Protein AF-0000000087150154 (afdb_homodimer)

Structure (mmCIF, N/CA/C/O backbone):
data_AF-0000000087150154-model_v1
#
loop_
_entity.id
_entity.type
_entity.pdbx_description
1 polymer 'HTH-type transcriptional regulator RutR'
#
loop_
_atom_site.group_PDB
_atom_site.id
_atom_site.type_symbol
_atom_site.label_atom_id
_atom_site.label_alt_id
_atom_site.label_comp_id
_atom_site.label_asym_id
_atom_site.label_entity_id
_atom_site.label_seq_id
_atom_site.pdbx_PDB_ins_code
_atom_site.Cartn_x
_atom_site.Cartn_y
_atom_site.Cartn_z
_atom_site.occupancy
_atom_site.B_iso_or_equiv
_atom_site.auth_seq_id
_atom_site.auth_comp_id
_atom_site.auth_asym_id
_atom_site.auth_atom_id
_atom_site.pdbx_PDB_model_num
ATOM 1 N N . MET A 1 1 ? 36.438 -7.133 -95.25 1 24.14 1 MET A N 1
ATOM 2 C CA . MET A 1 1 ? 37.875 -7.016 -95.438 1 24.14 1 MET A CA 1
ATOM 3 C C . MET A 1 1 ? 38.5 -6.074 -94.375 1 24.14 1 MET A C 1
ATOM 5 O O . MET A 1 1 ? 37.781 -5.266 -93.812 1 24.14 1 MET A O 1
ATOM 9 N N . SER A 1 2 ? 39.844 -5.941 -94.25 1 24.12 2 SER A N 1
ATOM 10 C CA . SER A 1 2 ? 40.906 -5.969 -93.25 1 24.12 2 SER A CA 1
ATOM 11 C C . SER A 1 2 ? 41.281 -4.562 -92.812 1 24.12 2 SER A C 1
ATOM 13 O O . SER A 1 2 ? 42.438 -4.273 -92.5 1 24.12 2 SER A O 1
ATOM 15 N N . ASN A 1 3 ? 40.406 -3.48 -92.875 1 27.09 3 ASN A N 1
ATOM 16 C CA . ASN A 1 3 ? 41.031 -2.197 -93.188 1 27.09 3 ASN A CA 1
ATOM 17 C C . ASN A 1 3 ? 41.938 -1.722 -92.062 1 27.09 3 ASN A C 1
ATOM 19 O O . ASN A 1 3 ? 41.5 -1.599 -90.938 1 27.09 3 ASN A O 1
ATOM 23 N N . SER A 1 4 ? 43.281 -1.742 -92.188 1 24.66 4 SER A N 1
ATOM 24 C CA . SER A 1 4 ? 44.625 -1.78 -91.562 1 24.66 4 SER A CA 1
ATOM 25 C C . SER A 1 4 ? 45.031 -0.403 -91.062 1 24.66 4 SER A C 1
ATOM 27 O O . SER A 1 4 ? 46.031 0.144 -91.5 1 24.66 4 SER A O 1
ATOM 29 N N . GLU A 1 5 ? 44.062 0.573 -90.812 1 26.69 5 GLU A N 1
ATOM 30 C CA . GLU A 1 5 ? 44.562 1.943 -90.875 1 26.69 5 GLU A CA 1
ATOM 31 C C . GLU A 1 5 ? 45.562 2.191 -89.75 1 26.69 5 GLU A C 1
ATOM 33 O O . GLU A 1 5 ? 45.25 1.983 -88.562 1 26.69 5 GLU A O 1
ATOM 38 N N . ASP A 1 6 ? 46.906 1.962 -89.938 1 28.22 6 ASP A N 1
ATOM 39 C CA . ASP A 1 6 ? 48.062 1.876 -89.062 1 28.22 6 ASP A CA 1
ATOM 40 C C . ASP A 1 6 ? 48.344 3.221 -88.375 1 28.22 6 ASP A C 1
ATOM 42 O O . ASP A 1 6 ? 48.531 4.23 -89.062 1 28.22 6 ASP A O 1
ATOM 46 N N . PRO A 1 7 ? 47.719 3.535 -87.25 1 28.67 7 PRO A N 1
ATOM 47 C CA . PRO A 1 7 ? 47.719 4.855 -86.625 1 28.67 7 PRO A CA 1
ATOM 48 C C . PRO A 1 7 ? 49.125 5.363 -86.312 1 28.67 7 PRO A C 1
ATOM 50 O O . PRO A 1 7 ? 50.031 4.574 -86 1 28.67 7 PRO A O 1
ATOM 53 N N . LYS A 1 8 ? 49.531 6.449 -87.125 1 25.58 8 LYS A N 1
ATOM 54 C CA . LYS A 1 8 ? 50.812 7.172 -87.188 1 25.58 8 LYS A CA 1
ATOM 55 C C . LYS A 1 8 ? 51.312 7.602 -85.875 1 25.58 8 LYS A C 1
ATOM 57 O O . LYS A 1 8 ? 50.562 8.117 -85 1 25.58 8 LYS A O 1
ATOM 62 N N . LEU A 1 9 ? 52.406 6.973 -85.375 1 26.33 9 LEU A N 1
ATOM 63 C CA . LEU A 1 9 ? 53.188 6.922 -84.125 1 26.33 9 LEU A CA 1
ATOM 64 C C . LEU A 1 9 ? 53.844 8.281 -83.875 1 26.33 9 LEU A C 1
ATOM 66 O O . LEU A 1 9 ? 54.75 8.711 -84.562 1 26.33 9 LEU A O 1
ATOM 70 N N . ASN A 1 10 ? 53.031 9.422 -83.812 1 22.98 10 ASN A N 1
ATOM 71 C CA . ASN A 1 10 ? 53.625 10.742 -83.75 1 22.98 10 ASN A CA 1
ATOM 72 C C . ASN A 1 10 ? 54.625 10.828 -82.562 1 22.98 10 ASN A C 1
ATOM 74 O O . ASN A 1 10 ? 54.281 10.492 -81.438 1 22.98 10 ASN A O 1
ATOM 78 N N . SER A 1 11 ? 55.938 10.656 -82.812 1 23.53 11 SER A N 1
ATOM 79 C CA . SER A 1 11 ? 57.125 10.57 -82 1 23.53 11 SER A CA 1
ATOM 80 C C . SER A 1 11 ? 57.375 11.875 -81.25 1 23.53 11 SER A C 1
ATOM 82 O O . SER A 1 11 ? 57.844 12.859 -81.875 1 23.53 11 SER A O 1
ATOM 84 N N . ARG A 1 12 ? 56.312 12.453 -80.688 1 23.22 12 ARG A N 1
ATOM 85 C CA . ARG A 1 12 ? 56.562 13.773 -80.062 1 23.22 12 ARG A CA 1
ATOM 86 C C . ARG A 1 12 ? 57.75 13.742 -79.125 1 23.22 12 ARG A C 1
ATOM 88 O O . ARG A 1 12 ? 57.812 12.898 -78.25 1 23.22 12 ARG A O 1
ATOM 95 N N . ARG A 1 13 ? 58.906 14.172 -79.688 1 25.77 13 ARG A N 1
ATOM 96 C CA . ARG A 1 13 ? 60.219 14.328 -79.062 1 25.77 13 ARG A CA 1
ATOM 97 C C . ARG A 1 13 ? 60.156 15.18 -77.812 1 25.77 13 ARG A C 1
ATOM 99 O O . ARG A 1 13 ? 59.719 16.328 -77.875 1 25.77 13 ARG A O 1
ATOM 106 N N . ALA A 1 14 ? 59.812 14.539 -76.625 1 25.09 14 ALA A N 1
ATOM 107 C CA . ALA A 1 14 ? 59.625 15.094 -75.312 1 25.09 14 ALA A CA 1
ATOM 108 C C . ALA A 1 14 ? 60.844 15.898 -74.875 1 25.09 14 ALA A C 1
ATOM 110 O O . ALA A 1 14 ? 61.969 15.391 -74.875 1 25.09 14 ALA A O 1
ATOM 111 N N . ALA A 1 15 ? 60.875 17.156 -75.312 1 26.03 15 ALA A N 1
ATOM 112 C CA . ALA A 1 15 ? 61.906 18.141 -75 1 26.03 15 ALA A CA 1
ATOM 113 C C . ALA A 1 15 ? 62.25 18.156 -73.5 1 26.03 15 ALA A C 1
ATOM 115 O O . ALA A 1 15 ? 61.344 18.219 -72.625 1 26.03 15 ALA A O 1
ATOM 116 N N . GLY A 1 16 ? 63.344 17.453 -73.062 1 24.89 16 GLY A N 1
ATOM 117 C CA . GLY A 1 16 ? 63.906 17.172 -71.75 1 24.89 16 GLY A CA 1
ATOM 118 C C . GLY A 1 16 ? 64.25 18.422 -71 1 24.89 16 GLY A C 1
ATOM 119 O O . GLY A 1 16 ? 65.438 18.906 -71.062 1 24.89 16 GLY A O 1
ATOM 120 N N . SER A 1 17 ? 63.344 19.453 -70.938 1 27.78 17 SER A N 1
ATOM 121 C CA . SER A 1 17 ? 63.812 20.688 -70.312 1 27.78 17 SER A CA 1
ATOM 122 C C . SER A 1 17 ? 64.5 20.406 -68.938 1 27.78 17 SER A C 1
ATOM 124 O O . SER A 1 17 ? 64.188 19.453 -68.25 1 27.78 17 SER A O 1
ATOM 126 N N . SER A 1 18 ? 65.812 20.828 -68.875 1 30.06 18 SER A N 1
ATOM 127 C CA . SER A 1 18 ? 66.812 20.781 -67.812 1 30.06 18 SER A CA 1
ATOM 128 C C . SER A 1 18 ? 66.375 21.438 -66.562 1 30.06 18 SER A C 1
ATOM 130 O O . SER A 1 18 ? 66.125 22.656 -66.5 1 30.06 18 SER A O 1
ATOM 132 N N . ARG A 1 19 ? 65.25 20.938 -65.938 1 29.59 19 ARG A N 1
ATOM 133 C CA . ARG A 1 19 ? 64.75 21.594 -64.75 1 29.59 19 ARG A CA 1
ATOM 134 C C . ARG A 1 19 ? 65.875 21.781 -63.719 1 29.59 19 ARG A C 1
ATOM 136 O O . ARG A 1 19 ? 66.562 20.828 -63.375 1 29.59 19 ARG A O 1
ATOM 143 N N . THR A 1 20 ? 66.375 23.016 -63.656 1 36.59 20 THR A N 1
ATOM 144 C CA . THR A 1 20 ? 67.312 23.531 -62.688 1 36.59 20 THR A CA 1
ATOM 145 C C . THR A 1 20 ? 67 23.109 -61.281 1 36.59 20 THR A C 1
ATOM 147 O O . THR A 1 20 ? 65.812 23.219 -60.844 1 36.59 20 THR A O 1
ATOM 150 N N . PRO A 1 21 ? 67.812 22.266 -60.656 1 32.69 21 PRO A N 1
ATOM 151 C CA . PRO A 1 21 ? 67.5 21.641 -59.375 1 32.69 21 PRO A CA 1
ATOM 152 C C . PRO A 1 21 ? 67.188 22.656 -58.281 1 32.69 21 PRO A C 1
ATOM 154 O O . PRO A 1 21 ? 67.75 23.75 -58.25 1 32.69 21 PRO A O 1
ATOM 157 N N . ALA A 1 22 ? 65.938 22.797 -57.906 1 36.81 22 ALA A N 1
ATOM 158 C CA . ALA A 1 22 ? 65.5 23.734 -56.875 1 36.81 22 ALA A CA 1
ATOM 159 C C . ALA A 1 22 ? 66.375 23.703 -55.656 1 36.81 22 ALA A C 1
ATOM 161 O O . ALA A 1 22 ? 67 22.672 -55.344 1 36.81 22 ALA A O 1
ATOM 162 N N . PRO A 1 23 ? 66.875 24.922 -55.219 1 37.53 23 PRO A N 1
ATOM 163 C CA . PRO A 1 23 ? 67.812 25.062 -54.125 1 37.53 23 PRO A CA 1
ATOM 164 C C . PRO A 1 23 ? 67.438 24.266 -52.875 1 37.53 23 PRO A C 1
ATOM 166 O O . PRO A 1 23 ? 66.25 24 -52.656 1 37.53 23 PRO A O 1
ATOM 169 N N . ARG A 1 24 ? 68.375 23.531 -52.219 1 34.78 24 ARG A N 1
ATOM 170 C CA . ARG A 1 24 ? 68.25 22.688 -51.031 1 34.78 24 ARG A CA 1
ATOM 171 C C . ARG A 1 24 ? 67.688 23.453 -49.875 1 34.78 24 ARG A C 1
ATOM 173 O O . ARG A 1 24 ? 68.25 24.469 -49.438 1 34.78 24 ARG A O 1
ATOM 180 N N . GLN A 1 25 ? 66.312 23.578 -49.781 1 31.69 25 GLN A N 1
ATOM 181 C CA . GLN A 1 25 ? 65.75 24.25 -48.594 1 31.69 25 GLN A CA 1
ATOM 182 C C . GLN A 1 25 ? 66.438 23.719 -47.312 1 31.69 25 GLN A C 1
ATOM 184 O O . GLN A 1 25 ? 66.5 22.5 -47.125 1 31.69 25 GLN A O 1
ATOM 189 N N . LYS A 1 26 ? 67.25 24.516 -46.656 1 35.38 26 LYS A N 1
ATOM 190 C CA . LYS A 1 26 ? 67.812 24.266 -45.344 1 35.38 26 LYS A CA 1
ATOM 191 C C . LYS A 1 26 ? 66.75 23.719 -44.375 1 35.38 26 LYS A C 1
ATOM 193 O O . LYS A 1 26 ? 65.688 24.344 -44.188 1 35.38 26 LYS A O 1
ATOM 198 N N . LEU A 1 27 ? 66.75 22.422 -44.125 1 33.84 27 LEU A N 1
ATOM 199 C CA . LEU A 1 27 ? 65.938 21.766 -43.094 1 33.84 27 LEU A CA 1
ATOM 200 C C . LEU A 1 27 ? 66.062 22.469 -41.75 1 33.84 27 LEU A C 1
ATOM 202 O O . LEU A 1 27 ? 67.188 22.547 -41.219 1 33.84 27 LEU A O 1
ATOM 206 N N . ARG A 1 28 ? 65.312 23.531 -41.5 1 34.44 28 ARG A N 1
ATOM 207 C CA . ARG A 1 28 ? 65.25 24.047 -40.125 1 34.44 28 ARG A CA 1
ATOM 208 C C . ARG A 1 28 ? 65.125 22.906 -39.125 1 34.44 28 ARG A C 1
ATOM 210 O O . ARG A 1 28 ? 64.312 22 -39.281 1 34.44 28 ARG A O 1
ATOM 217 N N . SER A 1 29 ? 66.188 22.719 -38.25 1 34.53 29 SER A N 1
ATOM 218 C CA . SER A 1 29 ? 66.312 21.828 -37.094 1 34.53 29 SER A CA 1
ATOM 219 C C . SER A 1 29 ? 65.062 21.969 -36.188 1 34.53 29 SER A C 1
ATOM 221 O O . SER A 1 29 ? 64.75 23.094 -35.781 1 34.53 29 SER A O 1
ATOM 223 N N . ARG A 1 30 ? 64 21.203 -36.344 1 34.69 30 ARG A N 1
ATOM 224 C CA . ARG A 1 30 ? 62.938 21.125 -35.375 1 34.69 30 ARG A CA 1
ATOM 225 C C . ARG A 1 30 ? 63.469 20.984 -33.969 1 34.69 30 ARG A C 1
ATOM 227 O O . ARG A 1 30 ? 64.062 19.953 -33.625 1 34.69 30 ARG A O 1
ATOM 234 N N . ARG A 1 31 ? 63.906 22 -33.219 1 36.84 31 ARG A N 1
ATOM 235 C CA . ARG A 1 31 ? 64.062 22.062 -31.766 1 36.84 31 ARG A CA 1
ATOM 236 C C . ARG A 1 31 ? 62.969 21.234 -31.078 1 36.84 31 ARG A C 1
ATOM 238 O O . ARG A 1 31 ? 61.781 21.312 -31.453 1 36.84 31 ARG A O 1
ATOM 245 N N . ASP A 1 32 ? 63.406 20.125 -30.328 1 34.62 32 ASP A N 1
ATOM 246 C CA . ASP A 1 32 ? 62.781 19.078 -29.516 1 34.62 32 ASP A CA 1
ATOM 247 C C . ASP A 1 32 ? 61.812 19.703 -28.5 1 34.62 32 ASP A C 1
ATOM 249 O O . ASP A 1 32 ? 62.25 20.359 -27.547 1 34.62 32 ASP A O 1
ATOM 253 N N . SER A 1 33 ? 60.719 20.406 -28.859 1 40.69 33 SER A N 1
ATOM 254 C CA . SER A 1 33 ? 59.688 20.672 -27.859 1 40.69 33 SER A CA 1
ATOM 255 C C . SER A 1 33 ? 59.406 19.422 -27.016 1 40.69 33 SER A C 1
ATOM 257 O O . SER A 1 33 ? 58.656 18.547 -27.438 1 40.69 33 SER A O 1
ATOM 259 N N . THR A 1 34 ? 60.312 18.891 -26.219 1 38.78 34 THR A N 1
ATOM 260 C CA . THR A 1 34 ? 60.062 17.844 -25.234 1 38.78 34 THR A CA 1
ATOM 261 C C . THR A 1 34 ? 58.969 18.281 -24.266 1 38.78 34 THR A C 1
ATOM 263 O O . THR A 1 34 ? 59.25 18.859 -23.219 1 38.78 34 THR A O 1
ATOM 266 N N . ALA A 1 35 ? 57.938 19.047 -24.594 1 42.12 35 ALA A N 1
ATOM 267 C CA . ALA A 1 35 ? 56.875 19.078 -23.578 1 42.12 35 ALA A CA 1
ATOM 268 C C . ALA A 1 35 ? 56.531 17.672 -23.094 1 42.12 35 ALA A C 1
ATOM 270 O O . ALA A 1 35 ? 56.156 16.812 -23.891 1 42.12 35 ALA A O 1
ATOM 271 N N . GLU A 1 36 ? 57.156 17.203 -22 1 44.28 36 GLU A N 1
ATOM 272 C CA . GLU A 1 36 ? 56.719 15.992 -21.312 1 44.28 36 GLU A CA 1
ATOM 273 C C . GLU A 1 36 ? 55.219 15.922 -21.219 1 44.28 36 GLU A C 1
ATOM 275 O O . GLU A 1 36 ? 54.562 16.906 -20.844 1 44.28 36 GLU A O 1
ATOM 280 N N . PRO A 1 37 ? 54.531 15.164 -22 1 43.59 37 PRO A N 1
ATOM 281 C CA . PRO A 1 37 ? 53.094 15.07 -21.781 1 43.59 37 PRO A CA 1
ATOM 282 C C . PRO A 1 37 ? 52.719 14.945 -20.297 1 43.59 37 PRO A C 1
ATOM 284 O O . PRO A 1 37 ? 53.375 14.18 -19.562 1 43.59 37 PRO A O 1
ATOM 287 N N . LYS A 1 38 ? 52.375 15.992 -19.594 1 45.75 38 LYS A N 1
ATOM 288 C CA . LYS A 1 38 ? 51.75 15.867 -18.297 1 45.75 38 LYS A CA 1
ATOM 289 C C . LYS A 1 38 ? 50.781 14.695 -18.25 1 45.75 38 LYS A C 1
ATOM 291 O O . LYS A 1 38 ? 49.688 14.766 -18.828 1 45.75 38 LYS A O 1
ATOM 296 N N . TYR A 1 39 ? 51.219 13.453 -18.234 1 44.03 39 TYR A N 1
ATOM 297 C CA . TYR A 1 39 ? 50.312 12.336 -18.016 1 44.03 39 TYR A CA 1
ATOM 298 C C . TYR A 1 39 ? 49.438 12.578 -16.797 1 44.03 39 TYR A C 1
ATOM 300 O O . TYR A 1 39 ? 49.938 12.875 -15.711 1 44.03 39 TYR A O 1
ATOM 308 N N . ALA A 1 40 ? 48.344 13.117 -16.969 1 51.31 40 ALA A N 1
ATOM 309 C CA . ALA A 1 40 ? 47.406 13.07 -15.852 1 51.31 40 ALA A CA 1
ATOM 310 C C . ALA A 1 40 ? 47.656 11.844 -14.977 1 51.31 40 ALA A C 1
ATOM 312 O O . ALA A 1 40 ? 47.969 10.773 -15.484 1 51.31 40 ALA A O 1
ATOM 313 N N . PRO A 1 41 ? 47.906 12.016 -13.703 1 49.09 41 PRO A N 1
ATOM 314 C CA . PRO A 1 41 ? 48.156 10.812 -12.906 1 49.09 41 PRO A CA 1
ATOM 315 C C . PRO A 1 41 ? 47.188 9.672 -13.242 1 49.09 41 PRO A C 1
ATOM 317 O O . PRO A 1 41 ? 45.969 9.898 -13.375 1 49.09 41 PRO A O 1
ATOM 320 N N . ARG A 1 42 ? 47.594 8.633 -13.906 1 55.5 42 ARG A N 1
ATOM 321 C CA . ARG A 1 42 ? 46.844 7.402 -14.164 1 55.5 42 ARG A CA 1
ATOM 322 C C . ARG A 1 42 ? 46.062 6.98 -12.938 1 55.5 42 ARG A C 1
ATOM 324 O O . ARG A 1 42 ? 46.594 6.918 -11.828 1 55.5 42 ARG A O 1
ATOM 331 N N . ARG A 1 43 ? 44.781 7.199 -13.062 1 59.66 43 ARG A N 1
ATOM 332 C CA . ARG A 1 43 ? 43.969 6.668 -11.977 1 59.66 43 ARG A CA 1
ATOM 333 C C . ARG A 1 43 ? 44.5 5.328 -11.484 1 59.66 43 ARG A C 1
ATOM 335 O O . ARG A 1 43 ? 44.938 4.504 -12.289 1 59.66 43 ARG A O 1
ATOM 342 N N . THR A 1 44 ? 44.719 5.25 -10.156 1 62.12 44 THR A N 1
ATOM 343 C CA . THR A 1 44 ? 45.156 3.971 -9.594 1 62.12 44 THR A CA 1
ATOM 344 C C . THR A 1 44 ? 44.125 2.877 -9.906 1 62.12 44 THR A C 1
ATOM 346 O O . THR A 1 44 ? 43 3.166 -10.312 1 62.12 44 THR A O 1
ATOM 349 N N . GLN A 1 45 ? 44.469 1.628 -9.992 1 63.28 45 GLN A N 1
ATOM 350 C CA . GLN A 1 45 ? 43.625 0.466 -10.219 1 63.28 45 GLN A CA 1
ATOM 351 C C . GLN A 1 45 ? 42.375 0.51 -9.328 1 63.28 45 GLN A C 1
ATOM 353 O O . GLN A 1 45 ? 41.281 0.182 -9.766 1 63.28 45 GLN A O 1
ATOM 358 N N . ALA A 1 46 ? 42.688 1.058 -8.117 1 68.31 46 ALA A N 1
ATOM 359 C CA . ALA A 1 46 ? 41.594 1.144 -7.148 1 68.31 46 ALA A CA 1
ATOM 360 C C . ALA A 1 46 ? 40.562 2.197 -7.566 1 68.31 46 ALA A C 1
ATOM 362 O O . ALA A 1 46 ? 39.344 1.976 -7.461 1 68.31 46 ALA A O 1
ATOM 363 N N . GLU A 1 47 ? 41 3.27 -7.973 1 69.69 47 GLU A N 1
ATOM 364 C CA . GLU A 1 47 ? 40.125 4.344 -8.414 1 69.69 47 GLU A CA 1
ATOM 365 C C . GLU A 1 47 ? 39.344 3.938 -9.664 1 69.69 47 GLU A C 1
ATOM 367 O O . GLU A 1 47 ? 38.156 4.238 -9.797 1 69.69 47 GLU A O 1
ATOM 372 N N . ARG A 1 48 ? 40.031 3.262 -10.539 1 69.69 48 ARG A N 1
ATOM 373 C CA . ARG A 1 48 ? 39.375 2.793 -11.75 1 69.69 48 ARG A CA 1
ATOM 374 C C . ARG A 1 48 ? 38.281 1.767 -11.43 1 69.69 48 ARG A C 1
ATOM 376 O O . ARG A 1 48 ? 37.219 1.778 -12.039 1 69.69 48 ARG A O 1
ATOM 383 N N . SER A 1 49 ? 38.594 0.997 -10.461 1 78.38 49 SER A N 1
ATOM 384 C CA . SER A 1 49 ? 37.656 -0.034 -10.055 1 78.38 49 SER A CA 1
ATOM 385 C C . SER A 1 49 ? 36.406 0.582 -9.438 1 78.38 49 SER A C 1
ATOM 387 O O . SER A 1 49 ? 35.281 0.166 -9.75 1 78.38 49 SER A O 1
ATOM 389 N N . GLU A 1 50 ? 36.625 1.613 -8.727 1 83.88 50 GLU A N 1
ATOM 390 C CA . GLU A 1 50 ? 35.5 2.273 -8.109 1 83.88 50 GLU A CA 1
ATOM 391 C C . GLU A 1 50 ? 34.656 2.998 -9.141 1 83.88 50 GLU A C 1
ATOM 393 O O . GLU A 1 50 ? 33.406 3.018 -9.039 1 83.88 50 GLU A O 1
ATOM 398 N N . THR A 1 51 ? 35.312 3.525 -10.062 1 87.12 51 THR A N 1
ATOM 399 C CA . THR A 1 51 ? 34.625 4.219 -11.133 1 87.12 51 THR A CA 1
ATOM 400 C C . THR A 1 51 ? 33.75 3.24 -11.945 1 87.12 51 THR A C 1
ATOM 402 O O . THR A 1 51 ? 32.594 3.518 -12.242 1 87.12 51 THR A O 1
ATOM 405 N N . THR A 1 52 ? 34.375 2.07 -12.234 1 90.06 52 THR A N 1
ATOM 406 C CA . THR A 1 52 ? 33.656 1.058 -12.992 1 90.06 52 THR A CA 1
ATOM 407 C C . THR A 1 52 ? 32.438 0.541 -12.203 1 90.06 52 THR A C 1
ATOM 409 O O . THR A 1 52 ? 31.359 0.361 -12.758 1 90.06 52 THR A O 1
ATOM 412 N N . ARG A 1 53 ? 32.688 0.367 -11 1 91.81 53 ARG A N 1
ATOM 413 C CA . ARG A 1 53 ? 31.625 -0.108 -10.141 1 91.81 53 ARG A CA 1
ATOM 414 C C . ARG A 1 53 ? 30.453 0.876 -10.125 1 91.81 53 ARG A C 1
ATOM 416 O O . ARG A 1 53 ? 29.297 0.474 -10.227 1 91.81 53 ARG A O 1
ATOM 423 N N . LYS A 1 54 ? 30.797 2.1 -10.055 1 90.25 54 LYS A N 1
ATOM 424 C CA . LYS A 1 54 ? 29.766 3.141 -10.062 1 90.25 54 LYS A CA 1
ATOM 425 C C . LYS A 1 54 ? 29.047 3.189 -11.398 1 90.25 54 LYS A C 1
ATOM 427 O O . LYS A 1 54 ? 27.828 3.35 -11.445 1 90.25 54 LYS A O 1
ATOM 432 N N . GLN A 1 55 ? 29.766 3.057 -12.406 1 92.44 55 GLN A N 1
ATOM 433 C CA . GLN A 1 55 ? 29.172 3.045 -13.734 1 92.44 55 GLN A CA 1
ATOM 434 C C . GLN A 1 55 ? 28.172 1.896 -13.883 1 92.44 55 GLN A C 1
ATOM 436 O O . GLN A 1 55 ? 27.094 2.07 -14.453 1 92.44 55 GLN A O 1
ATOM 441 N N . LEU A 1 56 ? 28.594 0.805 -13.383 1 93.69 56 LEU A N 1
ATOM 442 C CA . LEU A 1 56 ? 27.719 -0.368 -13.43 1 93.69 56 LEU A CA 1
ATOM 443 C C . LEU A 1 56 ? 26.469 -0.142 -12.602 1 93.69 56 LEU A C 1
ATOM 445 O O . LEU A 1 56 ? 25.359 -0.463 -13.047 1 93.69 56 LEU A O 1
ATOM 449 N N . MET A 1 57 ? 26.625 0.436 -11.5 1 90.94 57 MET A N 1
ATOM 450 C CA . MET A 1 57 ? 25.484 0.722 -10.633 1 90.94 57 MET A CA 1
ATOM 451 C C . MET A 1 57 ? 24.547 1.735 -11.273 1 90.94 57 MET A C 1
ATOM 453 O O . MET A 1 57 ? 23.328 1.554 -11.266 1 90.94 57 MET A O 1
ATOM 457 N N . ASP A 1 58 ? 25.125 2.709 -11.875 1 90.38 58 ASP A N 1
ATOM 458 C CA . ASP A 1 58 ? 24.312 3.723 -12.562 1 90.38 58 ASP A CA 1
ATOM 459 C C . ASP A 1 58 ? 23.531 3.113 -13.719 1 90.38 58 ASP A C 1
ATOM 461 O O . ASP A 1 58 ? 22.359 3.424 -13.914 1 90.38 58 ASP A O 1
ATOM 465 N N . ALA A 1 59 ? 24.172 2.303 -14.43 1 93.69 59 ALA A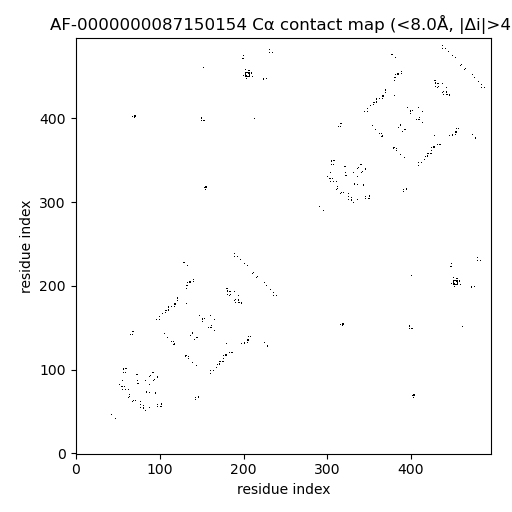 N 1
ATOM 466 C CA . ALA A 1 59 ? 23.516 1.616 -15.547 1 93.69 59 ALA A CA 1
ATOM 467 C C . ALA A 1 59 ? 22.375 0.73 -15.055 1 93.69 59 ALA A C 1
ATOM 469 O O . ALA A 1 59 ? 21.297 0.724 -15.641 1 93.69 59 ALA A O 1
ATOM 470 N N . ALA A 1 60 ? 22.656 0.011 -13.961 1 92.56 60 ALA A N 1
ATOM 471 C CA . ALA A 1 60 ? 21.641 -0.881 -13.398 1 92.56 60 ALA A CA 1
ATOM 472 C C . ALA A 1 60 ? 20.422 -0.099 -12.922 1 92.56 60 ALA A C 1
ATOM 474 O O . ALA A 1 60 ? 19.281 -0.481 -13.203 1 92.56 60 ALA A O 1
ATOM 475 N N . VAL A 1 61 ? 20.625 0.948 -12.297 1 87 61 VAL A N 1
ATOM 476 C CA . VAL A 1 61 ? 19.547 1.792 -11.797 1 87 61 VAL A CA 1
ATOM 477 C C . VAL A 1 61 ? 18.703 2.297 -12.961 1 87 61 VAL A C 1
ATOM 479 O O . VAL A 1 61 ? 17.469 2.258 -12.906 1 87 61 VAL A O 1
ATOM 482 N N . LYS A 1 62 ? 19.297 2.721 -13.977 1 87.06 62 LYS A N 1
ATOM 483 C CA . LYS A 1 62 ? 18.594 3.219 -15.156 1 87.06 62 LYS A CA 1
ATOM 484 C C . LYS A 1 62 ? 17.75 2.125 -15.797 1 87.06 62 LYS A C 1
ATOM 486 O O . LYS A 1 62 ? 16.578 2.357 -16.141 1 87.06 62 LYS A O 1
ATOM 491 N N . LEU A 1 63 ? 18.328 0.97 -15.906 1 87.94 63 LEU A N 1
ATOM 492 C CA . LEU A 1 63 ? 17.625 -0.141 -16.547 1 87.94 63 LEU A CA 1
ATOM 493 C C . LEU A 1 63 ? 16.469 -0.621 -15.68 1 87.94 63 LEU A C 1
ATOM 495 O O . LEU A 1 63 ? 15.414 -1 -16.203 1 87.94 63 LEU A O 1
ATOM 499 N N . ILE A 1 64 ? 16.641 -0.58 -14.414 1 81.69 64 ILE A N 1
ATOM 500 C CA . ILE A 1 64 ? 15.562 -0.971 -13.516 1 81.69 64 ILE A CA 1
ATOM 501 C C . ILE A 1 64 ? 14.414 0.029 -13.617 1 81.69 64 ILE A C 1
ATOM 503 O O . ILE A 1 64 ? 13.242 -0.36 -13.617 1 81.69 64 ILE A O 1
ATOM 507 N N . ARG A 1 65 ? 14.758 1.239 -13.695 1 75.19 65 ARG A N 1
ATOM 508 C CA . ARG A 1 65 ? 13.742 2.275 -13.852 1 75.19 65 ARG A CA 1
ATOM 509 C C . ARG A 1 65 ? 12.953 2.076 -15.148 1 75.19 65 ARG A C 1
ATOM 511 O O . ARG A 1 65 ? 11.75 2.311 -15.18 1 75.19 65 ARG A O 1
ATOM 518 N N . GLN A 1 66 ? 13.656 1.625 -16.141 1 76.31 66 GLN A N 1
ATOM 519 C CA . GLN A 1 66 ? 13.055 1.486 -17.469 1 76.31 66 GLN A CA 1
ATOM 520 C C . GLN A 1 66 ? 12.281 0.176 -17.594 1 76.31 66 GLN A C 1
ATOM 522 O O . GLN A 1 66 ? 11.172 0.149 -18.125 1 76.31 66 GLN A O 1
ATOM 527 N N . ASN A 1 67 ? 12.945 -0.956 -17.031 1 73.12 67 ASN A N 1
ATOM 528 C CA . ASN A 1 67 ? 12.43 -2.287 -17.344 1 73.12 67 ASN A CA 1
ATOM 529 C C . ASN A 1 67 ? 11.914 -2.988 -16.078 1 73.12 67 ASN A C 1
ATOM 531 O O . ASN A 1 67 ? 11.375 -4.094 -16.156 1 73.12 67 ASN A O 1
ATOM 535 N N . GLY A 1 68 ? 12.078 -2.311 -14.992 1 69.88 68 GLY A N 1
ATOM 536 C CA . GLY A 1 68 ? 11.75 -2.986 -13.742 1 69.88 68 GLY A CA 1
ATOM 537 C C . GLY A 1 68 ? 12.812 -3.967 -13.297 1 69.88 68 GLY A C 1
ATOM 538 O O . GLY A 1 68 ? 13.742 -4.27 -14.047 1 69.88 68 GLY A O 1
ATOM 539 N N . PHE A 1 69 ? 12.719 -4.477 -12.125 1 68.69 69 PHE A N 1
ATOM 540 C CA . PHE A 1 69 ? 13.688 -5.367 -11.5 1 68.69 69 PHE A CA 1
ATOM 541 C C . PHE A 1 69 ? 13.695 -6.727 -12.195 1 68.69 69 PHE A C 1
ATOM 543 O O . PHE A 1 69 ? 14.758 -7.312 -12.414 1 68.69 69 PHE A O 1
ATOM 550 N N . GLY A 1 70 ? 12.492 -7.242 -12.422 1 69.88 70 GLY A N 1
ATOM 551 C CA . GLY A 1 70 ? 12.391 -8.539 -13.062 1 69.88 70 GLY A CA 1
ATOM 552 C C . GLY A 1 70 ? 13.008 -8.57 -14.445 1 69.88 70 GLY A C 1
ATOM 553 O O . GLY A 1 70 ? 13.461 -9.625 -14.906 1 69.88 70 GLY A O 1
ATOM 554 N N . GLY A 1 71 ? 13.156 -7.477 -15.062 1 74.12 71 GLY A N 1
ATOM 555 C CA . GLY A 1 71 ? 13.664 -7.371 -16.422 1 74.12 71 GLY A CA 1
ATOM 556 C C . GLY A 1 71 ? 15.148 -7.055 -16.484 1 74.12 71 GLY A C 1
ATOM 557 O O . GLY A 1 71 ? 15.711 -6.91 -17.578 1 74.12 71 GLY A O 1
ATOM 558 N N . LEU A 1 72 ? 15.703 -7.035 -15.305 1 83.94 72 LEU A N 1
ATOM 559 C CA . LEU A 1 72 ? 17.109 -6.66 -15.289 1 83.94 72 LEU A CA 1
ATOM 560 C C . LEU A 1 72 ? 17.984 -7.805 -15.789 1 83.94 72 LEU A C 1
ATOM 562 O O . LEU A 1 72 ? 17.891 -8.93 -15.289 1 83.94 72 LEU A O 1
ATOM 566 N N . ARG A 1 73 ? 18.766 -7.477 -16.828 1 89.31 73 ARG A N 1
ATOM 567 C CA . ARG A 1 73 ? 19.734 -8.422 -17.375 1 89.31 73 ARG A CA 1
ATOM 568 C C . ARG A 1 73 ? 21.156 -7.891 -17.234 1 89.31 73 ARG A C 1
ATOM 570 O O . ARG A 1 73 ? 21.438 -6.758 -17.625 1 89.31 73 ARG A O 1
ATOM 577 N N . THR A 1 74 ? 22 -8.766 -16.797 1 92.62 74 THR A N 1
ATOM 578 C CA . THR A 1 74 ? 23.359 -8.344 -16.516 1 92.62 74 THR A CA 1
ATOM 579 C C . THR A 1 74 ? 24.078 -7.953 -17.812 1 92.62 74 THR A C 1
ATOM 581 O O . THR A 1 74 ? 24.875 -7.02 -17.812 1 92.62 74 THR A O 1
ATOM 584 N N . VAL A 1 75 ? 23.734 -8.617 -18.875 1 93.5 75 VAL A N 1
ATOM 585 C CA . VAL A 1 75 ? 24.359 -8.32 -20.156 1 93.5 75 VAL A CA 1
ATOM 586 C C . VAL A 1 75 ? 24.016 -6.898 -20.594 1 93.5 75 VAL A C 1
ATOM 588 O O . VAL A 1 75 ? 24.875 -6.156 -21.062 1 93.5 75 VAL A O 1
ATOM 591 N N . GLU A 1 76 ? 22.797 -6.504 -20.391 1 95.25 76 GLU A N 1
ATOM 592 C CA . GLU A 1 76 ? 22.344 -5.16 -20.75 1 95.25 76 GLU A CA 1
ATOM 593 C C . GLU A 1 76 ? 23 -4.109 -19.844 1 95.25 76 GLU A C 1
ATOM 595 O O . GLU A 1 76 ? 23.281 -2.994 -20.281 1 95.25 76 GLU A O 1
ATOM 600 N N . VAL A 1 77 ? 23.172 -4.453 -18.609 1 95.88 77 VAL A N 1
ATOM 601 C CA . VAL A 1 77 ? 23.828 -3.549 -17.672 1 95.88 77 VAL A CA 1
ATOM 602 C C . VAL A 1 77 ? 25.266 -3.281 -18.125 1 95.88 77 VAL A C 1
ATOM 604 O O . VAL A 1 77 ? 25.703 -2.129 -18.172 1 95.88 77 VAL A O 1
ATOM 607 N N . ALA A 1 78 ? 26.016 -4.355 -18.484 1 96.12 78 ALA A N 1
ATOM 608 C CA . ALA A 1 78 ? 27.391 -4.23 -18.953 1 96.12 78 ALA A CA 1
ATOM 609 C C . ALA A 1 78 ? 27.453 -3.363 -20.203 1 96.12 78 ALA A C 1
ATOM 611 O O . ALA A 1 78 ? 28.312 -2.471 -20.312 1 96.12 78 ALA A O 1
ATOM 612 N N . ASP A 1 79 ? 26.531 -3.592 -21.062 1 96.62 79 ASP A N 1
ATOM 613 C CA . ASP A 1 79 ? 26.484 -2.857 -22.328 1 96.62 79 ASP A CA 1
ATOM 614 C C . ASP A 1 79 ? 26.266 -1.365 -22.078 1 96.62 79 ASP A C 1
ATOM 616 O O . ASP A 1 79 ? 26.984 -0.53 -22.625 1 96.62 79 ASP A O 1
ATOM 620 N N . LEU A 1 80 ? 25.391 -1.091 -21.281 1 95.25 80 LEU A N 1
ATOM 621 C CA . LEU A 1 80 ? 25.062 0.302 -21 1 95.25 80 LEU A CA 1
ATOM 622 C C . LEU A 1 80 ? 26.203 0.999 -20.266 1 95.25 80 LEU A C 1
ATOM 624 O O . LEU A 1 80 ? 26.438 2.188 -20.469 1 95.25 80 LEU A O 1
ATOM 628 N N . ALA A 1 81 ? 26.797 0.273 -19.422 1 95.5 81 ALA A N 1
ATOM 629 C CA . ALA A 1 81 ? 27.906 0.825 -18.641 1 95.5 81 ALA A CA 1
ATOM 630 C C . ALA A 1 81 ? 29.172 0.948 -19.484 1 95.5 81 ALA A C 1
ATOM 632 O O . ALA A 1 81 ? 30.141 1.575 -19.078 1 95.5 81 ALA A O 1
ATOM 633 N N . GLY A 1 82 ? 29.156 0.268 -20.625 1 95.5 82 GLY A N 1
ATOM 634 C CA . GLY A 1 82 ? 30.312 0.314 -21.516 1 95.5 82 GLY A CA 1
ATOM 635 C C . GLY A 1 82 ? 31.469 -0.548 -21.031 1 95.5 82 GLY A C 1
ATOM 636 O O . GLY A 1 82 ? 32.625 -0.172 -21.188 1 95.5 82 GLY A O 1
ATOM 637 N N . VAL A 1 83 ? 31.156 -1.58 -20.406 1 94.94 83 VAL A N 1
ATOM 638 C CA . VAL A 1 83 ? 32.188 -2.479 -19.906 1 94.94 83 VAL A CA 1
ATOM 639 C C . VAL A 1 83 ? 31.922 -3.898 -20.391 1 94.94 83 VAL A C 1
ATOM 641 O O . VA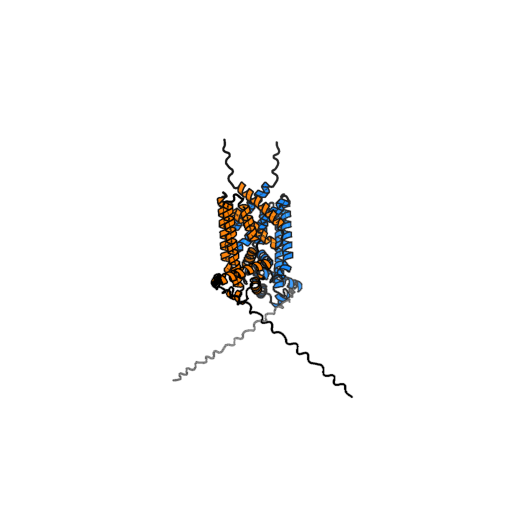L A 1 83 ? 30.844 -4.195 -20.891 1 94.94 83 VAL A O 1
ATOM 644 N N . SER A 1 84 ? 32.969 -4.719 -20.25 1 93.75 84 SER A N 1
ATOM 645 C CA . SER A 1 84 ? 32.812 -6.113 -20.656 1 93.75 84 SER A CA 1
ATOM 646 C C . SER A 1 84 ? 32 -6.902 -19.625 1 93.75 84 SER A C 1
ATOM 648 O O . SER A 1 84 ? 31.891 -6.504 -18.469 1 93.75 84 SER A O 1
ATOM 650 N N . ARG A 1 85 ? 31.438 -8.008 -20.047 1 91.94 85 ARG A N 1
ATOM 651 C CA . ARG A 1 85 ? 30.734 -8.922 -19.141 1 91.94 85 ARG A CA 1
ATOM 652 C C . ARG A 1 85 ? 31.672 -9.43 -18.047 1 91.94 85 ARG A C 1
ATOM 654 O O . ARG A 1 85 ? 31.25 -9.586 -16.906 1 91.94 85 ARG A O 1
ATOM 661 N N . GLY A 1 86 ? 32.938 -9.648 -18.516 1 93.12 86 GLY A N 1
ATOM 662 C CA . GLY A 1 86 ? 33.938 -10.094 -17.531 1 93.12 86 GLY A CA 1
ATOM 663 C C . GLY A 1 86 ? 34.188 -9.07 -16.438 1 93.12 86 GLY A C 1
ATOM 664 O O . GLY A 1 86 ? 34.312 -9.43 -15.273 1 93.12 86 GLY A O 1
ATOM 665 N N . ALA A 1 87 ? 34.281 -7.879 -16.828 1 93 87 ALA A N 1
ATOM 666 C CA . ALA A 1 87 ? 34.469 -6.797 -15.859 1 93 87 ALA A CA 1
ATOM 667 C C . ALA A 1 87 ? 33.281 -6.715 -14.898 1 93 87 ALA A C 1
ATOM 669 O O . ALA A 1 87 ? 33.469 -6.488 -13.703 1 93 87 ALA A O 1
ATOM 670 N N . LEU A 1 88 ? 32 -6.773 -15.438 1 95.06 88 LEU A N 1
ATOM 671 C CA . LEU A 1 88 ? 30.812 -6.777 -14.586 1 95.06 88 LEU A CA 1
ATOM 672 C C . LEU A 1 88 ? 30.906 -7.891 -13.547 1 95.06 88 LEU A C 1
ATOM 674 O O . LEU A 1 88 ? 30.672 -7.656 -12.359 1 95.06 88 LEU A O 1
ATOM 678 N N . MET A 1 89 ? 31.359 -9.062 -13.984 1 94.38 89 MET A N 1
ATOM 679 C CA . MET A 1 89 ? 31.406 -10.227 -13.117 1 94.38 89 MET A CA 1
ATOM 680 C C . MET A 1 89 ? 32.469 -10.055 -12.039 1 94.38 89 MET A C 1
ATOM 682 O O . MET A 1 89 ? 32.344 -10.57 -10.93 1 94.38 89 MET A O 1
ATOM 686 N N . HIS A 1 90 ? 33.531 -9.352 -12.398 1 94 90 HIS A N 1
ATOM 687 C CA . HIS A 1 90 ? 34.562 -9.07 -11.414 1 94 90 HIS A CA 1
ATOM 688 C C . HIS A 1 90 ? 34.031 -8.227 -10.266 1 94 90 HIS A C 1
ATOM 690 O O . HIS A 1 90 ? 34.344 -8.477 -9.102 1 94 90 HIS A O 1
ATOM 696 N N . HIS A 1 91 ? 33.156 -7.305 -10.586 1 94.19 91 HIS A N 1
ATOM 697 C CA . HIS A 1 91 ? 32.594 -6.398 -9.586 1 94.19 91 HIS A CA 1
ATOM 698 C C . HIS A 1 91 ? 31.359 -7.004 -8.922 1 94.19 91 HIS A C 1
ATOM 700 O O . HIS A 1 91 ? 31.141 -6.832 -7.715 1 94.19 91 HIS A O 1
ATOM 706 N N . PHE A 1 92 ? 30.516 -7.668 -9.789 1 95.5 92 PHE A N 1
ATOM 707 C CA . PHE A 1 92 ? 29.266 -8.297 -9.336 1 95.5 92 PHE A CA 1
ATOM 708 C C . PHE A 1 92 ? 29.156 -9.711 -9.883 1 95.5 92 PHE A C 1
ATOM 710 O O . PHE A 1 92 ? 28.562 -9.922 -10.953 1 95.5 92 PHE A O 1
ATOM 717 N N . PRO A 1 93 ? 29.578 -10.633 -9.062 1 93 93 PRO A N 1
ATOM 718 C CA . PRO A 1 93 ? 29.672 -12.023 -9.523 1 93 93 PRO A CA 1
ATOM 719 C C . PRO A 1 93 ? 28.312 -12.625 -9.875 1 93 93 PRO A C 1
ATOM 721 O O . PRO A 1 93 ? 28.25 -13.625 -10.594 1 93 93 PRO A O 1
ATOM 724 N N . SER A 1 94 ? 27.234 -12.008 -9.328 1 89.31 94 SER A N 1
ATOM 725 C CA . SER A 1 94 ? 25.906 -12.5 -9.641 1 89.31 94 SER A CA 1
ATOM 726 C C . SER A 1 94 ? 24.906 -11.359 -9.805 1 89.31 94 SER A C 1
ATOM 728 O O . SER A 1 94 ? 25.141 -10.25 -9.328 1 89.31 94 SER A O 1
ATOM 730 N N . LYS A 1 95 ? 23.812 -11.656 -10.453 1 86.06 95 LYS A N 1
ATOM 731 C CA . LYS A 1 95 ? 22.719 -10.695 -10.578 1 86.06 95 LYS A CA 1
ATOM 732 C C . LYS A 1 95 ? 22.203 -10.281 -9.203 1 86.06 95 LYS A C 1
ATOM 734 O O . LYS A 1 95 ? 21.875 -9.117 -8.984 1 86.06 95 LYS A O 1
ATOM 739 N N . HIS A 1 96 ? 22.25 -11.266 -8.375 1 84.5 96 HIS A N 1
ATOM 740 C CA . HIS A 1 96 ? 21.797 -11.016 -7.016 1 84.5 96 HIS A CA 1
ATOM 741 C C . HIS A 1 96 ? 22.656 -9.953 -6.328 1 84.5 96 HIS A C 1
ATOM 743 O O . HIS A 1 96 ? 22.125 -9.008 -5.746 1 84.5 96 HIS A O 1
ATOM 749 N N . GLU A 1 97 ? 23.906 -10.07 -6.457 1 89.94 97 GLU A N 1
ATOM 750 C CA . GLU A 1 97 ? 24.812 -9.125 -5.805 1 89.94 97 GLU A CA 1
ATOM 751 C C . GLU A 1 97 ? 24.688 -7.73 -6.406 1 89.94 97 GLU A C 1
ATOM 753 O O . GLU A 1 97 ? 24.797 -6.73 -5.699 1 89.94 97 GLU A O 1
ATOM 758 N N . LEU A 1 98 ? 24.516 -7.715 -7.672 1 90.75 98 LEU A N 1
ATOM 759 C CA . LEU A 1 98 ? 24.297 -6.434 -8.344 1 90.75 98 LEU A CA 1
ATOM 760 C C . LEU A 1 98 ? 23.016 -5.77 -7.844 1 90.75 98 LEU A C 1
ATOM 762 O O . LEU A 1 98 ? 23.016 -4.578 -7.523 1 90.75 98 LEU A O 1
ATOM 766 N N . VAL A 1 99 ? 21.969 -6.52 -7.676 1 87.19 99 VAL A N 1
ATOM 767 C CA . VAL A 1 99 ? 20.672 -6.008 -7.246 1 87.19 99 VAL A CA 1
ATOM 768 C C . VAL A 1 99 ? 20.766 -5.5 -5.809 1 87.19 99 VAL A C 1
ATOM 770 O O . VAL A 1 99 ? 20.281 -4.41 -5.496 1 87.19 99 VAL A O 1
ATOM 773 N N . VAL A 1 100 ? 21.406 -6.234 -4.992 1 88.69 100 VAL A N 1
ATOM 774 C CA . VAL A 1 100 ? 21.578 -5.828 -3.604 1 88.69 100 VAL A CA 1
ATOM 775 C C . VAL A 1 100 ? 22.344 -4.504 -3.543 1 88.69 100 VAL A C 1
ATOM 777 O O . VAL A 1 100 ? 21.969 -3.607 -2.783 1 88.69 100 VAL A O 1
ATOM 780 N N . ALA A 1 101 ? 23.344 -4.457 -4.359 1 90.69 101 ALA A N 1
ATOM 781 C CA . ALA A 1 101 ? 24.156 -3.24 -4.387 1 90.69 101 ALA A CA 1
ATOM 782 C C . ALA A 1 101 ? 23.328 -2.045 -4.844 1 90.69 101 ALA A C 1
ATOM 784 O O . ALA A 1 101 ? 23.422 -0.954 -4.277 1 90.69 101 ALA A O 1
ATOM 785 N N . VAL A 1 102 ? 22.531 -2.221 -5.832 1 90.06 102 VAL A N 1
ATOM 786 C CA . VAL A 1 102 ? 21.688 -1.162 -6.363 1 90.06 102 VAL A CA 1
ATOM 787 C C . VAL A 1 102 ? 20.672 -0.738 -5.301 1 90.06 102 VAL A C 1
ATOM 789 O O . VAL A 1 102 ? 20.484 0.455 -5.047 1 90.06 102 VAL A O 1
ATOM 792 N N . LEU A 1 103 ? 20.031 -1.661 -4.625 1 89.38 103 LEU A N 1
ATOM 793 C CA . LEU A 1 103 ? 19.031 -1.361 -3.605 1 89.38 103 LEU A CA 1
ATOM 794 C C . LEU A 1 103 ? 19.656 -0.622 -2.428 1 89.38 103 LEU A C 1
ATOM 796 O O . LEU A 1 103 ? 19.047 0.307 -1.882 1 89.38 103 LEU A O 1
ATOM 800 N N . THR A 1 104 ? 20.859 -1.086 -2.078 1 90.31 104 THR A N 1
ATOM 801 C CA . THR A 1 104 ? 21.578 -0.42 -1.001 1 90.31 104 THR A CA 1
ATOM 802 C C . THR A 1 104 ? 21.875 1.029 -1.37 1 90.31 104 THR A C 1
ATOM 804 O O . THR A 1 104 ? 21.672 1.938 -0.566 1 90.31 104 THR A O 1
ATOM 807 N N . TYR A 1 105 ? 22.281 1.177 -2.537 1 89 105 TYR A N 1
ATOM 808 C CA . TYR A 1 105 ? 22.625 2.51 -3.021 1 89 105 TYR A CA 1
ATOM 809 C C . TYR A 1 105 ? 21.391 3.406 -3.061 1 89 105 TYR A C 1
ATOM 811 O O . TYR A 1 105 ? 21.406 4.531 -2.561 1 89 105 TYR A O 1
ATOM 819 N N . VAL A 1 106 ? 20.359 2.965 -3.652 1 88.75 106 VAL A N 1
ATOM 820 C CA . VAL A 1 106 ? 19.125 3.752 -3.775 1 88.75 106 VAL A CA 1
ATOM 821 C C . VAL A 1 106 ? 18.594 4.086 -2.387 1 88.75 106 VAL A C 1
ATOM 823 O O . VAL A 1 106 ? 18.094 5.191 -2.154 1 88.75 106 VAL A O 1
ATOM 826 N N . ASN A 1 107 ? 18.656 3.133 -1.485 1 92.38 107 ASN A N 1
ATOM 827 C CA . ASN A 1 107 ? 18.25 3.359 -0.103 1 92.38 107 ASN A CA 1
ATOM 828 C C . ASN A 1 107 ? 19.047 4.492 0.54 1 92.38 107 ASN A C 1
ATOM 830 O O . ASN A 1 107 ? 18.484 5.34 1.232 1 92.38 107 ASN A O 1
ATOM 834 N N . GLU A 1 108 ? 20.328 4.48 0.32 1 91.94 108 GLU A N 1
ATOM 835 C CA . GLU A 1 108 ? 21.188 5.516 0.866 1 91.94 108 GLU A CA 1
ATOM 836 C C . GLU A 1 108 ? 20.859 6.883 0.277 1 91.94 108 GLU A C 1
ATOM 838 O O . GLU A 1 108 ? 20.844 7.883 0.995 1 91.94 108 GLU A O 1
ATOM 843 N N . VAL A 1 109 ? 20.641 6.961 -0.98 1 90.5 109 VAL A N 1
ATOM 844 C CA . VAL A 1 109 ? 20.281 8.203 -1.649 1 90.5 109 VAL A CA 1
ATOM 845 C C . VAL A 1 109 ? 18.969 8.727 -1.083 1 90.5 109 VAL A C 1
ATOM 847 O O . VAL A 1 109 ? 18.844 9.914 -0.779 1 90.5 109 VAL A O 1
ATOM 850 N N . THR A 1 110 ? 18.031 7.809 -0.926 1 92.94 110 THR A N 1
ATOM 851 C CA . THR A 1 110 ? 16.734 8.164 -0.376 1 92.94 110 THR A CA 1
ATOM 852 C C . THR A 1 110 ? 16.875 8.711 1.041 1 92.94 110 THR A C 1
ATOM 854 O O . THR A 1 110 ? 16.266 9.734 1.382 1 92.94 110 THR A O 1
ATOM 857 N N . PHE A 1 111 ? 17.641 8.047 1.826 1 95.06 111 PHE A N 1
ATOM 858 C CA . PHE A 1 111 ? 17.891 8.469 3.197 1 95.06 111 PHE A CA 1
ATOM 859 C C . PHE A 1 111 ? 18.438 9.898 3.23 1 95.06 111 PHE A C 1
ATOM 861 O O . PHE A 1 111 ? 17.922 10.742 3.961 1 95.06 111 PHE A O 1
ATOM 868 N N . THR A 1 112 ? 19.406 10.102 2.42 1 95.81 112 THR A N 1
ATOM 869 C CA . THR A 1 112 ? 20.094 11.391 2.41 1 95.81 112 THR A CA 1
ATOM 870 C C . THR A 1 112 ? 19.156 12.5 1.936 1 95.81 112 THR A C 1
ATOM 872 O O . THR A 1 112 ? 19.047 13.555 2.568 1 95.81 112 THR A O 1
ATOM 875 N N . GLN A 1 113 ? 18.453 12.25 0.898 1 95.5 113 GLN A N 1
ATOM 876 C CA . GLN A 1 113 ? 17.562 13.25 0.322 1 95.5 113 GLN A CA 1
ATOM 877 C C . GLN A 1 113 ? 16.406 13.57 1.273 1 95.5 113 GLN A C 1
ATOM 879 O O . GLN A 1 113 ? 16.109 14.742 1.516 1 95.5 113 GLN A O 1
ATOM 884 N N . SER A 1 114 ? 15.773 12.562 1.863 1 96.94 114 SER A N 1
ATOM 885 C CA . SER A 1 114 ? 14.641 12.758 2.758 1 96.94 114 SER A CA 1
ATOM 886 C C . SER A 1 114 ? 15.062 13.438 4.055 1 96.94 114 SER A C 1
ATOM 888 O O . SER A 1 114 ? 14.359 14.312 4.566 1 96.94 114 SER A O 1
ATOM 890 N N . THR A 1 115 ? 16.203 13.031 4.555 1 96.56 115 THR A N 1
ATOM 891 C CA . THR A 1 115 ? 16.719 13.641 5.785 1 96.56 115 THR A CA 1
ATOM 892 C C . THR A 1 115 ? 17.047 15.109 5.562 1 96.56 115 THR A C 1
ATOM 894 O O . THR A 1 115 ? 16.719 15.961 6.398 1 96.56 115 THR A O 1
ATOM 897 N N . ARG A 1 116 ? 17.641 15.359 4.465 1 95.94 116 ARG A N 1
ATOM 898 C CA . ARG A 1 116 ? 17.969 16.75 4.133 1 95.94 116 ARG A CA 1
ATOM 899 C C . ARG A 1 116 ? 16.688 17.578 3.996 1 95.94 116 ARG A C 1
ATOM 901 O O . ARG A 1 116 ? 16.641 18.703 4.488 1 95.94 116 ARG A O 1
ATOM 908 N N . ARG A 1 117 ? 15.727 17.062 3.348 1 96.44 117 ARG A N 1
ATOM 909 C CA . ARG A 1 117 ? 14.461 17.766 3.184 1 96.44 117 ARG A CA 1
ATOM 910 C C . ARG A 1 117 ? 13.805 18.031 4.535 1 96.44 117 ARG A C 1
ATOM 912 O O . ARG A 1 117 ? 13.305 19.141 4.777 1 96.44 117 ARG A O 1
ATOM 919 N N . ALA A 1 118 ? 13.836 17.031 5.383 1 96.88 118 ALA A N 1
ATOM 920 C CA . ALA A 1 118 ? 13.234 17.172 6.707 1 96.88 118 ALA A CA 1
ATOM 921 C C . ALA A 1 118 ? 13.953 18.234 7.531 1 96.88 118 ALA A C 1
ATOM 923 O O . ALA A 1 118 ? 13.32 19.062 8.188 1 96.88 118 ALA A O 1
ATOM 924 N N . GLN A 1 119 ? 15.25 18.25 7.434 1 95.12 119 GLN A N 1
ATOM 925 C CA . GLN A 1 119 ? 16.047 19.219 8.18 1 95.12 119 GLN A CA 1
ATOM 926 C C . GLN A 1 119 ? 15.859 20.625 7.641 1 95.12 119 GLN A C 1
ATOM 928 O O . GLN A 1 119 ? 15.758 21.578 8.414 1 95.12 119 GLN A O 1
ATOM 933 N N . SER A 1 120 ? 15.789 20.734 6.34 1 94.94 120 SER A N 1
ATOM 934 C CA . SER A 1 120 ? 15.594 22.047 5.715 1 94.94 120 SER A CA 1
ATOM 935 C C . SER A 1 120 ? 14.219 22.609 6.039 1 94.94 120 SER A C 1
ATOM 937 O O . SER A 1 120 ? 14.055 23.828 6.152 1 94.94 120 SER A O 1
ATOM 939 N N . ALA A 1 121 ? 13.258 21.75 6.199 1 94.12 121 ALA A N 1
ATOM 940 C CA . ALA A 1 121 ? 11.891 22.172 6.48 1 94.12 121 ALA A CA 1
ATOM 941 C C . ALA A 1 121 ? 11.781 22.797 7.863 1 94.12 121 ALA A C 1
ATOM 943 O O . ALA A 1 121 ? 10.836 23.547 8.133 1 94.12 121 ALA A O 1
ATOM 944 N N . ARG A 1 122 ? 12.695 22.562 8.719 1 90.94 122 ARG A N 1
ATOM 945 C CA . ARG A 1 122 ? 12.719 23.156 10.055 1 90.94 122 ARG A CA 1
ATOM 946 C C . ARG A 1 122 ? 12.977 24.656 9.977 1 90.94 122 ARG A C 1
ATOM 948 O O . ARG A 1 122 ? 12.547 25.422 10.852 1 90.94 122 ARG A O 1
ATOM 955 N N . HIS A 1 123 ? 13.625 25.062 8.852 1 88.5 123 HIS A N 1
ATOM 956 C CA . HIS A 1 123 ? 14.148 26.422 8.859 1 88.5 123 HIS A CA 1
ATOM 957 C C . HIS A 1 123 ? 13.578 27.234 7.695 1 88.5 123 HIS A C 1
ATOM 959 O O . HIS A 1 123 ? 13.836 28.438 7.582 1 88.5 123 HIS A O 1
ATOM 965 N N . ASP A 1 124 ? 12.82 26.625 6.852 1 85.88 124 ASP A N 1
ATOM 966 C CA . ASP A 1 124 ? 12.453 27.328 5.625 1 85.88 124 ASP A CA 1
ATOM 967 C C . ASP A 1 124 ? 11.156 28.109 5.801 1 85.88 124 ASP A C 1
ATOM 969 O O . ASP A 1 124 ? 10.719 28.812 4.887 1 85.88 124 ASP A O 1
ATOM 973 N N . GLY A 1 125 ? 10.617 28.125 6.945 1 82.94 125 GLY A N 1
ATOM 974 C CA . GLY A 1 125 ? 9.43 28.906 7.242 1 82.94 125 GLY A CA 1
ATOM 975 C C . GLY A 1 125 ? 8.188 28.375 6.543 1 82.94 125 GLY A C 1
ATOM 976 O O . GLY A 1 125 ? 7.105 28.953 6.68 1 82.94 125 GLY A O 1
ATOM 977 N N . GLY A 1 126 ? 8.344 27.312 5.77 1 88 126 GLY A N 1
ATOM 978 C CA . GLY A 1 126 ? 7.207 26.734 5.062 1 88 126 GLY A CA 1
ATOM 979 C C . GLY A 1 126 ? 6.402 25.766 5.91 1 88 126 GLY A C 1
ATOM 980 O O . GLY A 1 126 ? 6.648 25.625 7.109 1 88 126 GLY A O 1
ATOM 981 N N . ASP A 1 127 ? 5.336 25.219 5.355 1 90.94 127 ASP A N 1
ATOM 982 C CA . ASP A 1 127 ? 4.488 24.219 5.996 1 90.94 127 ASP A CA 1
ATOM 983 C C . ASP A 1 127 ? 5.145 22.844 5.957 1 90.94 127 ASP A C 1
ATOM 985 O O . ASP A 1 127 ? 5.277 22.25 4.891 1 90.94 127 ASP A O 1
ATOM 989 N N . PRO A 1 128 ? 5.539 22.359 7.121 1 94.62 128 PRO A N 1
ATOM 990 C CA . PRO A 1 128 ? 6.203 21.047 7.137 1 94.62 128 PRO A CA 1
ATOM 991 C C . PRO A 1 128 ? 5.328 19.938 6.562 1 94.62 128 PRO A C 1
ATOM 993 O O . PRO A 1 128 ? 5.848 18.953 6.035 1 94.62 128 PRO A O 1
ATOM 996 N N . ILE A 1 129 ? 4.039 20.094 6.637 1 95.5 129 ILE A N 1
ATOM 997 C CA . ILE A 1 129 ? 3.131 19.078 6.125 1 95.5 129 ILE A CA 1
ATOM 998 C C . ILE A 1 129 ? 3.291 18.953 4.613 1 95.5 129 ILE A C 1
ATOM 1000 O O . ILE A 1 129 ? 3.334 17.859 4.074 1 95.5 129 ILE A O 1
ATOM 1004 N N . ASP A 1 130 ? 3.402 20.078 3.977 1 95.5 130 ASP A N 1
ATOM 1005 C CA . ASP A 1 130 ? 3.611 20.094 2.533 1 95.5 130 ASP A CA 1
ATOM 1006 C C . ASP A 1 130 ? 4.906 19.375 2.16 1 95.5 130 ASP A C 1
ATOM 1008 O O . ASP A 1 130 ? 4.941 18.609 1.2 1 95.5 130 ASP A O 1
ATOM 1012 N N . SER A 1 131 ? 5.949 19.656 2.9 1 96.56 131 SER A N 1
ATOM 1013 C CA . SER A 1 131 ? 7.246 19.047 2.639 1 96.56 131 SER A CA 1
ATOM 1014 C C . SER A 1 131 ? 7.203 17.547 2.875 1 96.56 131 SER A C 1
ATOM 1016 O O . SER A 1 131 ? 7.816 16.781 2.131 1 96.56 131 SER A O 1
ATOM 1018 N N . ILE A 1 132 ? 6.512 17.109 3.889 1 98.12 132 ILE A N 1
ATOM 1019 C CA . ILE A 1 132 ? 6.352 15.688 4.172 1 98.12 132 ILE A CA 1
ATOM 1020 C C . ILE A 1 132 ? 5.609 15.016 3.023 1 98.12 132 ILE A C 1
ATOM 1022 O O . ILE A 1 132 ? 6.012 13.945 2.561 1 98.12 132 ILE A O 1
ATOM 1026 N N . ILE A 1 133 ? 4.496 15.609 2.584 1 97.94 133 ILE A N 1
ATOM 1027 C CA . ILE A 1 133 ? 3.699 15.055 1.497 1 97.94 133 ILE A CA 1
ATOM 1028 C C . ILE A 1 133 ? 4.559 14.922 0.243 1 97.94 133 ILE A C 1
ATOM 1030 O O . ILE A 1 133 ? 4.555 13.875 -0.412 1 97.94 133 ILE A O 1
ATOM 1034 N N . LYS A 1 134 ? 5.332 15.922 -0.088 1 96.5 134 LYS A N 1
ATOM 1035 C CA . LYS A 1 134 ? 6.188 15.898 -1.271 1 96.5 134 LYS A CA 1
ATOM 1036 C C . LYS A 1 134 ? 7.254 14.812 -1.155 1 96.5 134 LYS A C 1
ATOM 1038 O O . LYS A 1 134 ? 7.516 14.086 -2.117 1 96.5 134 LYS A O 1
ATOM 1043 N N . ASP A 1 135 ? 7.898 14.758 0.007 1 97.69 135 ASP A N 1
ATOM 1044 C CA . ASP A 1 135 ? 8.906 13.734 0.25 1 97.69 135 ASP A CA 1
ATOM 1045 C C . ASP A 1 135 ? 8.312 12.328 0.122 1 97.69 135 ASP A C 1
ATOM 1047 O O . ASP A 1 135 ? 8.898 11.453 -0.516 1 97.69 135 ASP A O 1
ATOM 1051 N N . ALA A 1 136 ? 7.148 12.148 0.748 1 97.88 136 ALA A N 1
ATOM 1052 C CA . ALA A 1 136 ? 6.453 10.867 0.687 1 97.88 136 ALA A CA 1
ATOM 1053 C C . ALA A 1 136 ? 6.07 10.523 -0.748 1 97.88 136 ALA A C 1
ATOM 1055 O O . ALA A 1 136 ? 6.211 9.375 -1.173 1 97.88 136 ALA A O 1
ATOM 1056 N N . GLN A 1 137 ? 5.578 11.461 -1.488 1 96.5 137 GLN A N 1
ATOM 1057 C CA . GLN A 1 137 ? 5.238 11.242 -2.891 1 96.5 137 GLN A CA 1
ATOM 1058 C C . GLN A 1 137 ? 6.453 10.766 -3.684 1 96.5 137 GLN A C 1
ATOM 1060 O O . GLN A 1 137 ? 6.371 9.789 -4.43 1 96.5 137 GLN A O 1
ATOM 1065 N N . ASP A 1 138 ? 7.559 11.445 -3.498 1 94.69 138 ASP A N 1
ATOM 1066 C CA . ASP A 1 138 ? 8.781 11.102 -4.223 1 94.69 138 ASP A CA 1
ATOM 1067 C C . ASP A 1 138 ? 9.211 9.672 -3.92 1 94.69 138 ASP A C 1
ATOM 1069 O O . ASP A 1 138 ? 9.695 8.961 -4.805 1 94.69 138 ASP A O 1
ATOM 1073 N N . PHE A 1 139 ? 9.016 9.352 -2.725 1 95.06 139 PHE A N 1
ATOM 1074 C CA . PHE A 1 139 ? 9.445 8.008 -2.348 1 95.06 139 PHE A CA 1
ATOM 1075 C C . PHE A 1 139 ? 8.422 6.973 -2.791 1 95.06 139 PHE A C 1
ATOM 1077 O O . PHE A 1 139 ? 8.742 6.059 -3.553 1 95.06 139 PHE A O 1
ATOM 1084 N N . PHE A 1 140 ? 7.148 7.113 -2.414 1 95.19 140 PHE A N 1
ATOM 1085 C CA . PHE A 1 140 ? 6.164 6.047 -2.553 1 95.19 140 PHE A CA 1
ATOM 1086 C C . PHE A 1 140 ? 5.707 5.914 -4 1 95.19 140 PHE A C 1
ATOM 1088 O O . PHE A 1 140 ? 5.215 4.859 -4.406 1 95.19 140 PHE A O 1
ATOM 1095 N N . PHE A 1 141 ? 5.84 6.883 -4.816 1 90.38 141 PHE A N 1
ATOM 1096 C CA . PHE A 1 141 ? 5.441 6.789 -6.219 1 90.38 141 PHE A CA 1
ATOM 1097 C C . PHE A 1 141 ? 6.641 6.457 -7.098 1 90.38 141 PHE A C 1
ATOM 1099 O O . PHE A 1 141 ? 6.516 6.371 -8.32 1 90.38 141 PHE A O 1
ATOM 1106 N N . GLY A 1 142 ? 7.785 6.27 -6.469 1 86.88 142 GLY A N 1
ATOM 1107 C CA . GLY A 1 142 ? 8.984 5.918 -7.211 1 86.88 142 GLY A CA 1
ATOM 1108 C C . GLY A 1 142 ? 9.164 4.422 -7.375 1 86.88 142 GLY A C 1
ATOM 1109 O O . GLY A 1 142 ? 8.547 3.633 -6.66 1 86.88 142 GLY A O 1
ATOM 1110 N N . ASP A 1 143 ? 10.078 4.031 -8.219 1 82.38 143 ASP A N 1
ATOM 1111 C CA . ASP A 1 143 ? 10.312 2.637 -8.57 1 82.38 143 ASP A CA 1
ATOM 1112 C C . ASP A 1 143 ? 10.898 1.867 -7.387 1 82.38 143 ASP A C 1
ATOM 1114 O O . ASP A 1 143 ? 10.617 0.681 -7.207 1 82.38 143 ASP A O 1
ATOM 1118 N N . TYR A 1 144 ? 11.719 2.584 -6.648 1 85.75 144 TYR A N 1
ATOM 1119 C CA . TYR A 1 144 ? 12.383 1.923 -5.527 1 85.75 144 TYR A CA 1
ATOM 1120 C C . TYR A 1 144 ? 11.359 1.357 -4.551 1 85.75 144 TYR A C 1
ATOM 1122 O O . TYR A 1 144 ? 11.523 0.246 -4.043 1 85.75 144 TYR A O 1
ATOM 1130 N N . PHE A 1 145 ? 10.32 2.072 -4.246 1 90.88 145 PHE A N 1
ATOM 1131 C CA . PHE A 1 145 ? 9.289 1.617 -3.324 1 90.88 145 PHE A CA 1
ATOM 1132 C C . PHE A 1 145 ? 8.641 0.332 -3.826 1 90.88 145 PHE A C 1
ATOM 1134 O O . PHE A 1 145 ? 8.477 -0.625 -3.066 1 90.88 145 PHE A O 1
ATOM 1141 N N . PHE A 1 146 ? 8.281 0.252 -5.035 1 86.06 146 PHE A N 1
ATOM 1142 C CA . PHE A 1 146 ? 7.574 -0.905 -5.57 1 86.06 146 PHE A CA 1
ATOM 1143 C C . PHE A 1 146 ? 8.492 -2.117 -5.645 1 86.06 146 PHE A C 1
ATOM 1145 O O . PHE A 1 146 ? 8.047 -3.254 -5.469 1 86.06 146 PHE A O 1
ATOM 1152 N N . ILE A 1 147 ? 9.766 -1.867 -5.867 1 82.81 147 ILE A N 1
ATOM 1153 C CA . ILE A 1 147 ? 10.734 -2.959 -5.809 1 82.81 147 ILE A CA 1
ATOM 1154 C C . ILE A 1 147 ? 10.797 -3.518 -4.391 1 82.81 147 ILE A C 1
ATOM 1156 O O . ILE A 1 147 ? 10.758 -4.734 -4.191 1 82.81 147 ILE A O 1
ATOM 1160 N N . GLU A 1 148 ? 10.891 -2.559 -3.424 1 86.06 148 GLU A N 1
ATOM 1161 C CA . GLU A 1 148 ? 10.906 -2.973 -2.023 1 86.06 148 GLU A CA 1
ATOM 1162 C C . GLU A 1 148 ? 9.625 -3.717 -1.655 1 86.06 148 GLU A C 1
ATOM 1164 O O . GLU A 1 148 ? 9.664 -4.688 -0.896 1 86.06 148 GLU A O 1
ATOM 1169 N N . LEU A 1 149 ? 8.531 -3.248 -2.148 1 86.94 149 LEU A N 1
ATOM 1170 C CA . LEU A 1 149 ? 7.242 -3.881 -1.906 1 86.94 149 LEU A CA 1
ATOM 1171 C C . LEU A 1 149 ? 7.215 -5.297 -2.475 1 86.94 149 LEU A C 1
ATOM 1173 O O . LEU A 1 149 ? 6.777 -6.23 -1.801 1 86.94 149 LEU A O 1
ATOM 1177 N N . ALA A 1 150 ? 7.695 -5.473 -3.701 1 79.56 150 ALA A N 1
ATOM 1178 C CA . ALA A 1 150 ? 7.754 -6.781 -4.348 1 79.56 150 ALA A CA 1
ATOM 1179 C C . ALA A 1 150 ? 8.625 -7.75 -3.551 1 79.56 150 ALA A C 1
ATOM 1181 O O . ALA A 1 150 ? 8.266 -8.914 -3.369 1 79.56 150 ALA A O 1
ATOM 1182 N N . ILE A 1 151 ? 9.75 -7.254 -3.1 1 79.06 151 ILE A N 1
ATOM 1183 C CA . ILE A 1 151 ? 10.664 -8.055 -2.295 1 79.06 151 ILE A CA 1
ATOM 1184 C C . ILE A 1 151 ? 9.984 -8.445 -0.982 1 79.06 151 ILE A C 1
ATOM 1186 O O . ILE A 1 151 ? 10.094 -9.594 -0.539 1 79.06 151 ILE A O 1
ATOM 1190 N N . GLY A 1 152 ? 9.297 -7.496 -0.439 1 79.56 152 GLY A N 1
ATOM 1191 C CA . GLY A 1 152 ? 8.625 -7.734 0.829 1 79.56 152 GLY A CA 1
ATOM 1192 C C . GLY A 1 152 ? 7.516 -8.766 0.73 1 79.56 152 GLY A C 1
ATOM 1193 O O . GLY A 1 152 ? 7.199 -9.438 1.713 1 79.56 152 GLY A O 1
ATOM 1194 N N . MET A 1 153 ? 6.977 -8.945 -0.464 1 76.62 153 MET A N 1
ATOM 1195 C CA . MET A 1 153 ? 5.867 -9.867 -0.688 1 76.62 153 MET A CA 1
ATOM 1196 C C . MET A 1 153 ? 6.379 -11.242 -1.086 1 76.62 153 MET A C 1
ATOM 1198 O O . MET A 1 153 ? 5.613 -12.211 -1.111 1 76.62 153 MET A O 1
ATOM 1202 N N . SER A 1 154 ? 7.648 -11.375 -1.483 1 65.56 154 SER A N 1
ATOM 1203 C CA . SER A 1 154 ? 8.188 -12.617 -2.02 1 65.56 154 SER A CA 1
ATOM 1204 C C . SER A 1 154 ? 8.375 -13.664 -0.921 1 65.56 154 SER A C 1
ATOM 1206 O O . SER A 1 154 ? 8.711 -13.32 0.215 1 65.56 154 SER A O 1
ATOM 1208 N N . ASP A 1 155 ? 7.664 -14.766 -1.009 1 57.5 155 ASP A N 1
ATOM 1209 C CA . ASP A 1 155 ? 7.902 -15.836 -0.053 1 57.5 155 ASP A CA 1
ATOM 1210 C C . ASP A 1 155 ? 9.266 -16.484 -0.283 1 57.5 155 ASP A C 1
ATOM 1212 O O . ASP A 1 155 ? 10.031 -16.688 0.663 1 57.5 155 ASP A O 1
ATOM 1216 N N . GLU A 1 156 ? 9.617 -17.109 -1.504 1 54.34 156 GLU A N 1
ATOM 1217 C CA . GLU A 1 156 ? 10.742 -18.031 -1.684 1 54.34 156 GLU A CA 1
ATOM 1218 C C . GLU A 1 156 ? 11.828 -17.406 -2.549 1 54.34 156 GLU A C 1
ATOM 1220 O O . GLU A 1 156 ? 13.016 -17.531 -2.256 1 54.34 156 GLU A O 1
ATOM 1225 N N . SER A 1 157 ? 11.406 -16.797 -3.703 1 53.19 157 SER A N 1
ATOM 1226 C CA . SER A 1 157 ? 12.414 -16.5 -4.711 1 53.19 157 SER A CA 1
ATOM 1227 C C . SER A 1 157 ? 13.328 -15.359 -4.266 1 53.19 157 SER A C 1
ATOM 1229 O O . SER A 1 157 ? 14.5 -15.305 -4.645 1 53.19 157 SER A O 1
ATOM 1231 N N . THR A 1 158 ? 12.672 -14.664 -3.383 1 61.12 158 THR A N 1
ATOM 1232 C CA . THR A 1 158 ? 13.484 -13.508 -3.025 1 61.12 158 THR A CA 1
ATOM 1233 C C . THR A 1 158 ? 13.75 -13.484 -1.523 1 61.12 158 THR A C 1
ATOM 1235 O O . THR A 1 158 ? 13.938 -12.414 -0.939 1 61.12 158 THR A O 1
ATOM 1238 N N . ARG A 1 159 ? 13.719 -14.578 -1.019 1 71.19 159 ARG A N 1
ATOM 1239 C CA . ARG A 1 159 ? 13.93 -14.656 0.423 1 71.19 159 ARG A CA 1
ATOM 1240 C C . ARG A 1 159 ? 15.312 -14.133 0.803 1 71.19 159 ARG A C 1
ATOM 1242 O O . ARG A 1 159 ? 15.461 -13.406 1.792 1 71.19 159 ARG A O 1
ATOM 1249 N N . ARG A 1 160 ? 16.234 -14.516 -0.03 1 76.31 160 ARG A N 1
ATOM 1250 C CA . ARG A 1 160 ? 17.594 -14.062 0.247 1 76.31 160 ARG A CA 1
ATOM 1251 C C . ARG A 1 160 ? 17.703 -12.547 0.104 1 76.31 160 ARG A C 1
ATOM 1253 O O . ARG A 1 160 ? 18.328 -11.883 0.935 1 76.31 160 ARG A O 1
ATOM 1260 N N . LEU A 1 161 ? 17.109 -12.078 -0.963 1 79.12 161 LEU A N 1
ATOM 1261 C CA . LEU A 1 161 ? 17.125 -10.633 -1.195 1 79.12 161 LEU A CA 1
ATOM 1262 C C . LEU A 1 161 ? 16.438 -9.891 -0.052 1 79.12 161 LEU A C 1
ATOM 1264 O O . LEU A 1 161 ? 16.953 -8.875 0.421 1 79.12 161 LEU A O 1
ATOM 1268 N N . LYS A 1 162 ? 15.328 -10.414 0.391 1 80.94 162 LYS A N 1
ATOM 1269 C CA . LYS A 1 162 ? 14.578 -9.836 1.502 1 80.94 162 LYS A CA 1
ATOM 1270 C C . LYS A 1 162 ? 15.43 -9.773 2.766 1 80.94 162 LYS A C 1
ATOM 1272 O O . LYS A 1 162 ? 15.516 -8.734 3.414 1 80.94 162 LYS A O 1
ATOM 1277 N N . ARG A 1 163 ? 16.094 -10.789 3.082 1 79.25 163 ARG A N 1
ATOM 1278 C CA . ARG A 1 163 ? 16.922 -10.875 4.281 1 79.25 163 ARG A CA 1
ATOM 1279 C C . ARG A 1 163 ? 18.078 -9.875 4.227 1 79.25 163 ARG A C 1
ATOM 1281 O O . ARG A 1 163 ? 18.438 -9.289 5.25 1 79.25 163 ARG A O 1
ATOM 1288 N N . GLU A 1 164 ? 18.484 -9.672 3.057 1 83 164 GLU A N 1
ATOM 1289 C CA . GLU A 1 164 ? 19.688 -8.852 2.904 1 83 164 GLU A CA 1
ATOM 1290 C C . GLU A 1 164 ? 19.344 -7.367 2.865 1 83 164 GLU A C 1
ATOM 1292 O O . GLU A 1 164 ? 20.188 -6.52 3.184 1 83 164 GLU A O 1
ATOM 1297 N N . THR A 1 165 ? 18.125 -7.109 2.441 1 85.81 165 THR A N 1
ATOM 1298 C CA . THR A 1 165 ? 17.875 -5.699 2.172 1 85.81 165 THR A CA 1
ATOM 1299 C C . THR A 1 165 ? 16.797 -5.156 3.111 1 85.81 165 THR A C 1
ATOM 1301 O O . THR A 1 165 ? 16.703 -3.943 3.326 1 85.81 165 THR A O 1
ATOM 1304 N N . GLN A 1 166 ? 16.016 -5.961 3.682 1 84.44 166 GLN A N 1
ATOM 1305 C CA . GLN A 1 166 ? 14.836 -5.535 4.414 1 84.44 166 GLN A CA 1
ATOM 1306 C C . GLN A 1 166 ? 15.211 -4.758 5.672 1 84.44 166 GLN A C 1
ATOM 1308 O O . GLN A 1 166 ? 14.562 -3.766 6.012 1 84.44 166 GLN A O 1
ATOM 1313 N N . GLN A 1 167 ? 16.25 -5.195 6.355 1 85.12 167 GLN A N 1
ATOM 1314 C CA . GLN A 1 167 ? 16.625 -4.559 7.613 1 85.12 167 GLN A CA 1
ATOM 1315 C C . GLN A 1 167 ? 17.109 -3.135 7.383 1 85.12 167 GLN A C 1
ATOM 1317 O O . GLN A 1 167 ? 16.734 -2.211 8.102 1 85.12 167 GLN A O 1
ATOM 1322 N N . PHE A 1 168 ? 17.922 -3.041 6.41 1 86.38 168 PHE A N 1
ATOM 1323 C CA . PHE A 1 168 ? 18.453 -1.705 6.168 1 86.38 168 PHE A CA 1
ATOM 1324 C C . PHE A 1 168 ? 17.375 -0.782 5.617 1 86.38 168 PHE A C 1
ATOM 1326 O O . PHE A 1 168 ? 17.297 0.392 5.988 1 86.38 168 PHE A O 1
ATOM 1333 N N . ALA A 1 169 ? 16.562 -1.275 4.734 1 88.56 169 ALA A N 1
ATOM 1334 C CA . ALA A 1 169 ? 15.453 -0.482 4.215 1 88.56 169 ALA A CA 1
ATOM 1335 C C . ALA A 1 169 ? 14.531 -0.027 5.34 1 88.56 169 ALA A C 1
ATOM 1337 O O . ALA A 1 169 ? 14.141 1.141 5.398 1 88.56 169 ALA A O 1
ATOM 1338 N N . ARG A 1 170 ? 14.266 -0.921 6.223 1 90.38 170 ARG A N 1
ATOM 1339 C CA . ARG A 1 170 ? 13.422 -0.63 7.379 1 90.38 170 ARG A CA 1
ATOM 1340 C C . ARG A 1 170 ? 14.062 0.432 8.266 1 90.38 170 ARG A C 1
ATOM 1342 O O . ARG A 1 170 ? 13.398 1.389 8.672 1 90.38 170 ARG A O 1
ATOM 1349 N N . GLN A 1 171 ? 15.297 0.274 8.555 1 91.38 171 GLN A N 1
ATOM 1350 C CA . GLN A 1 171 ? 16.016 1.216 9.406 1 91.38 171 GLN A CA 1
ATOM 1351 C C . GLN A 1 171 ? 16.047 2.609 8.781 1 91.38 171 GLN A C 1
ATOM 1353 O O . GLN A 1 171 ? 15.891 3.611 9.484 1 91.38 171 GLN A O 1
ATOM 1358 N N . THR A 1 172 ? 16.266 2.621 7.523 1 94.06 172 THR A N 1
ATOM 1359 C CA . THR A 1 172 ? 16.281 3.887 6.801 1 94.06 172 THR A CA 1
ATOM 1360 C C . THR A 1 172 ? 14.922 4.578 6.887 1 94.06 172 THR A C 1
ATOM 1362 O O . THR A 1 172 ? 14.844 5.77 7.191 1 94.06 172 THR A O 1
ATOM 1365 N N . ARG A 1 173 ? 13.867 3.861 6.68 1 94.25 173 ARG A N 1
ATOM 1366 C CA . ARG A 1 173 ? 12.516 4.418 6.746 1 94.25 173 ARG A CA 1
ATOM 1367 C C . ARG A 1 173 ? 12.227 4.977 8.133 1 94.25 173 ARG A C 1
ATOM 1369 O O . ARG A 1 173 ? 11.703 6.09 8.266 1 94.25 173 ARG A O 1
ATOM 1376 N N . PHE A 1 174 ? 12.641 4.277 9.141 1 94.69 174 PHE A N 1
ATOM 1377 C CA . PHE A 1 174 ? 12.406 4.703 10.516 1 94.69 174 PHE A CA 1
ATOM 1378 C C . PHE A 1 174 ? 13.203 5.965 10.836 1 94.69 174 PHE A C 1
ATOM 1380 O O . PHE A 1 174 ? 12.703 6.863 11.516 1 94.69 174 PHE A O 1
ATOM 1387 N N . SER A 1 175 ? 14.383 5.961 10.336 1 96.38 175 SER A N 1
ATOM 1388 C CA . SER A 1 175 ? 15.227 7.125 10.578 1 96.38 175 SER A CA 1
ATOM 1389 C C . SER A 1 175 ? 14.664 8.367 9.898 1 96.38 175 SER A C 1
ATOM 1391 O O . SER A 1 175 ? 14.656 9.453 10.492 1 96.38 175 SER A O 1
ATOM 1393 N N . ILE A 1 176 ? 14.211 8.234 8.711 1 97.38 176 ILE A N 1
ATOM 1394 C CA . ILE A 1 176 ? 13.586 9.336 7.984 1 97.38 176 ILE A CA 1
ATOM 1395 C C . ILE A 1 176 ? 12.344 9.812 8.734 1 97.38 176 ILE A C 1
ATOM 1397 O O . ILE A 1 176 ? 12.156 11.016 8.938 1 97.38 176 ILE A O 1
ATOM 1401 N N . GLU A 1 177 ? 11.516 8.875 9.188 1 97.69 177 GLU A N 1
ATOM 1402 C CA . GLU A 1 177 ? 10.305 9.211 9.93 1 97.69 177 GLU A CA 1
ATOM 1403 C C . GLU A 1 177 ? 10.633 9.938 11.227 1 97.69 177 GLU A C 1
ATOM 1405 O O . GLU A 1 177 ? 9.953 10.891 11.609 1 97.69 177 GLU A O 1
ATOM 1410 N N . ALA A 1 178 ? 11.711 9.484 11.867 1 97.75 178 ALA A N 1
ATOM 1411 C CA . ALA A 1 178 ? 12.133 10.133 13.109 1 97.75 178 ALA A CA 1
ATOM 1412 C C . ALA A 1 178 ? 12.547 11.578 12.852 1 97.75 178 ALA A C 1
ATOM 1414 O O . ALA A 1 178 ? 12.25 12.461 13.656 1 97.75 178 ALA A O 1
ATOM 1415 N N . THR A 1 179 ? 13.227 11.812 11.773 1 97.88 179 THR A N 1
ATOM 1416 C CA . THR A 1 179 ? 13.664 13.164 11.43 1 97.88 179 THR A CA 1
ATOM 1417 C C . THR A 1 179 ? 12.461 14.055 11.125 1 97.88 179 THR A C 1
ATOM 1419 O O . THR A 1 179 ? 12.406 15.203 11.57 1 97.88 179 THR A O 1
ATOM 1422 N N . TRP A 1 180 ? 11.5 13.555 10.398 1 98.31 180 TRP A N 1
ATOM 1423 C CA . TRP A 1 180 ? 10.281 14.312 10.109 1 98.31 180 TRP A CA 1
ATOM 1424 C C . TRP A 1 180 ? 9.5 14.586 11.391 1 98.31 180 TRP A C 1
ATOM 1426 O O . TRP A 1 180 ? 8.922 15.664 11.555 1 98.31 180 TRP A O 1
ATOM 1436 N N . LEU A 1 181 ? 9.445 13.57 12.281 1 98.25 181 LEU A N 1
ATOM 1437 C CA . LEU A 1 181 ? 8.781 13.758 13.562 1 98.25 181 LEU A CA 1
ATOM 1438 C C . LEU A 1 181 ? 9.406 14.914 14.336 1 98.25 181 LEU A C 1
ATOM 1440 O O . LEU A 1 181 ? 8.695 15.781 14.852 1 98.25 181 LEU A O 1
ATOM 1444 N N . ASP A 1 182 ? 10.703 14.922 14.383 1 97.5 182 ASP A N 1
ATOM 1445 C CA . ASP A 1 182 ? 11.422 15.992 15.055 1 97.5 182 ASP A CA 1
ATOM 1446 C C . ASP A 1 182 ? 11.094 17.359 14.445 1 97.5 182 ASP A C 1
ATOM 1448 O O . ASP A 1 182 ? 10.93 18.344 15.164 1 97.5 182 ASP A O 1
ATOM 1452 N N . THR A 1 183 ? 11.008 17.406 13.148 1 97.56 183 THR A N 1
ATOM 1453 C CA . THR A 1 183 ? 10.688 18.641 12.438 1 97.56 183 THR A CA 1
ATOM 1454 C C . THR A 1 183 ? 9.289 19.125 12.797 1 97.56 183 THR A C 1
ATOM 1456 O O . THR A 1 183 ? 9.094 20.312 13.062 1 97.56 183 THR A O 1
ATOM 1459 N N . LEU A 1 184 ? 8.336 18.234 12.891 1 97.25 184 LEU A N 1
ATOM 1460 C CA . LEU A 1 184 ? 6.977 18.609 13.266 1 97.25 184 LEU A CA 1
ATOM 1461 C C . LEU A 1 184 ? 6.93 19.125 14.695 1 97.25 184 LEU A C 1
ATOM 1463 O O . LEU A 1 184 ? 6.301 20.156 14.961 1 97.25 184 LEU A O 1
ATOM 1467 N N . ILE A 1 185 ? 7.617 18.438 15.578 1 96.69 185 ILE A N 1
ATOM 1468 C CA . ILE A 1 185 ? 7.641 18.844 16.984 1 96.69 185 ILE A CA 1
ATOM 1469 C C . ILE A 1 185 ? 8.305 20.203 17.125 1 96.69 185 ILE A C 1
ATOM 1471 O O . ILE A 1 185 ? 7.809 21.078 17.844 1 96.69 185 ILE A O 1
ATOM 1475 N N . SER A 1 186 ? 9.336 20.422 16.391 1 94.75 186 SER A N 1
ATOM 1476 C CA . SER A 1 186 ? 10.078 21.688 16.438 1 94.75 186 SER A CA 1
ATOM 1477 C C . SER A 1 186 ? 9.242 22.844 15.891 1 94.75 186 SER A C 1
ATOM 1479 O O . SER A 1 186 ? 9.523 24 16.172 1 94.75 186 SER A O 1
ATOM 1481 N N . SER A 1 187 ? 8.258 22.578 15.102 1 93.06 187 SER A N 1
ATOM 1482 C CA . SER A 1 187 ? 7.391 23.609 14.531 1 93.06 187 SER A CA 1
ATOM 1483 C C . SER A 1 187 ? 6.277 24 15.5 1 93.06 187 SER A C 1
ATOM 1485 O O . SER A 1 187 ? 5.445 24.844 15.195 1 93.06 187 SER A O 1
ATOM 1487 N N . GLY A 1 188 ? 6.152 23.328 16.688 1 92.62 188 GLY A N 1
ATOM 1488 C CA . GLY A 1 188 ? 5.203 23.688 17.734 1 92.62 188 GLY A CA 1
ATOM 1489 C C . GLY A 1 188 ? 4.07 22.688 17.875 1 92.62 188 GLY A C 1
ATOM 1490 O O . GLY A 1 188 ? 3.146 22.906 18.656 1 92.62 188 GLY A O 1
ATOM 1491 N N . ILE A 1 189 ? 4.113 21.594 17.172 1 95 189 ILE A N 1
ATOM 1492 C CA . ILE A 1 189 ? 3.078 20.578 17.25 1 95 189 ILE A CA 1
ATOM 1493 C C . ILE A 1 189 ? 3.396 19.594 18.375 1 95 189 ILE A C 1
ATOM 1495 O O . ILE A 1 189 ? 4.504 19.062 18.453 1 95 189 ILE A O 1
ATOM 1499 N N . PRO A 1 190 ? 2.42 19.359 19.297 1 96.81 190 PRO A N 1
ATOM 1500 C CA . PRO A 1 190 ? 2.652 18.406 20.391 1 96.81 190 PRO A CA 1
ATOM 1501 C C . PRO A 1 190 ? 3.045 17.016 19.875 1 96.81 190 PRO A C 1
ATOM 1503 O O . PRO A 1 190 ? 2.561 16.594 18.828 1 96.81 190 PRO A O 1
ATOM 1506 N N . GLU A 1 191 ? 3.814 16.266 20.578 1 97.56 191 GLU A N 1
ATOM 1507 C CA . GLU A 1 191 ? 4.488 15.039 20.141 1 97.56 191 GLU A CA 1
ATOM 1508 C C . GLU A 1 191 ? 3.484 14 19.641 1 97.56 191 GLU A C 1
ATOM 1510 O O . GLU A 1 191 ? 3.619 13.477 18.531 1 97.56 191 GLU A O 1
ATOM 1515 N N . GLN A 1 192 ? 2.48 13.75 20.438 1 96.75 192 GLN A N 1
ATOM 1516 C CA . GLN A 1 192 ? 1.533 12.703 20.062 1 96.75 192 GLN A CA 1
ATOM 1517 C C . GLN A 1 192 ? 0.769 13.086 18.797 1 96.75 192 GLN A C 1
ATOM 1519 O O . GLN A 1 192 ? 0.538 12.25 17.938 1 96.75 192 GLN A O 1
ATOM 1524 N N . LEU A 1 193 ? 0.342 14.312 18.75 1 96.94 193 LEU A N 1
ATOM 1525 C CA . LEU A 1 193 ? -0.325 14.812 17.562 1 96.94 193 LEU A CA 1
ATOM 1526 C C . LEU A 1 193 ? 0.59 14.711 16.344 1 96.94 193 LEU A C 1
ATOM 1528 O O . LEU A 1 193 ? 0.15 14.312 15.258 1 96.94 193 LEU A O 1
ATOM 1532 N N . ALA A 1 194 ? 1.855 15.07 16.516 1 97.81 194 ALA A N 1
ATOM 1533 C CA . ALA A 1 194 ? 2.844 14.984 15.453 1 97.81 194 ALA A CA 1
ATOM 1534 C C . ALA A 1 194 ? 3 13.547 14.961 1 97.81 194 ALA A C 1
ATOM 1536 O O . ALA A 1 194 ? 3.07 13.297 13.758 1 97.81 194 ALA A O 1
ATOM 1537 N N . ARG A 1 195 ? 3.082 12.594 15.867 1 97.75 195 ARG A N 1
ATOM 1538 C CA . ARG A 1 195 ? 3.193 11.172 15.531 1 97.75 195 ARG A CA 1
ATOM 1539 C C . ARG A 1 195 ? 1.992 10.711 14.719 1 97.75 195 ARG A C 1
ATOM 1541 O O . ARG A 1 195 ? 2.152 10.023 13.703 1 97.75 195 ARG A O 1
ATOM 1548 N N . ASP A 1 196 ? 0.81 11.078 15.125 1 97.5 196 ASP A N 1
ATOM 1549 C CA . ASP A 1 196 ? -0.413 10.664 14.445 1 97.5 196 ASP A CA 1
ATOM 1550 C C . ASP A 1 196 ? -0.481 11.258 13.039 1 97.5 196 ASP A C 1
ATOM 1552 O O . ASP A 1 196 ? -0.771 10.555 12.07 1 97.5 196 ASP A O 1
ATOM 1556 N N . VAL A 1 197 ? -0.192 12.531 12.969 1 97.56 197 VAL A N 1
ATOM 1557 C CA . VAL A 1 197 ? -0.254 13.258 11.703 1 97.56 197 VAL A CA 1
ATOM 1558 C C . VAL A 1 197 ? 0.75 12.672 10.719 1 97.56 197 VAL A C 1
ATOM 1560 O O . VAL A 1 197 ? 0.427 12.461 9.547 1 97.56 197 VAL A O 1
ATOM 1563 N N . LEU A 1 198 ? 1.933 12.43 11.18 1 98.56 198 LEU A N 1
ATOM 1564 C CA . LEU A 1 198 ? 2.959 11.859 10.312 1 98.56 198 LEU A CA 1
ATOM 1565 C C . LEU A 1 198 ? 2.551 10.477 9.812 1 98.56 198 LEU A C 1
ATOM 1567 O O . LEU A 1 198 ? 2.6 10.203 8.617 1 98.56 198 LEU A O 1
ATOM 1571 N N . ALA A 1 199 ? 2.139 9.633 10.711 1 98.06 199 ALA A N 1
ATOM 1572 C CA . ALA A 1 199 ? 1.755 8.273 10.367 1 98.06 199 ALA A CA 1
ATOM 1573 C C . ALA A 1 199 ? 0.609 8.266 9.359 1 98.06 199 ALA A C 1
ATOM 1575 O O . ALA A 1 199 ? 0.647 7.527 8.367 1 98.06 199 ALA A O 1
ATOM 1576 N N . LEU A 1 200 ? -0.388 9.07 9.609 1 98.38 200 LEU A N 1
ATOM 1577 C CA . LEU A 1 200 ? -1.549 9.141 8.727 1 98.38 200 LEU A CA 1
ATOM 1578 C C . LEU A 1 200 ? -1.163 9.703 7.359 1 98.38 200 LEU A C 1
ATOM 1580 O O . LEU A 1 200 ? -1.62 9.203 6.328 1 98.38 200 LEU A O 1
ATOM 1584 N N . THR A 1 201 ? -0.328 10.75 7.352 1 98.56 201 THR A N 1
ATOM 1585 C CA . THR A 1 201 ? 0.103 11.352 6.094 1 98.56 201 THR A CA 1
ATOM 1586 C C . THR A 1 201 ? 0.866 10.336 5.246 1 98.56 201 THR A C 1
ATOM 1588 O O . THR A 1 201 ? 0.592 10.188 4.051 1 98.56 201 THR A O 1
ATOM 1591 N N . LEU A 1 202 ? 1.793 9.656 5.871 1 98.25 202 LEU A N 1
ATOM 1592 C CA . LEU A 1 202 ? 2.543 8.633 5.145 1 98.25 202 LEU A CA 1
ATOM 1593 C C . LEU A 1 202 ? 1.615 7.535 4.641 1 98.25 202 LEU A C 1
ATOM 1595 O O . LEU A 1 202 ? 1.77 7.055 3.516 1 98.25 202 LEU A O 1
ATOM 1599 N N . SER A 1 203 ? 0.658 7.164 5.445 1 97.94 203 SER A N 1
ATOM 1600 C CA . SER A 1 203 ? -0.274 6.109 5.055 1 97.94 203 SER A CA 1
ATOM 1601 C C . SER A 1 203 ? -1.14 6.547 3.879 1 97.94 203 SER A C 1
ATOM 1603 O O . SER A 1 203 ? -1.418 5.754 2.977 1 97.94 203 SER A O 1
ATOM 1605 N N . VAL A 1 204 ? -1.618 7.746 3.871 1 98.19 204 VAL A N 1
ATOM 1606 C CA . VAL A 1 204 ? -2.436 8.273 2.783 1 98.19 204 VAL A CA 1
ATOM 1607 C C . VAL A 1 204 ? -1.653 8.211 1.473 1 98.19 204 VAL A C 1
ATOM 1609 O O . VAL A 1 204 ? -2.145 7.684 0.472 1 98.19 204 VAL A O 1
ATOM 1612 N N . VAL A 1 205 ? -0.457 8.703 1.48 1 98.06 205 VAL A N 1
ATOM 1613 C CA . VAL A 1 205 ? 0.343 8.766 0.261 1 98.06 205 VAL A CA 1
ATOM 1614 C C . VAL A 1 205 ? 0.696 7.348 -0.192 1 98.06 205 VAL A C 1
ATOM 1616 O O . VAL A 1 205 ? 0.577 7.02 -1.375 1 98.06 205 VAL A O 1
ATOM 1619 N N . ARG A 1 206 ? 1.133 6.559 0.75 1 97.38 206 ARG A N 1
ATOM 1620 C CA . ARG A 1 206 ? 1.446 5.164 0.449 1 97.38 206 ARG A CA 1
ATOM 1621 C C . ARG A 1 206 ? 0.231 4.438 -0.119 1 97.38 206 ARG A C 1
ATOM 1623 O O . ARG A 1 206 ? 0.349 3.678 -1.082 1 97.38 206 ARG A O 1
ATOM 1630 N N . GLY A 1 207 ? -0.908 4.648 0.48 1 97.31 207 GLY A N 1
ATOM 1631 C CA . GLY A 1 207 ? -2.133 4.039 -0.01 1 97.31 207 GLY A CA 1
ATOM 1632 C C . GLY A 1 207 ? -2.48 4.453 -1.428 1 97.31 207 GLY A C 1
ATOM 1633 O O . GLY A 1 207 ? -2.9 3.621 -2.236 1 97.31 207 GLY A O 1
ATOM 1634 N N . PHE A 1 208 ? -2.332 5.699 -1.762 1 96.12 208 PHE A N 1
ATOM 1635 C CA . PHE A 1 208 ? -2.615 6.188 -3.107 1 96.12 208 PHE A CA 1
ATOM 1636 C C . PHE A 1 208 ? -1.632 5.598 -4.113 1 96.12 208 PHE A C 1
ATOM 1638 O O . PHE A 1 208 ? -1.996 5.328 -5.258 1 96.12 208 PHE A O 1
ATOM 1645 N N . SER A 1 209 ? -0.357 5.43 -3.711 1 94.56 209 SER A N 1
ATOM 1646 C CA . SER A 1 209 ? 0.626 4.855 -4.621 1 94.56 209 SER A CA 1
ATOM 1647 C C . SER A 1 209 ? 0.235 3.441 -5.035 1 94.56 209 SER A C 1
ATOM 1649 O O . SER A 1 209 ? 0.353 3.076 -6.207 1 94.56 209 SER A O 1
ATOM 1651 N N . VAL A 1 210 ? -0.256 2.693 -4.094 1 93.75 210 VAL A N 1
ATOM 1652 C CA . VAL A 1 210 ? -0.678 1.321 -4.359 1 93.75 210 VAL A CA 1
ATOM 1653 C C . VAL A 1 210 ? -1.919 1.323 -5.246 1 93.75 210 VAL A C 1
ATOM 1655 O O . VAL A 1 210 ? -2.068 0.461 -6.117 1 93.75 210 VAL A O 1
ATOM 1658 N N . ARG A 1 211 ? -2.801 2.277 -5.02 1 93.25 211 ARG A N 1
ATOM 1659 C CA . ARG A 1 211 ? -3.992 2.408 -5.852 1 93.25 211 ARG A CA 1
ATOM 1660 C C . ARG A 1 211 ? -3.617 2.576 -7.32 1 93.25 211 ARG A C 1
ATOM 1662 O O . ARG A 1 211 ? -4.344 2.125 -8.211 1 93.25 211 ARG A O 1
ATOM 1669 N N . MET A 1 212 ? -2.514 3.102 -7.652 1 87.56 212 MET A N 1
ATOM 1670 C CA . MET A 1 212 ? -2.072 3.365 -9.016 1 87.56 212 MET A CA 1
ATOM 1671 C C . MET A 1 212 ? -1.886 2.064 -9.789 1 87.56 212 MET A C 1
ATOM 1673 O O . MET A 1 212 ? -1.913 2.059 -11.023 1 87.56 212 MET A O 1
ATOM 1677 N N . LEU A 1 213 ? -1.686 1.004 -9.07 1 84 213 LEU A N 1
ATOM 1678 C CA . LEU A 1 213 ? -1.487 -0.287 -9.719 1 84 213 LEU A CA 1
ATOM 1679 C C . LEU A 1 213 ? -2.762 -0.743 -10.422 1 84 213 LEU A C 1
ATOM 1681 O O . LEU A 1 213 ? -2.707 -1.552 -11.352 1 84 213 LEU A O 1
ATOM 1685 N N . ILE A 1 214 ? -3.904 -0.193 -10.008 1 83.62 214 ILE A N 1
ATOM 1686 C CA . ILE A 1 214 ? -5.141 -0.607 -10.656 1 83.62 214 ILE A CA 1
ATOM 1687 C C . ILE A 1 214 ? -5.789 0.592 -11.344 1 83.62 214 ILE A C 1
ATOM 1689 O O . ILE A 1 214 ? -6.672 0.429 -12.188 1 83.62 214 ILE A O 1
ATOM 1693 N N . GLU A 1 215 ? -5.434 1.759 -11 1 85.44 215 GLU A N 1
ATOM 1694 C CA . GLU A 1 215 ? -5.957 2.99 -11.586 1 85.44 215 GLU A CA 1
ATOM 1695 C C . GLU A 1 215 ? -4.926 4.113 -11.508 1 85.44 215 GLU A C 1
ATOM 1697 O O . GLU A 1 215 ? -4.598 4.59 -10.422 1 85.44 215 GLU A O 1
ATOM 1702 N N . ASN A 1 216 ? -4.438 4.465 -12.68 1 84.94 216 ASN A N 1
ATOM 1703 C CA . ASN A 1 216 ? -3.455 5.539 -12.734 1 84.94 216 ASN A CA 1
ATOM 1704 C C . ASN A 1 216 ? -4.105 6.871 -13.094 1 84.94 216 ASN A C 1
ATOM 1706 O O . ASN A 1 216 ? -4.496 7.086 -14.242 1 84.94 216 ASN A O 1
ATOM 1710 N N . ASP A 1 217 ? -4.336 7.762 -12.141 1 89.31 217 ASP A N 1
ATOM 1711 C CA . ASP A 1 217 ? -4.91 9.094 -12.297 1 89.31 217 ASP A CA 1
ATOM 1712 C C . ASP A 1 217 ? -4.16 10.117 -11.445 1 89.31 217 ASP A C 1
ATOM 1714 O O . ASP A 1 217 ? -4.637 10.516 -10.383 1 89.31 217 ASP A O 1
ATOM 1718 N N . PRO A 1 218 ? -3 10.531 -11.984 1 87.06 218 PRO A N 1
ATOM 1719 C CA . PRO A 1 218 ? -2.145 11.414 -11.195 1 87.06 218 PRO A CA 1
ATOM 1720 C C . PRO A 1 218 ? -2.844 12.719 -10.805 1 87.06 218 PRO A C 1
ATOM 1722 O O . PRO A 1 218 ? -2.576 13.273 -9.734 1 87.06 218 PRO A O 1
ATOM 1725 N N . GLU A 1 219 ? -3.713 13.273 -11.656 1 90 219 GLU A N 1
ATOM 1726 C CA . GLU A 1 219 ? -4.438 14.5 -11.336 1 90 219 GLU A CA 1
ATOM 1727 C C . GLU A 1 219 ? -5.363 14.297 -10.141 1 90 219 GLU A C 1
ATOM 1729 O O . GLU A 1 219 ? -5.434 15.148 -9.258 1 90 219 GLU A O 1
ATOM 1734 N N . ARG A 1 220 ? -6.047 13.258 -10.156 1 92.31 220 ARG A N 1
ATOM 1735 C CA . ARG A 1 220 ? -6.934 12.93 -9.047 1 92.31 220 ARG A CA 1
ATOM 1736 C C . ARG A 1 220 ? -6.148 12.773 -7.746 1 92.31 220 ARG A C 1
ATOM 1738 O O . ARG A 1 220 ? -6.578 13.242 -6.691 1 92.31 220 ARG A O 1
ATOM 1745 N N . PHE A 1 221 ? -4.996 12.18 -7.809 1 92.38 221 PHE A N 1
ATOM 1746 C CA . PHE A 1 221 ? -4.176 11.969 -6.621 1 92.38 221 PHE A CA 1
ATOM 1747 C C . PHE A 1 221 ? -3.654 13.297 -6.082 1 92.38 221 PHE A C 1
ATOM 1749 O O . PHE A 1 221 ? -3.662 13.523 -4.871 1 92.38 221 PHE A O 1
ATOM 1756 N N . SER A 1 222 ? -3.238 14.094 -7.023 1 92.25 222 SER A N 1
ATOM 1757 C CA . SER A 1 222 ? -2.777 15.414 -6.613 1 92.25 222 SER A CA 1
ATOM 1758 C C . SER A 1 222 ? -3.885 16.188 -5.91 1 92.25 222 SER A C 1
ATOM 1760 O O . SER A 1 222 ? -3.646 16.828 -4.879 1 92.25 222 SER A O 1
ATOM 1762 N N . ARG A 1 223 ? -5.047 16.156 -6.453 1 95.06 223 ARG A N 1
ATOM 1763 C CA . ARG A 1 223 ? -6.195 16.828 -5.852 1 95.06 223 ARG A CA 1
ATOM 1764 C C . ARG A 1 223 ? -6.504 16.266 -4.469 1 95.06 223 ARG A C 1
ATOM 1766 O O . ARG A 1 223 ? -6.746 17.016 -3.525 1 95.06 223 ARG A O 1
ATOM 1773 N N . LEU A 1 224 ? -6.453 14.977 -4.309 1 96.44 224 LEU A N 1
ATOM 1774 C CA . LEU A 1 224 ? -6.758 14.32 -3.043 1 96.44 224 LEU A CA 1
ATOM 1775 C C . LEU A 1 224 ? -5.699 14.641 -1.995 1 96.44 224 LEU A C 1
ATOM 1777 O O . LEU A 1 224 ? -6.012 14.773 -0.81 1 96.44 224 LEU A O 1
ATOM 1781 N N . LEU A 1 225 ? -4.488 14.766 -2.438 1 96.88 225 LEU A N 1
ATOM 1782 C CA . LEU A 1 225 ? -3.428 15.133 -1.505 1 96.88 225 LEU A CA 1
ATOM 1783 C C . LEU A 1 225 ? -3.598 16.578 -1.026 1 96.88 225 LEU A C 1
ATOM 1785 O O . LEU A 1 225 ? -3.273 16.891 0.119 1 96.88 225 LEU A O 1
ATOM 1789 N N . ALA A 1 226 ? -4.117 17.469 -1.894 1 96.44 226 ALA A N 1
ATOM 1790 C CA . ALA A 1 226 ? -4.457 18.812 -1.474 1 96.44 226 ALA A CA 1
ATOM 1791 C C . ALA A 1 226 ? -5.578 18.812 -0.442 1 96.44 226 ALA A C 1
ATOM 1793 O O . ALA A 1 226 ? -5.547 19.578 0.528 1 96.44 226 ALA A O 1
ATOM 1794 N N . VAL A 1 227 ? -6.555 17.969 -0.652 1 96.81 227 VAL A N 1
ATOM 1795 C CA . VAL A 1 227 ? -7.645 17.812 0.303 1 96.81 227 VAL A CA 1
ATOM 1796 C C . VAL A 1 227 ? -7.098 17.312 1.637 1 96.81 227 VAL A C 1
ATOM 1798 O O . VAL A 1 227 ? -7.469 17.812 2.699 1 96.81 227 VAL A O 1
ATOM 1801 N N . TRP A 1 228 ? -6.191 16.312 1.581 1 97.88 228 TRP A N 1
ATOM 1802 C CA . TRP A 1 228 ? -5.574 15.789 2.795 1 97.88 228 TRP A CA 1
ATOM 1803 C C . TRP A 1 228 ? -4.832 16.891 3.549 1 97.88 228 TRP A C 1
ATOM 1805 O O . TRP A 1 228 ? -4.957 17 4.77 1 97.88 228 TRP A O 1
ATOM 1815 N N . ARG A 1 229 ? -4.082 17.656 2.799 1 96.75 229 ARG A N 1
ATOM 1816 C CA . ARG A 1 229 ? -3.346 18.75 3.402 1 96.75 229 ARG A CA 1
ATOM 1817 C C . ARG A 1 229 ? -4.285 19.688 4.164 1 96.75 229 ARG A C 1
ATOM 1819 O O . ARG A 1 229 ? -3.992 20.078 5.297 1 96.75 229 ARG A O 1
ATOM 1826 N N . LYS A 1 230 ? -5.406 20.016 3.572 1 95.88 230 LYS A N 1
ATOM 1827 C CA . LYS A 1 230 ? -6.395 20.891 4.203 1 95.88 230 LYS A CA 1
ATOM 1828 C C . LYS A 1 230 ? -6.957 20.25 5.469 1 95.88 230 LYS A C 1
ATOM 1830 O O . LYS A 1 230 ? -7.066 20.922 6.504 1 95.88 230 LYS A O 1
ATOM 1835 N N . ILE A 1 231 ? -7.266 19.016 5.438 1 96.62 231 ILE A N 1
ATOM 1836 C CA . ILE A 1 231 ? -7.867 18.297 6.555 1 96.62 231 ILE A CA 1
ATOM 1837 C C . ILE A 1 231 ? -6.883 18.25 7.723 1 96.62 231 ILE A C 1
ATOM 1839 O O . ILE A 1 231 ? -7.25 18.531 8.867 1 96.62 231 ILE A O 1
ATOM 1843 N N . VAL A 1 232 ? -5.648 17.859 7.387 1 96.75 232 VAL A N 1
ATOM 1844 C CA . VAL A 1 232 ? -4.648 17.688 8.438 1 96.75 232 VAL A CA 1
ATOM 1845 C C . VAL A 1 232 ? -4.32 19.031 9.062 1 96.75 232 VAL A C 1
ATOM 1847 O O . VAL A 1 232 ? -4.156 19.141 10.281 1 96.75 232 VAL A O 1
ATOM 1850 N N . ARG A 1 233 ? -4.234 20.078 8.305 1 93.69 233 ARG A N 1
ATOM 1851 C CA . ARG A 1 233 ? -3.98 21.406 8.836 1 93.69 233 ARG A CA 1
ATOM 1852 C C . ARG A 1 233 ? -5.098 21.844 9.773 1 93.69 233 ARG A C 1
ATOM 1854 O O . ARG A 1 233 ? -4.832 22.406 10.852 1 93.69 233 ARG A O 1
ATOM 1861 N N . GLN A 1 234 ? -6.312 21.672 9.352 1 93.5 234 GLN A N 1
ATOM 1862 C CA . GLN A 1 234 ? -7.461 22 10.188 1 93.5 234 GLN A CA 1
ATOM 1863 C C . GLN A 1 234 ? -7.43 21.219 11.5 1 93.5 234 GLN A C 1
ATOM 1865 O O . GLN A 1 234 ? -7.73 21.781 12.562 1 93.5 234 GLN A O 1
ATOM 1870 N N . HIS A 1 235 ? -7.082 19.938 11.391 1 94.94 235 HIS A N 1
ATOM 1871 C CA . HIS A 1 235 ? -7.012 19.094 12.586 1 94.94 235 HIS A CA 1
ATOM 1872 C C . HIS A 1 235 ? -5.945 19.609 13.555 1 94.94 235 HIS A C 1
ATOM 1874 O O . HIS A 1 235 ? -6.176 19.656 14.766 1 94.94 235 HIS A O 1
ATOM 1880 N N . ILE A 1 236 ? -4.82 19.984 13.023 1 94.81 236 ILE A N 1
ATOM 1881 C CA . ILE A 1 236 ? -3.736 20.516 13.836 1 94.81 236 ILE A CA 1
ATOM 1882 C C . ILE A 1 236 ? -4.176 21.812 14.5 1 94.81 236 ILE A C 1
ATOM 1884 O O . ILE A 1 236 ? -3.996 22 15.703 1 94.81 236 ILE A O 1
ATOM 1888 N N . GLU A 1 237 ? -4.785 22.703 13.758 1 91.81 237 GLU A N 1
ATOM 1889 C CA . GLU A 1 237 ? -5.238 23.984 14.273 1 91.81 237 GLU A CA 1
ATOM 1890 C C . GLU A 1 237 ? -6.273 23.812 15.383 1 91.81 237 GLU A C 1
ATOM 1892 O O . GLU A 1 237 ? -6.234 24.516 16.391 1 91.81 237 GLU A O 1
ATOM 1897 N N . ASP A 1 238 ? -7.129 22.844 15.164 1 91.69 238 ASP A N 1
ATOM 1898 C CA . ASP A 1 238 ? -8.195 22.594 16.125 1 91.69 238 ASP A CA 1
ATOM 1899 C C . ASP A 1 238 ? -7.652 21.953 17.406 1 91.69 238 ASP A C 1
ATOM 1901 O O . ASP A 1 238 ? -8.305 22 18.453 1 91.69 238 ASP A O 1
ATOM 1905 N N . SER A 1 239 ? -6.516 21.328 17.297 1 91.94 239 SER A N 1
ATOM 1906 C CA . SER A 1 239 ? -5.961 20.594 18.422 1 91.94 239 SER A CA 1
ATOM 1907 C C . SER A 1 239 ? -5.02 21.453 19.25 1 91.94 239 SER A C 1
ATOM 1909 O O . SER A 1 239 ? -4.617 21.078 20.344 1 91.94 239 SER A O 1
ATOM 1911 N N . LEU A 1 240 ? -4.656 22.547 18.672 1 88.5 240 LEU A N 1
ATOM 1912 C CA . LEU A 1 240 ? -3.773 23.453 19.391 1 88.5 240 LEU A CA 1
ATOM 1913 C C . LEU A 1 240 ? -4.57 24.375 20.312 1 88.5 240 LEU A C 1
ATOM 1915 O O . LEU A 1 240 ? -5.703 24.75 20 1 88.5 240 LEU A O 1
ATOM 1919 N N . PRO A 1 241 ? -4.102 24.547 21.531 1 78.75 241 PRO A N 1
ATOM 1920 C CA . PRO A 1 241 ? -4.797 25.422 22.484 1 78.75 241 PRO A CA 1
ATOM 1921 C C . PRO A 1 241 ? -5.051 26.812 21.922 1 78.75 241 PRO A C 1
ATOM 1923 O O . PRO A 1 241 ? -4.219 27.344 21.172 1 78.75 241 PRO A O 1
ATOM 1926 N N . LYS A 1 242 ? -6.379 27.281 21.875 1 75.12 242 LYS A N 1
ATOM 1927 C CA . LYS A 1 242 ? -6.734 28.625 21.438 1 75.12 242 LYS A CA 1
ATOM 1928 C C . LYS A 1 242 ? -6.145 29.688 22.359 1 75.12 242 LYS A C 1
ATOM 1930 O O . LYS A 1 242 ? -6.062 29.484 23.578 1 75.12 242 LYS A O 1
ATOM 1935 N N . PRO A 1 243 ? -5.422 30.641 21.75 1 65.31 243 PRO A N 1
ATOM 1936 C CA . PRO A 1 243 ? -4.891 31.703 22.625 1 65.31 243 PRO A CA 1
ATOM 1937 C C . PRO A 1 243 ? -5.949 32.281 23.547 1 65.31 243 PRO A C 1
ATOM 1939 O O . PRO A 1 243 ? -7.113 32.406 23.172 1 65.31 243 PRO A O 1
ATOM 1942 N N . SER A 1 244 ? -5.836 32.094 24.828 1 59.41 244 SER A N 1
ATOM 1943 C CA . SER A 1 244 ? -6.703 32.719 25.812 1 59.41 244 SER A CA 1
ATOM 1944 C C . SER A 1 244 ? -6.941 34.188 25.484 1 59.41 244 SER A C 1
ATOM 1946 O O . SER A 1 244 ? -5.996 34.938 25.203 1 59.41 244 SER A O 1
ATOM 1948 N N . ARG A 1 245 ? -8.016 34.625 24.891 1 50.03 245 ARG A N 1
ATOM 1949 C CA . ARG A 1 245 ? -8.328 36.062 24.859 1 50.03 245 ARG A CA 1
ATOM 1950 C C . ARG A 1 245 ? -8.016 36.719 26.203 1 50.03 245 ARG A C 1
ATOM 1952 O O . ARG A 1 245 ? -8.516 36.281 27.25 1 50.03 245 ARG A O 1
ATOM 1959 N N . LYS A 1 246 ? -6.938 37.375 26.266 1 47.94 246 LYS A N 1
ATOM 1960 C CA . LYS A 1 246 ? -6.777 38.25 27.406 1 47.94 246 LYS A CA 1
ATOM 1961 C C . LYS A 1 246 ? -8.031 39.094 27.641 1 47.94 246 LYS A C 1
ATOM 1963 O O . LYS A 1 246 ? -8.523 39.75 26.734 1 47.94 246 LYS A O 1
ATOM 1968 N N . ARG A 1 247 ? -8.852 38.5 28.516 1 46.06 247 ARG A N 1
ATOM 1969 C CA . ARG A 1 247 ? -9.781 39.469 29.094 1 46.06 247 ARG A CA 1
ATOM 1970 C C . ARG A 1 247 ? -9.086 40.812 29.359 1 46.06 247 ARG A C 1
ATOM 1972 O O . ARG A 1 247 ? -8.148 40.875 30.156 1 46.06 247 ARG A O 1
ATOM 1979 N N . THR A 1 248 ? -9.109 41.688 28.344 1 38.75 248 THR A N 1
ATOM 1980 C CA . THR A 1 248 ? -9.078 43.031 28.875 1 38.75 248 THR A CA 1
ATOM 1981 C C . THR A 1 248 ? -10.242 43.281 29.828 1 38.75 248 THR A C 1
ATOM 1983 O O . THR A 1 248 ? -11.383 42.938 29.516 1 38.75 248 THR A O 1
ATOM 1986 N N . MET B 1 1 ? -0.376 -123.125 36.344 1 27.08 1 MET B N 1
ATOM 1987 C CA . MET B 1 1 ? -1.715 -123.625 36.656 1 27.08 1 MET B CA 1
ATOM 1988 C C . MET B 1 1 ? -2.713 -122.438 36.688 1 27.08 1 MET B C 1
ATOM 1990 O O . MET B 1 1 ? -2.754 -121.688 37.656 1 27.08 1 MET B O 1
ATOM 1994 N N . SER B 1 2 ? -2.793 -121.688 35.531 1 29.67 2 SER B N 1
ATOM 1995 C CA . SER B 1 2 ? -3.006 -120.312 35.031 1 29.67 2 SER B CA 1
ATOM 1996 C C . SER B 1 2 ? -4.477 -119.938 35.094 1 29.67 2 SER B C 1
ATOM 1998 O O . SER B 1 2 ? -5.328 -120.562 34.469 1 29.67 2 SER B O 1
ATOM 2000 N N . ASN B 1 3 ? -4.926 -119.438 36.312 1 28.47 3 ASN B N 1
ATOM 2001 C CA . ASN B 1 3 ? -6.258 -119.312 36.875 1 28.47 3 ASN B CA 1
ATOM 2002 C C . ASN B 1 3 ? -7.129 -118.375 36.031 1 28.47 3 ASN B C 1
ATOM 2004 O O . ASN B 1 3 ? -6.812 -117.188 35.844 1 28.47 3 ASN B O 1
ATOM 2008 N N . SER B 1 4 ? -7.891 -118.875 35 1 27.11 4 SER B N 1
ATOM 2009 C CA . SER B 1 4 ? -8.656 -118.5 33.812 1 27.11 4 SER B CA 1
ATOM 2010 C C . SER B 1 4 ? -9.969 -117.812 34.188 1 27.11 4 SER B C 1
ATOM 2012 O O . SER B 1 4 ? -11.023 -118.438 34.188 1 27.11 4 SER B O 1
ATOM 2014 N N . GLU B 1 5 ? -9.938 -116.938 35.344 1 28.7 5 GLU B N 1
ATOM 2015 C CA . GLU B 1 5 ? -11.234 -116.625 35.906 1 28.7 5 GLU B CA 1
ATOM 2016 C C . GLU B 1 5 ? -12.086 -115.875 34.906 1 28.7 5 GLU B C 1
ATOM 2018 O O . GLU B 1 5 ? -11.609 -114.938 34.281 1 28.7 5 GLU B O 1
ATOM 2023 N N . ASP B 1 6 ? -13.203 -116.438 34.344 1 29.89 6 ASP B N 1
ATOM 2024 C CA . ASP B 1 6 ? -14.148 -116.188 33.281 1 29.89 6 ASP B CA 1
ATOM 2025 C C . ASP B 1 6 ? -15.062 -115.062 33.562 1 29.89 6 ASP B C 1
ATOM 2027 O O . ASP B 1 6 ? -15.805 -115.062 34.562 1 29.89 6 ASP B O 1
ATOM 2031 N N . PRO B 1 7 ? -14.594 -113.75 33.469 1 31.28 7 PRO B N 1
ATOM 2032 C CA . PRO B 1 7 ? -15.383 -112.625 34 1 31.28 7 PRO B CA 1
ATOM 2033 C C . PRO B 1 7 ? -16.75 -112.5 33.344 1 31.28 7 PRO B C 1
ATOM 2035 O O . PRO B 1 7 ? -16.875 -112.688 32.125 1 31.28 7 PRO B O 1
ATOM 2038 N N . LYS B 1 8 ? -17.891 -112.875 34.062 1 27.12 8 LYS B N 1
ATOM 2039 C CA . LYS B 1 8 ? -19.297 -113 33.719 1 27.12 8 LYS B CA 1
ATOM 2040 C C . LYS B 1 8 ? -19.859 -111.688 33.188 1 27.12 8 LYS B C 1
ATOM 2042 O O . LYS B 1 8 ? -19.719 -110.625 33.844 1 27.12 8 LYS B O 1
ATOM 2047 N N . LEU B 1 9 ? -20.031 -111.5 31.875 1 27.34 9 LEU B N 1
ATOM 2048 C CA . LEU B 1 9 ? -20.438 -110.438 31 1 27.34 9 LEU B CA 1
ATOM 2049 C C . LEU B 1 9 ? -21.859 -110 31.297 1 27.34 9 LEU B C 1
ATOM 2051 O O . LEU B 1 9 ? -22.797 -110.75 31.125 1 27.34 9 LEU B O 1
ATOM 2055 N N . ASN B 1 10 ? -22.203 -109.312 32.469 1 24.72 10 ASN B N 1
ATOM 2056 C CA . ASN B 1 10 ? -23.562 -108.938 32.906 1 24.72 10 ASN B CA 1
ATOM 2057 C C . ASN B 1 10 ? -24.266 -108.062 31.844 1 24.72 10 ASN B C 1
ATOM 2059 O O . ASN B 1 10 ? -23.734 -107.062 31.438 1 24.72 10 ASN B O 1
ATOM 2063 N N . SER B 1 11 ? -25.094 -108.625 30.953 1 24.92 11 SER B N 1
ATOM 2064 C CA . SER B 1 11 ? -25.844 -108.188 29.797 1 24.92 11 SER B CA 1
ATOM 2065 C C . SER B 1 11 ? -26.922 -107.188 30.203 1 24.92 11 SER B C 1
ATOM 2067 O O . SER B 1 11 ? -27.938 -107.562 30.797 1 24.92 11 SER B O 1
ATOM 2069 N N . ARG B 1 12 ? -26.625 -106.125 30.953 1 24.53 12 ARG B N 1
ATOM 2070 C CA . ARG B 1 12 ? -27.672 -105.188 31.406 1 24.53 12 ARG B CA 1
ATOM 2071 C C . ARG B 1 12 ? -28.484 -104.688 30.234 1 24.53 12 ARG B C 1
ATOM 2073 O O . ARG B 1 12 ? -27.906 -104.125 29.281 1 24.53 12 ARG B O 1
ATOM 2080 N N . ARG B 1 13 ? -29.688 -105.25 29.984 1 26.19 13 ARG B N 1
ATOM 2081 C CA . ARG B 1 13 ? -30.719 -105 28.984 1 26.19 13 ARG B CA 1
ATOM 2082 C C . ARG B 1 13 ? -31.219 -103.562 29.078 1 26.19 13 ARG B C 1
ATOM 2084 O O . ARG B 1 13 ? -31.703 -103.125 30.125 1 26.19 13 ARG B O 1
ATOM 2091 N N . ALA B 1 14 ? -30.578 -102.562 28.328 1 25.64 14 ALA B N 1
ATOM 2092 C CA . ALA B 1 14 ? -30.812 -101.125 28.219 1 25.64 14 ALA B CA 1
ATOM 2093 C C . ALA B 1 14 ? -32.25 -100.875 27.812 1 25.64 14 ALA B C 1
ATOM 2095 O O . ALA B 1 14 ? -32.719 -101.375 26.781 1 25.64 14 ALA B O 1
ATOM 2096 N N . ALA B 1 15 ? -33.219 -100.812 28.75 1 27.36 15 ALA B N 1
ATOM 2097 C CA . ALA B 1 15 ? -34.625 -100.5 28.547 1 27.36 15 ALA B CA 1
ATOM 2098 C C . ALA B 1 15 ? -34.812 -99.25 27.766 1 27.36 15 ALA B C 1
ATOM 2100 O O . ALA B 1 15 ? -34.219 -98.188 28.109 1 27.36 15 ALA B O 1
ATOM 2101 N N . GLY B 1 16 ? -35.031 -99.25 26.422 1 24.44 16 GLY B N 1
ATOM 2102 C CA . GLY B 1 16 ? -35.219 -98.312 25.359 1 24.44 16 GLY B CA 1
ATOM 2103 C C . GLY B 1 16 ? -36.344 -97.312 25.609 1 24.44 16 GLY B C 1
ATOM 2104 O O . GLY B 1 16 ? -37.5 -97.75 25.656 1 24.44 16 GLY B O 1
ATOM 2105 N N . SER B 1 17 ? -36.25 -96.375 26.625 1 28.39 17 SER B N 1
ATOM 2106 C CA . SER B 1 17 ? -37.312 -95.438 26.922 1 28.39 17 SER B CA 1
ATOM 2107 C C . SER B 1 17 ? -37.75 -94.688 25.672 1 28.39 17 SER B C 1
ATOM 2109 O O . SER B 1 17 ? -36.938 -94.25 24.859 1 28.39 17 SER B O 1
ATOM 2111 N N . SER B 1 18 ? -38.906 -95.062 25.062 1 29.81 18 SER B N 1
ATOM 2112 C CA . SER B 1 18 ? -39.625 -94.562 23.891 1 29.81 18 SER B CA 1
ATOM 2113 C C . SER B 1 18 ? -39.906 -93.062 24 1 29.81 18 SER B C 1
ATOM 2115 O O . SER B 1 18 ? -40.656 -92.625 24.891 1 29.81 18 SER B O 1
ATOM 2117 N N . ARG B 1 19 ? -38.875 -92.188 24 1 30.69 19 ARG B N 1
ATOM 2118 C CA . ARG B 1 19 ? -39.062 -90.75 24.109 1 30.69 19 ARG B CA 1
ATOM 2119 C C . ARG B 1 19 ? -40.062 -90.25 23.047 1 30.69 19 ARG B C 1
ATOM 2121 O O . ARG B 1 19 ? -39.906 -90.562 21.859 1 30.69 19 ARG B O 1
ATOM 2128 N N . THR B 1 20 ? -41.312 -89.938 23.438 1 37.06 20 THR B N 1
ATOM 2129 C CA . THR B 1 20 ? -42.406 -89.312 22.688 1 37.06 20 THR B CA 1
ATOM 2130 C C . THR B 1 20 ? -41.969 -88.125 21.906 1 37.06 20 THR B C 1
ATOM 2132 O O . THR B 1 20 ? -41.312 -87.25 22.469 1 37.06 20 THR B O 1
ATOM 2135 N N . PRO B 1 21 ? -41.906 -88.188 20.594 1 33.59 21 PRO B N 1
ATOM 2136 C CA . PRO B 1 21 ? -41.344 -87.125 19.719 1 33.59 21 PRO B CA 1
ATOM 2137 C C . PRO B 1 21 ? -41.969 -85.75 19.922 1 33.59 21 PRO B C 1
ATOM 2139 O O . PRO B 1 21 ? -43.156 -85.688 20.281 1 33.59 21 PRO B O 1
ATOM 2142 N N . ALA B 1 22 ? -41.219 -84.812 20.359 1 38.41 22 ALA B N 1
ATOM 2143 C CA . ALA B 1 22 ? -41.594 -83.375 20.656 1 38.41 22 ALA B CA 1
ATOM 2144 C C . ALA B 1 22 ? -42.375 -82.812 19.484 1 38.41 22 ALA B C 1
ATOM 2146 O O . ALA B 1 22 ? -42.125 -83.188 18.328 1 38.41 22 ALA B O 1
ATOM 2147 N N . PRO B 1 23 ? -43.562 -82.188 19.75 1 36.97 23 PRO B N 1
ATOM 2148 C CA . PRO B 1 23 ? -44.469 -81.625 18.703 1 36.97 23 PRO B CA 1
ATOM 2149 C C . PRO B 1 23 ? -43.75 -80.688 17.766 1 36.97 23 PRO B C 1
ATOM 2151 O O . PRO B 1 23 ? -42.75 -80.062 18.141 1 36.97 23 PRO B O 1
ATOM 2154 N N . ARG B 1 24 ? -43.875 -80.812 16.422 1 34.97 24 ARG B N 1
ATOM 2155 C CA . ARG B 1 24 ? -43.344 -80.062 15.297 1 34.97 24 ARG B CA 1
ATOM 2156 C C . ARG B 1 24 ? -43.625 -78.562 15.438 1 34.97 24 ARG B C 1
ATOM 2158 O O . ARG B 1 24 ? -44.75 -78.125 15.57 1 34.97 24 ARG B O 1
ATOM 2165 N N . GLN B 1 25 ? -42.688 -77.75 16.078 1 32.72 25 GLN B N 1
ATOM 2166 C CA . GLN B 1 25 ? -42.844 -76.312 16.125 1 32.72 25 GLN B CA 1
ATOM 2167 C C . GLN B 1 25 ? -43.125 -75.688 14.742 1 32.72 25 GLN B C 1
ATOM 2169 O O . GLN B 1 25 ? -42.406 -76 13.781 1 32.72 25 GLN B O 1
ATOM 2174 N N . LYS B 1 26 ? -44.344 -75.25 14.453 1 35.66 26 LYS B N 1
ATOM 2175 C CA . LYS B 1 26 ? -44.75 -74.562 13.25 1 35.66 26 LYS B CA 1
ATOM 2176 C C . LYS B 1 26 ? -43.781 -73.438 12.93 1 35.66 26 LYS B C 1
ATOM 2178 O O . LYS B 1 26 ? -43.5 -72.562 13.773 1 35.66 26 LYS B O 1
ATOM 2183 N N . LEU B 1 27 ? -42.906 -73.562 11.922 1 35 27 LEU B N 1
ATOM 2184 C CA . LEU B 1 27 ? -42.031 -72.562 11.352 1 35 27 LEU B CA 1
ATOM 2185 C C . LEU B 1 27 ? -42.812 -71.312 11 1 35 27 LEU B C 1
ATOM 2187 O O . LEU B 1 27 ? -43.781 -71.375 10.227 1 35 27 LEU B O 1
ATOM 2191 N N . ARG B 1 28 ? -42.875 -70.25 11.875 1 35.84 28 ARG B N 1
ATOM 2192 C CA . ARG B 1 28 ? -43.375 -68.938 11.547 1 35.84 28 ARG B CA 1
ATOM 2193 C C . ARG B 1 28 ? -42.781 -68.438 10.234 1 35.84 28 ARG B C 1
ATOM 2195 O O . ARG B 1 28 ? -41.562 -68.438 10.055 1 35.84 28 ARG B O 1
ATOM 2202 N N . SER B 1 29 ? -43.594 -68.312 9.102 1 34.72 29 SER B N 1
ATOM 2203 C CA . SER B 1 29 ? -43.312 -67.75 7.797 1 34.72 29 SER B CA 1
ATOM 2204 C C . SER B 1 29 ? -42.688 -66.312 7.93 1 34.72 29 SER B C 1
ATOM 2206 O O . SER B 1 29 ? -43.219 -65.5 8.664 1 34.72 29 SER B O 1
ATOM 2208 N N . ARG B 1 30 ? -41.375 -66.188 7.852 1 36.69 30 ARG B N 1
ATOM 2209 C CA . ARG B 1 30 ? -40.656 -64.875 7.688 1 36.69 30 ARG B CA 1
ATOM 2210 C C . ARG B 1 30 ? -41.281 -64.062 6.59 1 36.69 30 ARG B C 1
ATOM 2212 O O . ARG B 1 30 ? -41.188 -64.375 5.406 1 36.69 30 ARG B O 1
ATOM 2219 N N . ARG B 1 31 ? -42.469 -63.375 6.68 1 36.94 31 ARG B N 1
ATOM 2220 C CA . ARG B 1 31 ? -42.969 -62.312 5.832 1 36.94 31 ARG B CA 1
ATOM 2221 C C . ARG B 1 31 ? -41.812 -61.375 5.426 1 36.94 31 ARG B C 1
ATOM 2223 O O . ARG B 1 31 ? -40.938 -61.062 6.234 1 36.94 31 ARG B O 1
ATOM 2230 N N . ASP B 1 32 ? -41.625 -61.156 4.016 1 35.06 32 ASP B N 1
ATOM 2231 C CA . ASP B 1 32 ? -40.75 -60.438 3.086 1 35.06 32 ASP B CA 1
ATOM 2232 C C . ASP B 1 32 ? -40.688 -58.938 3.443 1 35.06 32 ASP B C 1
ATOM 2234 O O . ASP B 1 32 ? -41.688 -58.219 3.289 1 35.06 32 ASP B O 1
ATOM 2238 N N . SER B 1 33 ? -40.188 -58.469 4.59 1 40.88 33 SER B N 1
ATOM 2239 C CA . SER B 1 33 ? -39.875 -57.062 4.738 1 40.88 33 SER B CA 1
ATOM 2240 C C . SER B 1 33 ? -39.125 -56.531 3.523 1 40.88 33 SER B C 1
ATOM 2242 O O . SER B 1 33 ? -37.906 -56.656 3.443 1 40.88 33 SER B O 1
ATOM 2244 N N . THR B 1 34 ? -39.625 -56.5 2.275 1 40.03 34 THR B N 1
ATOM 2245 C CA . THR B 1 34 ? -39.031 -55.812 1.124 1 40.03 34 THR B CA 1
ATOM 2246 C C . THR B 1 34 ? -38.938 -54.312 1.392 1 40.03 34 THR B C 1
ATOM 2248 O O . THR B 1 34 ? -39.844 -53.531 1.076 1 40.03 34 THR B O 1
ATOM 2251 N N . ALA B 1 35 ? -38.625 -53.75 2.541 1 43.75 35 ALA B N 1
ATOM 2252 C CA . ALA B 1 35 ? -38.312 -52.344 2.514 1 43.75 35 ALA B CA 1
ATOM 2253 C C . ALA B 1 35 ? -37.25 -52.031 1.439 1 43.75 35 ALA B C 1
ATOM 2255 O O . ALA B 1 35 ? -36.156 -52.562 1.466 1 43.75 35 ALA B O 1
ATOM 2256 N N . GLU B 1 36 ? -37.656 -51.625 0.2 1 45.19 36 GLU B N 1
ATOM 2257 C CA . GLU B 1 36 ? -36.781 -51.062 -0.831 1 45.19 36 GLU B CA 1
ATOM 2258 C C . GLU B 1 36 ? -35.812 -50.031 -0.243 1 45.19 36 GLU B C 1
ATOM 2260 O O . GLU B 1 36 ? -36.219 -49.156 0.531 1 45.19 36 GLU B O 1
ATOM 2265 N N . PRO B 1 37 ? -34.562 -50.312 -0.044 1 45.16 37 PRO B N 1
ATOM 2266 C CA . PRO B 1 37 ? -33.656 -49.25 0.407 1 45.16 37 PRO B CA 1
ATOM 2267 C C . PRO B 1 37 ? -33.875 -47.938 -0.343 1 45.16 37 PRO B C 1
ATOM 2269 O O . PRO B 1 37 ? -34 -47.938 -1.568 1 45.16 37 PRO B O 1
ATOM 2272 N N . LYS B 1 38 ? -34.594 -46.969 0.149 1 46.28 38 LYS B N 1
ATOM 2273 C CA . LYS B 1 38 ? -34.594 -45.625 -0.387 1 46.28 38 LYS B CA 1
ATOM 2274 C C . LYS B 1 38 ? -33.188 -45.156 -0.76 1 46.28 38 LYS B C 1
ATOM 2276 O O . LYS B 1 38 ? -32.375 -44.844 0.115 1 46.28 38 LYS B O 1
ATOM 2281 N N . TYR B 1 39 ? -32.531 -45.594 -1.836 1 44.88 39 TYR B N 1
ATOM 2282 C CA . TYR B 1 39 ? -31.281 -45.031 -2.324 1 44.88 39 TYR B CA 1
ATOM 2283 C C . TYR B 1 39 ? -31.375 -43.5 -2.443 1 44.88 39 TYR B C 1
ATOM 2285 O O . TYR B 1 39 ? -32.281 -43 -3.088 1 44.88 39 TYR B O 1
ATOM 2293 N N . ALA B 1 40 ? -31.016 -42.812 -1.477 1 51.44 40 ALA B N 1
ATOM 2294 C CA . ALA B 1 40 ? -30.844 -41.375 -1.708 1 51.44 40 ALA B CA 1
ATOM 2295 C C . ALA B 1 40 ? -30.453 -41.094 -3.158 1 51.44 40 ALA B C 1
ATOM 2297 O O . ALA B 1 40 ? -29.688 -41.875 -3.76 1 51.44 40 ALA B O 1
ATOM 2298 N N . PRO B 1 41 ? -31.156 -40.312 -3.875 1 49.44 41 PRO B N 1
ATOM 2299 C CA . PRO B 1 41 ? -30.766 -40.125 -5.273 1 49.44 41 PRO B CA 1
ATOM 2300 C C . PRO B 1 41 ? -29.266 -39.875 -5.438 1 49.44 41 PRO B C 1
ATOM 2302 O O . PRO B 1 41 ? -28.672 -39.094 -4.68 1 49.44 41 PRO B O 1
ATOM 2305 N N . ARG B 1 42 ? -28.5 -40.812 -5.926 1 55.19 42 ARG B N 1
ATOM 2306 C CA . ARG B 1 42 ? -27.094 -40.688 -6.309 1 55.19 42 ARG B CA 1
ATOM 2307 C C . ARG B 1 42 ? -26.812 -39.344 -6.965 1 55.19 42 ARG B C 1
ATOM 2309 O O . ARG B 1 42 ? -27.531 -38.938 -7.871 1 55.19 42 ARG B O 1
ATOM 2316 N N . ARG B 1 43 ? -26.125 -38.562 -6.184 1 59.78 43 ARG B N 1
ATOM 2317 C CA . ARG B 1 43 ? -25.703 -37.312 -6.828 1 59.78 43 ARG B CA 1
ATOM 2318 C C . ARG B 1 43 ? -25.297 -37.562 -8.281 1 59.78 43 ARG B C 1
ATOM 2320 O O . ARG B 1 43 ? -24.672 -38.562 -8.586 1 59.78 43 ARG B O 1
ATOM 2327 N N . THR B 1 44 ? -25.906 -36.781 -9.188 1 62.38 44 THR B N 1
ATOM 2328 C CA . THR B 1 44 ? -25.516 -36.906 -10.586 1 62.38 44 THR B CA 1
ATOM 2329 C C . THR B 1 44 ? -24.016 -36.594 -10.75 1 62.38 44 THR B C 1
ATOM 2331 O O . THR B 1 44 ? -23.375 -36.062 -9.844 1 62.38 44 THR B O 1
ATOM 2334 N N . GLN B 1 45 ? -23.328 -37.125 -11.719 1 63.47 45 GLN B N 1
ATOM 2335 C CA . GLN B 1 45 ? -21.922 -36.875 -12.047 1 63.47 45 GLN B CA 1
ATOM 2336 C C . GLN B 1 45 ? -21.578 -35.406 -12.016 1 63.47 45 GLN B C 1
ATOM 2338 O O . GLN B 1 45 ? -20.516 -35 -11.531 1 63.47 45 GLN B O 1
ATOM 2343 N N . ALA B 1 46 ? -22.641 -34.656 -12.453 1 68.75 46 ALA B N 1
ATOM 2344 C CA . ALA B 1 46 ? -22.438 -33.188 -12.492 1 68.75 46 ALA B CA 1
ATOM 2345 C C . ALA B 1 46 ? -22.391 -32.625 -11.086 1 68.75 46 ALA B C 1
ATOM 2347 O O . ALA B 1 46 ? -21.562 -31.75 -10.805 1 68.75 46 ALA B O 1
ATOM 2348 N N . GLU B 1 47 ? -23.188 -33 -10.281 1 70.12 47 GLU B N 1
ATOM 2349 C CA . GLU B 1 47 ? -23.219 -32.5 -8.898 1 70.12 47 GLU B CA 1
ATOM 2350 C C . GLU B 1 47 ? -21.969 -32.938 -8.141 1 70.12 47 GLU B C 1
ATOM 2352 O O . GLU B 1 47 ? -21.422 -32.156 -7.355 1 70.12 47 GLU B O 1
ATOM 2357 N N . ARG B 1 48 ? -21.562 -34.125 -8.398 1 69.75 48 ARG B N 1
ATOM 2358 C CA . ARG B 1 48 ? -20.344 -34.625 -7.746 1 69.75 48 ARG B CA 1
ATOM 2359 C C . ARG B 1 48 ? -19.125 -33.844 -8.203 1 69.75 48 ARG B C 1
ATOM 2361 O O . ARG B 1 48 ? -18.25 -33.531 -7.402 1 69.75 48 ARG B O 1
ATOM 2368 N N . SER B 1 49 ? -19.172 -33.5 -9.43 1 78.31 49 SER B N 1
ATOM 2369 C CA . SER B 1 49 ? -18.062 -32.719 -10 1 78.31 49 SER B CA 1
ATOM 2370 C C . SER B 1 49 ? -17.984 -31.328 -9.398 1 78.31 49 SER B C 1
ATOM 2372 O O . SER B 1 49 ? -16.906 -30.859 -9.055 1 78.31 49 SER B O 1
ATOM 2374 N N . GLU B 1 50 ? -19.141 -30.812 -9.195 1 83.94 50 GLU B N 1
ATOM 2375 C CA . GLU B 1 50 ? -19.172 -29.469 -8.617 1 83.94 50 GLU B CA 1
ATOM 2376 C C . GLU B 1 50 ? -18.734 -29.5 -7.156 1 83.94 50 GLU B C 1
ATOM 2378 O O . GLU B 1 50 ? -18.062 -28.578 -6.691 1 83.94 50 GLU B O 1
ATOM 2383 N N . THR B 1 51 ? -19.125 -30.516 -6.531 1 87.31 51 THR B N 1
ATOM 2384 C CA . THR B 1 51 ? -18.734 -30.656 -5.133 1 87.31 51 THR B CA 1
ATOM 2385 C C . THR B 1 51 ? -17.219 -30.812 -5.004 1 87.31 51 THR B C 1
ATOM 2387 O O . THR B 1 51 ? -16.594 -30.172 -4.152 1 87.31 51 THR B O 1
ATOM 2390 N N . THR B 1 52 ? -16.672 -31.641 -5.914 1 90.12 52 THR B N 1
ATOM 2391 C CA . THR B 1 52 ? -15.234 -31.859 -5.891 1 90.12 52 THR B CA 1
ATOM 2392 C C . THR B 1 52 ? -14.484 -30.562 -6.215 1 90.12 52 THR B C 1
ATOM 2394 O O . THR B 1 52 ? -13.484 -30.234 -5.574 1 90.12 52 THR B O 1
ATOM 2397 N N . ARG B 1 53 ? -15.008 -29.922 -7.145 1 91.81 53 ARG B N 1
ATOM 2398 C CA . ARG B 1 53 ? -14.391 -28.656 -7.531 1 91.81 53 ARG B CA 1
ATOM 2399 C C . ARG B 1 53 ? -14.383 -27.672 -6.363 1 91.81 53 ARG B C 1
ATOM 2401 O O . ARG B 1 53 ? -13.367 -27.016 -6.109 1 91.81 53 ARG B O 1
ATOM 2408 N N . LYS B 1 54 ? -15.461 -27.641 -5.684 1 90.31 54 LYS B N 1
ATOM 2409 C CA . LYS B 1 54 ? -15.562 -26.75 -4.527 1 90.31 54 LYS B CA 1
ATOM 2410 C C . LYS B 1 54 ? -14.609 -27.188 -3.416 1 90.31 54 LYS B C 1
ATOM 2412 O O . LYS B 1 54 ? -13.977 -26.344 -2.775 1 90.31 54 LYS B O 1
ATOM 2417 N N . GLN B 1 55 ? -14.523 -28.406 -3.225 1 92.56 55 GLN B N 1
ATOM 2418 C CA . GLN B 1 55 ? -13.617 -28.938 -2.215 1 92.56 55 GLN B CA 1
ATOM 2419 C C . GLN B 1 55 ? -12.172 -28.562 -2.529 1 92.56 55 GLN B C 1
ATOM 2421 O O . GLN B 1 55 ? -11.414 -28.188 -1.632 1 92.56 55 GLN B O 1
ATOM 2426 N N . LEU B 1 56 ? -11.883 -28.688 -3.77 1 93.94 56 LEU B N 1
ATOM 2427 C CA . LEU B 1 56 ? -10.539 -28.328 -4.211 1 93.94 56 LEU B CA 1
ATOM 2428 C C . LEU B 1 56 ? -10.281 -26.844 -4.004 1 93.94 56 LEU B C 1
ATOM 2430 O O . LEU B 1 56 ? -9.219 -26.453 -3.516 1 93.94 56 LEU B O 1
ATOM 2434 N N . MET B 1 57 ? -11.227 -26.062 -4.301 1 91 57 MET B N 1
ATOM 2435 C CA . MET B 1 57 ? -11.102 -24.609 -4.133 1 91 57 MET B CA 1
ATOM 2436 C C . MET B 1 57 ? -10.977 -24.25 -2.66 1 91 57 MET B C 1
ATOM 2438 O O . MET B 1 57 ? -10.133 -23.422 -2.291 1 91 57 MET B O 1
ATOM 2442 N N . ASP B 1 58 ? -11.727 -24.891 -1.861 1 90.56 58 ASP B N 1
ATOM 2443 C CA . ASP B 1 58 ? -11.672 -24.641 -0.423 1 90.56 58 ASP B CA 1
ATOM 2444 C C . ASP B 1 58 ? -10.305 -25.031 0.145 1 90.56 58 ASP B C 1
ATOM 2446 O O . ASP B 1 58 ? -9.742 -24.297 0.958 1 90.56 58 ASP B O 1
ATOM 2450 N N . ALA B 1 59 ? -9.828 -26.109 -0.265 1 93.69 59 ALA B N 1
ATOM 2451 C CA . ALA B 1 59 ? -8.508 -26.578 0.166 1 93.69 59 ALA B CA 1
ATOM 2452 C C . ALA B 1 59 ? -7.422 -25.594 -0.271 1 93.69 59 ALA B C 1
ATOM 2454 O O . ALA B 1 59 ? -6.527 -25.266 0.51 1 93.69 59 ALA B O 1
ATOM 2455 N N . ALA B 1 60 ? -7.551 -25.141 -1.533 1 92.56 60 ALA B N 1
ATOM 2456 C CA . ALA B 1 60 ? -6.562 -24.219 -2.068 1 92.56 60 ALA B CA 1
ATOM 2457 C C . ALA B 1 60 ? -6.566 -22.906 -1.287 1 92.56 60 ALA B C 1
ATOM 2459 O O . ALA B 1 60 ? -5.508 -22.391 -0.92 1 92.56 60 ALA B O 1
ATOM 2460 N N . VAL B 1 61 ? -7.664 -22.406 -0.992 1 87.12 61 VAL B N 1
ATOM 2461 C CA . VAL B 1 61 ? -7.809 -21.156 -0.245 1 87.12 61 VAL B CA 1
ATOM 2462 C C . VAL B 1 61 ? -7.168 -21.312 1.133 1 87.12 61 VAL B C 1
ATOM 2464 O O . VAL B 1 61 ? -6.43 -20.422 1.578 1 87.12 61 VAL B O 1
ATOM 2467 N N . LYS B 1 62 ? -7.383 -22.359 1.771 1 87.38 62 LYS B N 1
ATOM 2468 C CA . LYS B 1 62 ? -6.824 -22.625 3.094 1 87.38 62 LYS B CA 1
ATOM 2469 C C . LYS B 1 62 ? -5.297 -22.688 3.043 1 87.38 62 LYS B C 1
ATOM 2471 O O . LYS B 1 62 ? -4.621 -22.094 3.887 1 87.38 62 LYS B O 1
ATOM 2476 N N . LEU B 1 63 ? -4.812 -23.359 2.045 1 87.94 63 LEU B N 1
ATOM 2477 C CA . LEU B 1 63 ? -3.367 -23.516 1.917 1 87.94 63 LEU B CA 1
ATOM 2478 C C . LEU B 1 63 ? -2.699 -22.203 1.561 1 87.94 63 LEU B C 1
ATOM 2480 O O . LEU B 1 63 ? -1.596 -21.906 2.025 1 87.94 63 LEU B O 1
ATOM 2484 N N . ILE B 1 64 ? -3.357 -21.422 0.787 1 81.69 64 ILE B N 1
ATOM 2485 C CA . ILE B 1 64 ? -2.818 -20.109 0.435 1 81.69 64 ILE B CA 1
ATOM 2486 C C . ILE B 1 64 ? -2.781 -19.219 1.674 1 81.69 64 ILE B C 1
ATOM 2488 O O . ILE B 1 64 ? -1.814 -18.484 1.889 1 81.69 64 ILE B O 1
ATOM 2492 N N . ARG B 1 65 ? -3.783 -19.281 2.42 1 75.75 65 ARG B N 1
ATOM 2493 C CA . ARG B 1 65 ? -3.826 -18.516 3.658 1 75.75 65 ARG B CA 1
ATOM 2494 C C . ARG B 1 65 ? -2.688 -18.922 4.59 1 75.75 65 ARG B C 1
ATOM 2496 O O . ARG B 1 65 ? -2.111 -18.062 5.273 1 75.75 65 ARG B O 1
ATOM 2503 N N . GLN B 1 66 ? -2.367 -20.203 4.559 1 76.62 66 GLN B N 1
ATOM 2504 C CA . GLN B 1 66 ? -1.364 -20.734 5.469 1 76.62 66 GLN B CA 1
ATOM 2505 C C . GLN B 1 66 ? 0.046 -20.516 4.934 1 76.62 66 GLN B C 1
ATOM 2507 O O . GLN B 1 66 ? 0.949 -20.141 5.684 1 76.62 66 GLN B O 1
ATOM 2512 N N . ASN B 1 67 ? 0.196 -20.781 3.531 1 73.12 67 ASN B N 1
ATOM 2513 C CA . ASN B 1 67 ? 1.543 -20.859 2.98 1 73.12 67 ASN B CA 1
ATOM 2514 C C . ASN B 1 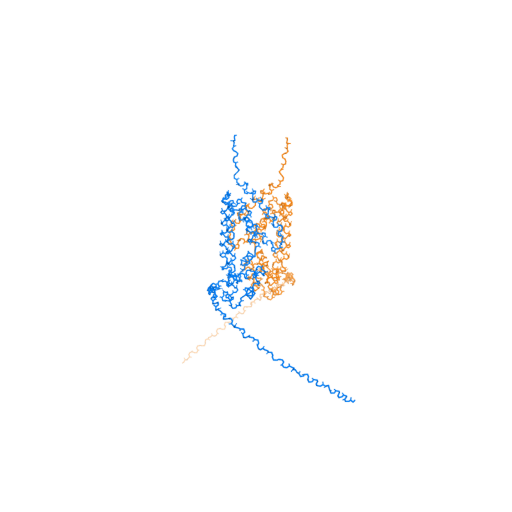67 ? 1.812 -19.75 1.977 1 73.12 67 ASN B C 1
ATOM 2516 O O . ASN B 1 67 ? 2.928 -19.609 1.471 1 73.12 67 ASN B O 1
ATOM 2520 N N . GLY B 1 68 ? 0.79 -18.984 1.738 1 70.19 68 GLY B N 1
ATOM 2521 C CA . GLY B 1 68 ? 0.936 -18 0.679 1 70.19 68 GLY B CA 1
ATOM 2522 C C . GLY B 1 68 ? 0.79 -18.594 -0.71 1 70.19 68 GLY B C 1
ATOM 2523 O O . GLY B 1 68 ? 0.752 -19.812 -0.869 1 70.19 68 GLY B O 1
ATOM 2524 N N . PHE B 1 69 ? 0.728 -17.781 -1.71 1 68.69 69 PHE B N 1
ATOM 2525 C CA . PHE B 1 69 ? 0.514 -18.188 -3.096 1 68.69 69 PHE B CA 1
ATOM 2526 C C . PHE B 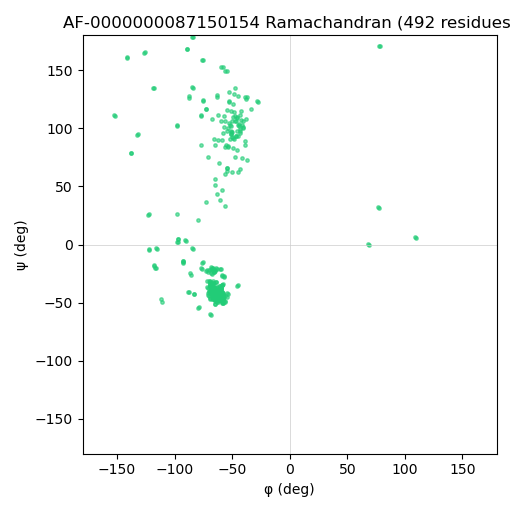1 69 ? 1.732 -18.922 -3.639 1 68.69 69 PHE B C 1
ATOM 2528 O O . PHE B 1 69 ? 1.595 -19.922 -4.359 1 68.69 69 PHE B O 1
ATOM 2535 N N . GLY B 1 70 ? 2.883 -18.328 -3.389 1 69.5 70 GLY B N 1
ATOM 2536 C CA . GLY B 1 70 ? 4.105 -18.953 -3.877 1 69.5 70 GLY B CA 1
ATOM 2537 C C . GLY B 1 70 ? 4.328 -20.344 -3.342 1 69.5 70 GLY B C 1
ATOM 2538 O O . GLY B 1 70 ? 4.973 -21.172 -3.992 1 69.5 70 GLY B O 1
ATOM 2539 N N . GLY B 1 71 ? 3.732 -20.688 -2.27 1 74.06 71 GLY B N 1
ATOM 2540 C CA . GLY B 1 71 ? 3.916 -21.984 -1.613 1 74.06 71 GLY B CA 1
ATOM 2541 C C . GLY B 1 71 ? 2.838 -22.984 -1.961 1 74.06 71 GLY B C 1
ATOM 2542 O O . GLY B 1 71 ? 2.848 -24.109 -1.46 1 74.06 71 GLY B O 1
ATOM 2543 N N . LEU B 1 72 ? 2.006 -22.547 -2.855 1 83.88 72 LEU B N 1
ATOM 2544 C CA . LEU B 1 72 ? 0.9 -23.453 -3.178 1 83.88 72 LEU B CA 1
ATOM 2545 C C . LEU B 1 72 ? 1.374 -24.609 -4.051 1 83.88 72 LEU B C 1
ATOM 2547 O O . LEU B 1 72 ? 1.997 -24.391 -5.094 1 83.88 72 LEU B O 1
ATOM 2551 N N . ARG B 1 73 ? 1.102 -25.828 -3.549 1 89.31 73 ARG B N 1
ATOM 2552 C CA . ARG B 1 73 ? 1.398 -27.031 -4.301 1 89.31 73 ARG B CA 1
ATOM 2553 C C . ARG B 1 73 ? 0.127 -27.828 -4.582 1 89.31 73 ARG B C 1
ATOM 2555 O O . ARG B 1 73 ? -0.659 -28.094 -3.672 1 89.31 73 ARG B O 1
ATOM 2562 N N . THR B 1 74 ? 0.07 -28.234 -5.801 1 92.69 74 THR B N 1
ATOM 2563 C CA . THR B 1 74 ? -1.155 -28.906 -6.223 1 92.69 74 THR B CA 1
ATOM 2564 C C . THR B 1 74 ? -1.323 -30.234 -5.496 1 92.69 74 THR B C 1
ATOM 2566 O O . THR B 1 74 ? -2.443 -30.625 -5.164 1 92.69 74 THR B O 1
ATOM 2569 N N . VAL B 1 75 ? -0.238 -30.875 -5.199 1 93.56 75 VAL B N 1
ATOM 2570 C CA . VAL B 1 75 ? -0.286 -32.156 -4.504 1 93.56 75 VAL B CA 1
ATOM 2571 C C . VAL B 1 75 ? -0.882 -31.969 -3.109 1 93.56 75 VAL B C 1
ATOM 2573 O O . VAL B 1 75 ? -1.714 -32.781 -2.668 1 93.56 75 VAL B O 1
ATOM 2576 N N . GLU B 1 76 ? -0.511 -30.938 -2.445 1 95.38 76 GLU B N 1
ATOM 2577 C CA . GLU B 1 76 ? -1.026 -30.641 -1.111 1 95.38 76 GLU B CA 1
ATOM 2578 C C . GLU B 1 76 ? -2.504 -30.266 -1.163 1 95.38 76 GLU B C 1
ATOM 2580 O O . GLU B 1 76 ? -3.258 -30.562 -0.234 1 95.38 76 GLU B O 1
ATOM 2585 N N . VAL B 1 77 ? -2.891 -29.562 -2.195 1 95.94 77 VAL B N 1
ATOM 2586 C CA . VAL B 1 77 ? -4.293 -29.188 -2.375 1 95.94 77 VAL B CA 1
ATOM 2587 C C . VAL B 1 77 ? -5.145 -30.453 -2.508 1 95.94 77 VAL B C 1
ATOM 2589 O O . VAL B 1 77 ? -6.18 -30.578 -1.854 1 95.94 77 VAL B O 1
ATOM 2592 N N . ALA B 1 78 ? -4.695 -31.406 -3.373 1 96.19 78 ALA B N 1
ATOM 2593 C CA . ALA B 1 78 ? -5.414 -32.656 -3.58 1 96.19 78 ALA B CA 1
ATOM 2594 C C . ALA B 1 78 ? -5.539 -33.438 -2.273 1 96.19 78 ALA B C 1
ATOM 2596 O O . ALA B 1 78 ? -6.621 -33.938 -1.939 1 96.19 78 ALA B O 1
ATOM 2597 N N . ASP B 1 79 ? -4.469 -33.438 -1.545 1 96.75 79 ASP B N 1
ATOM 2598 C CA . ASP B 1 79 ? -4.43 -34.156 -0.275 1 96.75 79 ASP B CA 1
ATOM 2599 C C . ASP B 1 79 ? -5.426 -33.594 0.721 1 96.75 79 ASP B C 1
ATOM 2601 O O . ASP B 1 79 ? -6.215 -34.312 1.322 1 96.75 79 ASP B O 1
ATOM 2605 N N . LEU B 1 80 ? -5.434 -32.375 0.809 1 95.5 80 LEU B N 1
ATOM 2606 C CA . LEU B 1 80 ? -6.305 -31.703 1.768 1 95.5 80 LEU B CA 1
ATOM 2607 C C . LEU B 1 80 ? -7.77 -31.844 1.359 1 95.5 80 LEU B C 1
ATOM 2609 O O . LEU B 1 80 ? -8.648 -31.953 2.215 1 95.5 80 LEU B O 1
ATOM 2613 N N . ALA B 1 81 ? -7.961 -31.797 0.112 1 95.5 81 ALA B N 1
ATOM 2614 C CA . ALA B 1 81 ? -9.32 -31.906 -0.407 1 95.5 81 ALA B CA 1
ATOM 2615 C C . ALA B 1 81 ? -9.812 -33.344 -0.351 1 95.5 81 ALA B C 1
ATOM 2617 O O . ALA B 1 81 ? -11 -33.625 -0.552 1 95.5 81 ALA B O 1
ATOM 2618 N N . GLY B 1 82 ? -8.875 -34.281 -0.182 1 95.56 82 GLY B N 1
ATOM 2619 C CA . GLY B 1 82 ? -9.234 -35.688 -0.11 1 95.56 82 GLY B CA 1
ATOM 2620 C C . GLY B 1 82 ? -9.523 -36.281 -1.468 1 95.56 82 GLY B C 1
ATOM 2621 O O . GLY B 1 82 ? -10.414 -37.125 -1.598 1 95.56 82 GLY B O 1
ATOM 2622 N N . VAL B 1 83 ? -8.898 -35.812 -2.434 1 95 83 VAL B N 1
ATOM 2623 C CA . VAL B 1 83 ? -9.102 -36.344 -3.781 1 95 83 VAL B CA 1
ATOM 2624 C C . VAL B 1 83 ? -7.762 -36.75 -4.387 1 95 83 VAL B C 1
ATOM 2626 O O . VAL B 1 83 ? -6.703 -36.406 -3.861 1 95 83 VAL B O 1
ATOM 2629 N N . SER B 1 84 ? -7.867 -37.5 -5.465 1 93.88 84 SER B N 1
ATOM 2630 C CA . SER B 1 84 ? -6.656 -37.938 -6.156 1 93.88 84 SER B CA 1
ATOM 2631 C C . SER B 1 84 ? -6.047 -36.781 -6.969 1 93.88 84 SER B C 1
ATOM 2633 O O . SER B 1 84 ? -6.742 -35.812 -7.316 1 93.88 84 SER B O 1
ATOM 2635 N N . ARG B 1 85 ? -4.777 -36.906 -7.262 1 91.94 85 ARG B N 1
ATOM 2636 C CA . ARG B 1 85 ? -4.102 -35.938 -8.141 1 91.94 85 ARG B CA 1
ATOM 2637 C C . ARG B 1 85 ? -4.758 -35.906 -9.516 1 91.94 85 ARG B C 1
ATOM 2639 O O . ARG B 1 85 ? -4.879 -34.844 -10.125 1 91.94 85 ARG B O 1
ATOM 2646 N N . GLY B 1 86 ? -5.168 -37.156 -9.93 1 93.19 86 GLY B N 1
ATOM 2647 C CA . GLY B 1 86 ? -5.855 -37.219 -11.211 1 93.19 86 GLY B CA 1
ATOM 2648 C C . GLY B 1 86 ? -7.16 -36.438 -11.234 1 93.19 86 GLY B C 1
ATOM 2649 O O . GLY B 1 86 ? -7.469 -35.75 -12.211 1 93.19 86 GLY B O 1
ATOM 2650 N N . ALA B 1 87 ? -7.895 -36.562 -10.211 1 93.06 87 ALA B N 1
ATOM 2651 C CA . ALA B 1 87 ? -9.148 -35.812 -10.086 1 93.06 87 ALA B CA 1
ATOM 2652 C C . ALA B 1 87 ? -8.891 -34.312 -10.094 1 93.06 87 ALA B C 1
ATOM 2654 O O . ALA B 1 87 ? -9.648 -33.562 -10.711 1 93.06 87 ALA B O 1
ATOM 2655 N N . LEU B 1 88 ? -7.855 -33.812 -9.305 1 95.12 88 LEU B N 1
ATOM 2656 C CA . LEU B 1 88 ? -7.5 -32.406 -9.32 1 95.12 88 LEU B CA 1
ATOM 2657 C C . LEU B 1 88 ? -7.211 -31.938 -10.742 1 95.12 88 LEU B C 1
ATOM 2659 O O . LEU B 1 88 ? -7.715 -30.891 -11.172 1 95.12 88 LEU B O 1
ATOM 2663 N N . MET B 1 89 ? -6.5 -32.781 -11.492 1 94.31 89 MET B N 1
ATOM 2664 C CA . MET B 1 89 ? -6.086 -32.406 -12.844 1 94.31 89 MET B CA 1
ATOM 2665 C C . MET B 1 89 ? -7.285 -32.344 -13.789 1 94.31 89 MET B C 1
ATOM 2667 O O . MET B 1 89 ? -7.301 -31.562 -14.734 1 94.31 89 MET B O 1
ATOM 2671 N N . HIS B 1 90 ? -8.25 -33.188 -13.508 1 94 90 HIS B N 1
ATOM 2672 C CA . HIS B 1 90 ? -9.469 -33.156 -14.305 1 94 90 HIS B CA 1
ATOM 2673 C C . HIS B 1 90 ? -10.195 -31.828 -14.156 1 94 90 HIS B C 1
ATOM 2675 O O . HIS B 1 90 ? -10.688 -31.266 -15.141 1 94 90 HIS B O 1
ATOM 2681 N N . HIS B 1 91 ? -10.156 -31.281 -12.953 1 94.12 91 HIS B N 1
ATOM 2682 C CA . HIS B 1 91 ? -10.859 -30.047 -12.672 1 94.12 91 HIS B CA 1
ATOM 2683 C C . HIS B 1 91 ? -9.984 -28.828 -12.977 1 94.12 91 HIS B C 1
ATOM 2685 O O . HIS B 1 91 ? -10.477 -27.812 -13.469 1 94.12 91 HIS B O 1
ATOM 2691 N N . PHE B 1 92 ? -8.672 -28.984 -12.586 1 95.5 92 PHE B N 1
ATOM 2692 C CA . PHE B 1 92 ? -7.688 -27.922 -12.781 1 95.5 92 PHE B CA 1
ATOM 2693 C C . PHE B 1 92 ? -6.41 -28.469 -13.406 1 95.5 92 PHE B C 1
ATOM 2695 O O . PHE B 1 92 ? -5.484 -28.859 -12.695 1 95.5 92 PHE B O 1
ATOM 2702 N N . PRO B 1 93 ? -6.371 -28.359 -14.711 1 93.06 93 PRO B N 1
ATOM 2703 C CA . PRO B 1 93 ? -5.285 -28.984 -15.461 1 93.06 93 PRO B CA 1
ATOM 2704 C C . PRO B 1 93 ? -3.918 -28.406 -15.125 1 93.06 93 PRO B C 1
ATOM 2706 O O . PRO B 1 93 ? -2.891 -29.031 -15.383 1 93.06 93 PRO B O 1
ATOM 2709 N N . SER B 1 94 ? -3.932 -27.156 -14.57 1 89.44 94 SER B N 1
ATOM 2710 C CA . SER B 1 94 ? -2.664 -26.547 -14.188 1 89.44 94 SER B CA 1
ATOM 2711 C C . SER B 1 94 ? -2.793 -25.781 -12.875 1 89.44 94 SER B C 1
ATOM 2713 O O . SER B 1 94 ? -3.898 -25.406 -12.477 1 89.44 94 SER B O 1
ATOM 2715 N N .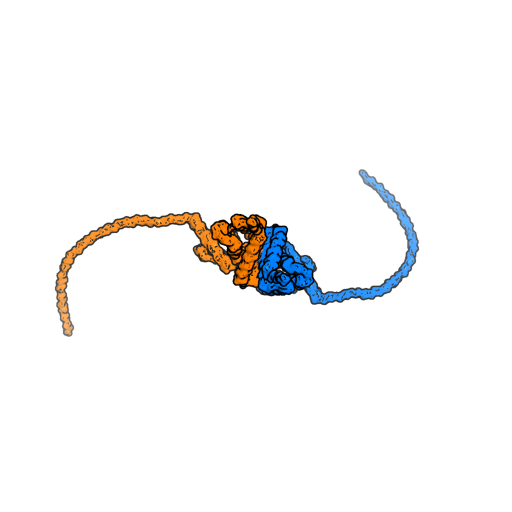 LYS B 1 95 ? -1.663 -25.531 -12.258 1 86.19 95 LYS B N 1
ATOM 2716 C CA . LYS B 1 95 ? -1.618 -24.688 -11.07 1 86.19 95 LYS B CA 1
ATOM 2717 C C . LYS B 1 95 ? -2.158 -23.297 -11.359 1 86.19 95 LYS B C 1
ATOM 2719 O O . LYS B 1 95 ? -2.85 -22.703 -10.523 1 86.19 95 LYS B O 1
ATOM 2724 N N . HIS B 1 96 ? -1.859 -22.922 -12.562 1 84.19 96 HIS B N 1
ATOM 2725 C CA . HIS B 1 96 ? -2.318 -21.609 -12.984 1 84.19 96 HIS B CA 1
ATOM 2726 C C . HIS B 1 96 ? -3.842 -21.531 -12.992 1 84.19 96 HIS B C 1
ATOM 2728 O O . HIS B 1 96 ? -4.422 -20.594 -12.445 1 84.19 96 HIS B O 1
ATOM 2734 N N . GLU B 1 97 ? -4.457 -22.5 -13.5 1 89.88 97 GLU B N 1
ATOM 2735 C CA . GLU B 1 97 ? -5.914 -22.5 -13.594 1 89.88 97 GLU B CA 1
ATOM 2736 C C . GLU B 1 97 ? -6.551 -22.594 -12.203 1 89.88 97 GLU B C 1
ATOM 2738 O O . GLU B 1 97 ? -7.602 -22 -11.961 1 89.88 97 GLU B O 1
ATOM 2743 N N . LEU B 1 98 ? -5.938 -23.359 -11.383 1 90.81 98 LEU B N 1
ATOM 2744 C CA . LEU B 1 98 ? -6.41 -23.453 -10.008 1 90.81 98 LEU B CA 1
ATOM 2745 C C . LEU B 1 98 ? -6.312 -22.109 -9.305 1 90.81 98 LEU B C 1
ATOM 2747 O O . LEU B 1 98 ? -7.262 -21.672 -8.648 1 90.81 98 LEU B O 1
ATOM 2751 N N . VAL B 1 99 ? -5.234 -21.406 -9.5 1 87.19 99 VAL B N 1
ATOM 2752 C CA . VAL B 1 99 ? -4.992 -20.125 -8.859 1 87.19 99 VAL B CA 1
ATOM 2753 C C . VAL B 1 99 ? -5.992 -19.078 -9.375 1 87.19 99 VAL B C 1
ATOM 2755 O O . VAL B 1 99 ? -6.578 -18.328 -8.586 1 87.19 99 VAL B O 1
ATOM 2758 N N . VAL B 1 100 ? -6.211 -19.078 -10.625 1 88.62 100 VAL B N 1
ATOM 2759 C CA . VAL B 1 100 ? -7.168 -18.156 -11.219 1 88.62 100 VAL B CA 1
ATOM 2760 C C . VAL B 1 100 ? -8.555 -18.406 -10.633 1 88.62 100 VAL B C 1
ATOM 2762 O O . VAL B 1 100 ? -9.273 -17.453 -10.289 1 88.62 100 VAL B O 1
ATOM 2765 N N . ALA B 1 101 ? -8.852 -19.656 -10.539 1 90.75 101 ALA B N 1
ATOM 2766 C CA . ALA B 1 101 ? -10.156 -20.016 -10 1 90.75 101 ALA B CA 1
ATOM 2767 C C . ALA B 1 101 ? -10.297 -19.562 -8.555 1 90.75 101 ALA B C 1
ATOM 2769 O O . ALA B 1 101 ? -11.344 -19.047 -8.156 1 90.75 101 ALA B O 1
ATOM 2770 N N . VAL B 1 102 ? -9.305 -19.75 -7.781 1 90.25 102 VAL B N 1
ATOM 2771 C CA . VAL B 1 102 ? -9.312 -19.344 -6.379 1 90.25 102 VAL B CA 1
ATOM 2772 C C . VAL B 1 102 ? -9.438 -17.828 -6.273 1 90.25 102 VAL B C 1
ATOM 2774 O O . VAL B 1 102 ? -10.258 -17.312 -5.512 1 90.25 102 VAL B O 1
ATOM 2777 N N . LEU B 1 103 ? -8.695 -17.062 -7.047 1 89.38 103 LEU B N 1
ATOM 2778 C CA . LEU B 1 103 ? -8.727 -15.609 -7.012 1 89.38 103 LEU B CA 1
ATOM 2779 C C . LEU B 1 103 ? -10.094 -15.086 -7.43 1 89.38 103 LEU B C 1
ATOM 2781 O O . LEU B 1 103 ? -10.602 -14.125 -6.848 1 89.38 103 LEU B O 1
ATOM 2785 N N . THR B 1 104 ? -10.633 -15.75 -8.445 1 90.38 104 THR B N 1
ATOM 2786 C CA . THR B 1 104 ? -11.969 -15.375 -8.898 1 90.38 104 THR B CA 1
ATOM 2787 C C . THR B 1 104 ? -13 -15.594 -7.797 1 90.38 104 THR B C 1
ATOM 2789 O O . THR B 1 104 ? -13.828 -14.727 -7.531 1 90.38 104 THR B O 1
ATOM 2792 N N . TYR B 1 105 ? -12.859 -16.656 -7.184 1 89.06 105 TYR B N 1
ATOM 2793 C CA . TYR B 1 105 ? -13.773 -17 -6.105 1 89.06 105 TYR B CA 1
ATOM 2794 C C . TYR B 1 105 ? -13.648 -16.031 -4.941 1 89.06 105 TYR B C 1
ATOM 2796 O O . TYR B 1 105 ? -14.648 -15.5 -4.453 1 89.06 105 TYR B O 1
ATOM 2804 N N . VAL B 1 106 ? -12.477 -15.812 -4.492 1 88.88 106 VAL B N 1
ATOM 2805 C CA . VAL B 1 106 ? -12.242 -14.914 -3.365 1 88.88 106 VAL B CA 1
ATOM 2806 C C . VAL B 1 106 ? -12.727 -13.508 -3.711 1 88.88 106 VAL B C 1
ATOM 2808 O O . VAL B 1 106 ? -13.289 -12.812 -2.863 1 88.88 106 VAL B O 1
ATOM 2811 N N . ASN B 1 107 ? -12.484 -13.094 -4.926 1 92.31 107 ASN B N 1
ATOM 2812 C CA . ASN B 1 107 ? -12.977 -11.797 -5.395 1 92.31 107 ASN B CA 1
ATOM 2813 C C . ASN B 1 107 ? -14.492 -11.703 -5.301 1 92.31 107 ASN B C 1
ATOM 2815 O O . ASN B 1 107 ? -15.031 -10.68 -4.867 1 92.31 107 ASN B O 1
ATOM 2819 N N . GLU B 1 108 ? -15.156 -12.75 -5.703 1 92.06 108 GLU B N 1
ATOM 2820 C CA . GLU B 1 108 ? -16.609 -12.789 -5.652 1 92.06 108 GLU B CA 1
ATOM 2821 C C . GLU B 1 108 ? -17.109 -12.734 -4.211 1 92.06 108 GLU B C 1
ATOM 2823 O O . GLU B 1 108 ? -18.078 -12.039 -3.91 1 92.06 108 GLU B O 1
ATOM 2828 N N . VAL B 1 109 ? -16.516 -13.445 -3.34 1 90.62 109 VAL B N 1
ATOM 2829 C CA . VAL B 1 109 ? -16.875 -13.453 -1.925 1 90.62 109 VAL B CA 1
ATOM 2830 C C . VAL B 1 109 ? -16.688 -12.055 -1.34 1 90.62 109 VAL B C 1
ATOM 2832 O O . VAL B 1 109 ? -17.562 -11.547 -0.629 1 90.62 109 VAL B O 1
ATOM 2835 N N . THR B 1 110 ? -15.578 -11.461 -1.698 1 92.94 110 THR B N 1
ATOM 2836 C CA . THR B 1 110 ? -15.273 -10.117 -1.228 1 92.94 110 THR B CA 1
ATOM 2837 C C . THR B 1 110 ? -16.312 -9.125 -1.721 1 92.94 110 THR B C 1
ATOM 2839 O O . THR B 1 110 ? -16.797 -8.289 -0.951 1 92.94 110 THR B O 1
ATOM 2842 N N . PHE B 1 111 ? -16.641 -9.211 -2.959 1 94.94 111 PHE B N 1
ATOM 2843 C CA . PHE B 1 111 ? -17.641 -8.344 -3.555 1 94.94 111 PHE B CA 1
ATOM 2844 C C . PHE B 1 111 ? -18.953 -8.445 -2.797 1 94.94 111 PHE B C 1
ATOM 2846 O O . PHE B 1 111 ? -19.547 -7.43 -2.406 1 94.94 111 PHE B O 1
ATOM 2853 N N . THR B 1 112 ? -19.344 -9.656 -2.588 1 95.88 112 THR B N 1
ATOM 2854 C CA . THR B 1 112 ? -20.641 -9.906 -1.957 1 95.88 112 THR B CA 1
ATOM 2855 C C . THR B 1 112 ? -20.641 -9.398 -0.518 1 95.88 112 THR B C 1
ATOM 2857 O O . THR B 1 112 ? -21.578 -8.695 -0.103 1 95.88 112 THR B O 1
ATOM 2860 N N . GLN B 1 113 ? -19.656 -9.695 0.194 1 95.62 113 GLN B N 1
ATOM 2861 C CA . GLN B 1 113 ? -19.562 -9.305 1.599 1 95.62 113 GLN B CA 1
ATOM 2862 C C . GLN B 1 113 ? -19.484 -7.789 1.748 1 95.62 113 GLN B C 1
ATOM 2864 O O . GLN B 1 113 ? -20.219 -7.207 2.557 1 95.62 113 GLN B O 1
ATOM 2869 N N . SER B 1 114 ? -18.656 -7.109 0.965 1 97 114 SER B N 1
ATOM 2870 C CA . SER B 1 114 ? -18.484 -5.664 1.054 1 97 114 SER B CA 1
ATOM 2871 C C . SER B 1 114 ? -19.75 -4.926 0.604 1 97 114 SER B C 1
ATOM 2873 O O . SER B 1 114 ? -20.141 -3.928 1.213 1 97 114 SER B O 1
ATOM 2875 N N . THR B 1 115 ? -20.344 -5.43 -0.44 1 96.62 115 THR B N 1
ATOM 2876 C CA . THR B 1 115 ? -21.578 -4.809 -0.935 1 96.62 115 THR B CA 1
ATOM 2877 C C . THR B 1 115 ? -22.688 -4.934 0.092 1 96.62 115 THR B C 1
ATOM 2879 O O . THR B 1 115 ? -23.422 -3.971 0.344 1 96.62 115 THR B O 1
ATOM 2882 N N . ARG B 1 116 ? -22.766 -6.078 0.65 1 96 116 ARG B N 1
ATOM 2883 C CA . ARG B 1 11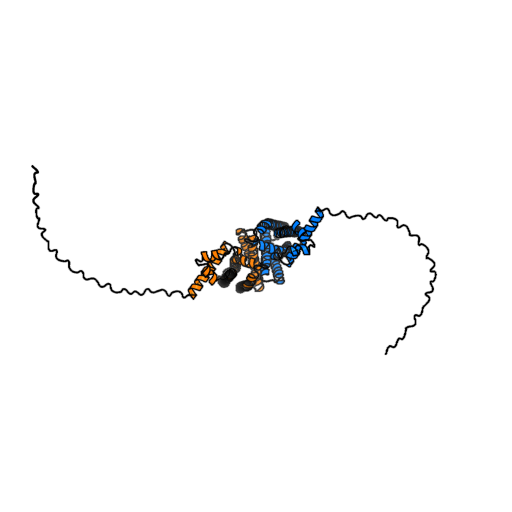6 ? -23.781 -6.289 1.684 1 96 116 ARG B CA 1
ATOM 2884 C C . ARG B 1 116 ? -23.547 -5.367 2.875 1 96 116 ARG B C 1
ATOM 2886 O O . ARG B 1 116 ? -24.484 -4.781 3.41 1 96 116 ARG B O 1
ATOM 2893 N N . ARG B 1 117 ? -22.344 -5.25 3.287 1 96.5 117 ARG B N 1
ATOM 2894 C CA . ARG B 1 117 ? -22 -4.367 4.398 1 96.5 117 ARG B CA 1
ATOM 2895 C C . ARG B 1 117 ? -22.359 -2.92 4.078 1 96.5 117 ARG B C 1
ATOM 2897 O O . ARG B 1 117 ? -22.922 -2.211 4.918 1 96.5 117 ARG B O 1
ATOM 2904 N N . ALA B 1 118 ? -22.047 -2.521 2.867 1 96.94 118 ALA B N 1
ATOM 2905 C CA . ALA B 1 118 ? -22.328 -1.152 2.441 1 96.94 118 ALA B CA 1
ATOM 2906 C C . ALA B 1 118 ? -23.828 -0.882 2.42 1 96.94 118 ALA B C 1
ATOM 2908 O O . ALA B 1 118 ? -24.281 0.167 2.883 1 96.94 118 ALA B O 1
ATOM 2909 N N . GLN B 1 119 ? -24.562 -1.827 1.952 1 95.12 119 GLN B N 1
ATOM 2910 C CA . GLN B 1 119 ? -26.016 -1.687 1.865 1 95.12 119 GLN B CA 1
ATOM 2911 C C . GLN B 1 119 ? -26.641 -1.688 3.252 1 95.12 119 GLN B C 1
ATOM 2913 O O . GLN B 1 119 ? -27.562 -0.903 3.523 1 95.12 119 GLN B O 1
ATOM 2918 N N . SER B 1 120 ? -26.141 -2.531 4.113 1 95 120 SER B N 1
ATOM 2919 C CA . SER B 1 120 ? -26.656 -2.609 5.473 1 95 120 SER B CA 1
ATOM 2920 C C . SER B 1 120 ? -26.375 -1.332 6.254 1 95 120 SER B C 1
ATOM 2922 O O . SER B 1 120 ? -27.156 -0.927 7.109 1 95 120 SER B O 1
ATOM 2924 N N . ALA B 1 121 ? -25.266 -0.713 5.953 1 94.31 121 ALA B N 1
ATOM 2925 C CA . ALA B 1 121 ? -24.859 0.501 6.648 1 94.31 121 ALA B CA 1
ATOM 2926 C C . ALA B 1 121 ? -25.797 1.66 6.344 1 94.31 121 ALA B C 1
ATOM 2928 O O . ALA B 1 121 ? -25.859 2.635 7.102 1 94.31 121 ALA B O 1
ATOM 2929 N N . ARG B 1 122 ? -26.531 1.599 5.305 1 90.94 122 ARG B N 1
ATOM 2930 C CA . ARG B 1 122 ? -27.516 2.619 4.941 1 90.94 122 ARG B CA 1
ATOM 29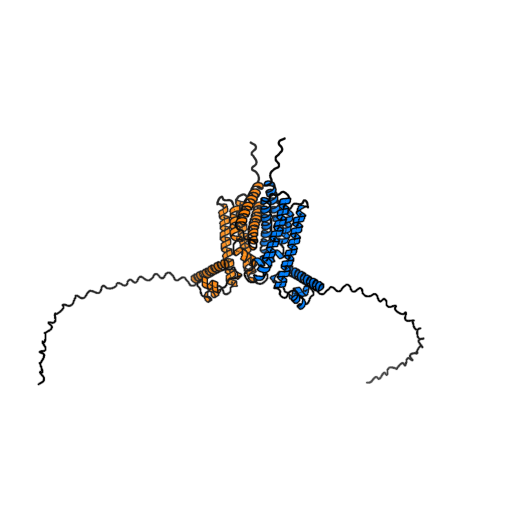31 C C . ARG B 1 122 ? -28.672 2.648 5.938 1 90.94 122 ARG B C 1
ATOM 2933 O O . ARG B 1 122 ? -29.297 3.691 6.145 1 90.94 122 ARG B O 1
ATOM 2940 N N . HIS B 1 123 ? -28.875 1.474 6.602 1 88.69 123 HIS B N 1
ATOM 2941 C CA . HIS B 1 123 ? -30.125 1.354 7.34 1 88.69 123 HIS B CA 1
ATOM 2942 C C . HIS B 1 123 ? -29.875 1.068 8.82 1 88.69 123 HIS B C 1
ATOM 2944 O O . HIS B 1 123 ? -30.812 1.023 9.617 1 88.69 123 HIS B O 1
ATOM 2950 N N . ASP B 1 124 ? -28.656 0.888 9.18 1 86.19 124 ASP B N 1
ATOM 2951 C CA . ASP B 1 124 ? -28.406 0.399 10.539 1 86.19 124 ASP B CA 1
ATOM 2952 C C . ASP B 1 124 ? -28.25 1.559 11.516 1 86.19 124 ASP B C 1
ATOM 2954 O O . ASP B 1 124 ? -28.094 1.342 12.719 1 86.19 124 ASP B O 1
ATOM 2958 N N . GLY B 1 125 ? -28.406 2.73 11.094 1 83.38 125 GLY B N 1
ATOM 2959 C CA . GLY B 1 125 ? -28.344 3.898 11.961 1 83.38 125 GLY B CA 1
ATOM 2960 C C . GLY B 1 125 ? -26.969 4.172 12.508 1 83.38 125 GLY B C 1
ATOM 2961 O O . GLY B 1 125 ? -26.766 5.109 13.289 1 83.38 125 GLY B O 1
ATOM 2962 N N . GLY B 1 126 ? -26 3.338 12.125 1 88.38 126 GLY B N 1
ATOM 2963 C CA . GLY B 1 126 ? -24.641 3.52 12.602 1 88.38 126 GLY B CA 1
ATOM 2964 C C . GLY B 1 126 ? -23.844 4.504 11.766 1 88.38 126 GLY B C 1
ATOM 2965 O O . GLY B 1 126 ? -24.391 5.16 10.875 1 88.38 126 GLY B O 1
ATOM 2966 N N . ASP B 1 127 ? -22.609 4.754 12.141 1 91 127 ASP B N 1
ATOM 2967 C CA . ASP B 1 127 ? -21.672 5.613 11.414 1 91 127 ASP B CA 1
ATOM 2968 C C . ASP B 1 127 ? -21.094 4.895 10.195 1 91 127 ASP B C 1
ATOM 2970 O O . ASP B 1 127 ? -20.312 3.943 10.336 1 91 127 ASP B O 1
ATOM 2974 N N . PRO B 1 128 ? -21.484 5.352 9.016 1 94.62 128 PRO B N 1
ATOM 2975 C CA . PRO B 1 128 ? -20.984 4.672 7.82 1 94.62 128 PRO B CA 1
ATOM 2976 C C . PRO B 1 128 ? -19.453 4.68 7.73 1 94.62 128 PRO B C 1
ATOM 2978 O O . PRO B 1 128 ? -18.875 3.775 7.133 1 94.62 128 PRO B O 1
ATOM 2981 N N . ILE B 1 129 ? -18.828 5.648 8.328 1 95.5 129 ILE B N 1
ATOM 2982 C CA . ILE B 1 129 ? -17.375 5.734 8.289 1 95.5 129 ILE B CA 1
ATOM 2983 C C . ILE B 1 129 ? -16.766 4.539 9.016 1 95.5 129 ILE B C 1
ATOM 2985 O O . ILE B 1 129 ? -15.805 3.932 8.531 1 95.5 129 ILE B O 1
ATOM 2989 N N . ASP B 1 130 ? -17.344 4.215 10.125 1 95.62 130 ASP B N 1
ATOM 2990 C CA . ASP B 1 130 ? -16.891 3.057 10.883 1 95.62 130 ASP B CA 1
ATOM 2991 C C . ASP B 1 130 ? -17.016 1.775 10.062 1 95.62 130 ASP B C 1
ATOM 2993 O O . ASP B 1 130 ? -16.109 0.939 10.062 1 95.62 130 ASP B O 1
ATOM 2997 N N . SER B 1 131 ? -18.125 1.635 9.398 1 96.62 131 SER B N 1
ATOM 2998 C CA . SER B 1 131 ? -18.359 0.448 8.586 1 96.62 131 SER B CA 1
ATOM 2999 C C . SER B 1 131 ? -17.406 0.378 7.41 1 96.62 131 SER B C 1
ATOM 3001 O O . SER B 1 131 ? -16.922 -0.702 7.051 1 96.62 131 SER B O 1
ATOM 3003 N N . ILE B 1 132 ? -17.109 1.495 6.801 1 98.12 132 ILE B N 1
ATOM 3004 C CA . ILE B 1 132 ? -16.156 1.556 5.703 1 98.12 132 ILE B CA 1
ATOM 3005 C C . ILE B 1 132 ? -14.773 1.139 6.199 1 98.12 132 ILE B C 1
ATOM 3007 O O . ILE B 1 132 ? -14.086 0.347 5.551 1 98.12 132 ILE B O 1
ATOM 3011 N N . ILE B 1 133 ? -14.336 1.689 7.34 1 97.94 133 ILE B N 1
ATOM 3012 C CA . ILE B 1 133 ? -13.031 1.377 7.906 1 97.94 133 ILE B CA 1
ATOM 3013 C C . ILE B 1 133 ? -12.93 -0.122 8.188 1 97.94 133 ILE B C 1
ATOM 3015 O O . ILE B 1 133 ? -11.938 -0.762 7.828 1 97.94 133 ILE B O 1
ATOM 3019 N N . LYS B 1 134 ? -13.953 -0.71 8.75 1 96.56 134 LYS B N 1
ATOM 3020 C CA . LYS B 1 134 ? -13.953 -2.137 9.07 1 96.56 134 LYS B CA 1
ATOM 3021 C C . LYS B 1 134 ? -13.891 -2.979 7.797 1 96.56 134 LYS B C 1
ATOM 3023 O O . LYS B 1 134 ? -13.148 -3.963 7.734 1 96.56 134 LYS B O 1
ATOM 3028 N N . ASP B 1 135 ? -14.719 -2.609 6.828 1 97.69 135 ASP B N 1
ATOM 3029 C CA . ASP B 1 135 ? -14.711 -3.312 5.551 1 97.69 135 ASP B CA 1
ATOM 3030 C C . ASP B 1 135 ? -13.336 -3.236 4.887 1 97.69 135 ASP B C 1
ATOM 3032 O O . ASP B 1 135 ? -12.82 -4.242 4.398 1 97.69 135 ASP B O 1
ATOM 3036 N N . ALA B 1 136 ? -12.773 -2.027 4.883 1 97.88 136 ALA B N 1
ATOM 3037 C CA . ALA B 1 136 ? -11.445 -1.811 4.305 1 97.88 136 ALA B CA 1
ATOM 3038 C C . ALA B 1 136 ? -10.391 -2.619 5.047 1 97.88 136 ALA B C 1
ATOM 3040 O O . ALA B 1 136 ? -9.508 -3.217 4.426 1 97.88 136 ALA B O 1
ATOM 3041 N N . GLN B 1 137 ? -10.445 -2.643 6.336 1 96.5 137 GLN B N 1
ATOM 3042 C CA . GLN B 1 137 ? -9.516 -3.434 7.133 1 96.5 137 GLN B CA 1
ATOM 3043 C C . GLN B 1 137 ? -9.578 -4.91 6.754 1 96.5 137 GLN B C 1
ATOM 3045 O O . GLN B 1 137 ? -8.547 -5.547 6.531 1 96.5 137 GLN B O 1
ATOM 3050 N N . ASP B 1 138 ? -10.766 -5.418 6.664 1 94.69 138 ASP B N 1
ATOM 3051 C CA . ASP B 1 138 ? -10.961 -6.828 6.336 1 94.69 138 ASP B CA 1
ATOM 3052 C C . ASP B 1 138 ? -10.352 -7.16 4.973 1 94.69 138 ASP B C 1
ATOM 3054 O O . ASP B 1 138 ? -9.781 -8.234 4.789 1 94.69 138 ASP B O 1
ATOM 3058 N N . PHE B 1 139 ? -10.516 -6.234 4.137 1 95.19 139 PHE B N 1
ATOM 3059 C CA . PHE B 1 139 ? -9.992 -6.496 2.799 1 95.19 139 PHE B CA 1
ATOM 3060 C C . PHE B 1 139 ? -8.484 -6.285 2.758 1 95.19 139 PHE B C 1
ATOM 3062 O O . PHE B 1 139 ? -7.734 -7.199 2.418 1 95.19 139 PHE B O 1
ATOM 3069 N N . PHE B 1 140 ? -7.988 -5.125 3.178 1 95.06 140 PHE B N 1
ATOM 3070 C CA . PHE B 1 140 ? -6.609 -4.727 2.918 1 95.06 140 PHE B CA 1
ATOM 3071 C C . PHE B 1 140 ? -5.652 -5.453 3.855 1 95.06 140 PHE B C 1
ATOM 3073 O O . PHE B 1 140 ? -4.457 -5.57 3.562 1 95.06 140 PHE B O 1
ATOM 3080 N N . PHE B 1 141 ? -6.051 -5.973 4.938 1 90.31 141 PHE B N 1
ATOM 3081 C CA . PHE B 1 141 ? -5.176 -6.703 5.844 1 90.31 141 PHE B CA 1
ATOM 3082 C C . PHE B 1 141 ? -5.293 -8.203 5.617 1 90.31 141 PHE B C 1
ATOM 3084 O O . PHE B 1 141 ? -4.648 -9 6.312 1 90.31 141 PHE B O 1
ATOM 3091 N N . GLY B 1 142 ? -6.102 -8.57 4.652 1 86.81 142 GLY B N 1
ATOM 3092 C CA . GLY B 1 142 ? -6.266 -9.977 4.332 1 86.81 142 GLY B CA 1
ATOM 3093 C C . GLY B 1 142 ? -5.273 -10.477 3.297 1 86.81 142 GLY B C 1
ATOM 3094 O O . GLY B 1 142 ? -4.664 -9.68 2.582 1 86.81 142 GLY B O 1
ATOM 3095 N N . ASP B 1 143 ? -5.211 -11.766 3.141 1 82.44 143 ASP B N 1
ATOM 3096 C CA . ASP B 1 143 ? -4.246 -12.414 2.256 1 82.44 143 ASP B CA 1
ATOM 3097 C C . ASP B 1 143 ? -4.559 -12.117 0.792 1 82.44 143 ASP B C 1
ATOM 3099 O O . ASP B 1 143 ? -3.648 -11.992 -0.03 1 82.44 143 ASP B O 1
ATOM 3103 N N . TYR B 1 144 ? -5.871 -12.047 0.53 1 85.94 144 TYR B N 1
ATOM 3104 C CA . TYR B 1 144 ? -6.277 -11.82 -0.854 1 85.94 144 TYR B CA 1
ATOM 3105 C C . TYR B 1 144 ? -5.684 -10.516 -1.389 1 85.94 144 TYR B C 1
ATOM 3107 O O . TYR B 1 144 ? -5.211 -10.469 -2.527 1 85.94 144 TYR B O 1
ATOM 3115 N N . PHE B 1 145 ? -5.637 -9.445 -0.638 1 91.19 145 PHE B N 1
ATOM 3116 C CA . PHE B 1 145 ? -5.094 -8.156 -1.055 1 91.19 145 PHE B CA 1
ATOM 3117 C C . PHE B 1 145 ? -3.619 -8.281 -1.412 1 91.19 145 PHE B C 1
ATOM 3119 O O . PHE B 1 145 ? -3.184 -7.785 -2.455 1 91.19 145 PHE B O 1
ATOM 3126 N N . PHE B 1 146 ? -2.83 -8.938 -0.627 1 86 146 PHE B N 1
ATOM 3127 C CA . PHE B 1 146 ? -1.391 -9.023 -0.844 1 86 146 PHE B CA 1
ATOM 3128 C C . PHE B 1 146 ? -1.072 -9.914 -2.035 1 86 146 PHE B C 1
ATOM 3130 O O . PHE B 1 146 ? -0.1 -9.68 -2.756 1 86 146 PHE B O 1
ATOM 3137 N N . ILE B 1 147 ? -1.93 -10.914 -2.244 1 82.62 147 ILE B N 1
ATOM 3138 C CA . ILE B 1 147 ? -1.776 -11.727 -3.447 1 82.62 147 ILE B CA 1
ATOM 3139 C C . ILE B 1 147 ? -2.018 -10.867 -4.684 1 82.62 147 ILE B C 1
ATOM 3141 O O . ILE B 1 147 ? -1.24 -10.914 -5.641 1 82.62 147 ILE B O 1
ATOM 3145 N N . GLU B 1 148 ? -3.137 -10.086 -4.613 1 86.06 148 GLU B N 1
ATOM 3146 C CA . GLU B 1 148 ? -3.439 -9.18 -5.719 1 86.06 148 GLU B CA 1
ATOM 3147 C C . GLU B 1 148 ? -2.316 -8.172 -5.926 1 86.06 148 GLU B C 1
ATOM 3149 O O . GLU B 1 148 ? -1.985 -7.824 -7.062 1 86.06 148 GLU B O 1
ATOM 3154 N N . LEU B 1 149 ? -1.775 -7.703 -4.852 1 86.94 149 LEU B N 1
ATOM 3155 C CA . LEU B 1 149 ? -0.669 -6.75 -4.902 1 86.94 149 LEU B CA 1
ATOM 3156 C C . LEU B 1 149 ? 0.556 -7.379 -5.559 1 86.94 149 LEU B C 1
ATOM 3158 O O . LEU B 1 149 ? 1.182 -6.766 -6.426 1 86.94 149 LEU B O 1
ATOM 3162 N N . ALA B 1 150 ? 0.896 -8.586 -5.188 1 79.56 150 ALA B N 1
ATOM 3163 C CA . ALA B 1 150 ? 2.029 -9.312 -5.758 1 79.56 150 ALA B CA 1
ATOM 3164 C C . ALA B 1 150 ? 1.847 -9.523 -7.258 1 79.56 150 ALA B C 1
ATOM 3166 O O . ALA B 1 150 ? 2.789 -9.352 -8.031 1 79.56 150 ALA B O 1
ATOM 3167 N N . ILE B 1 151 ? 0.644 -9.891 -7.617 1 79.12 151 ILE B N 1
ATOM 3168 C CA . ILE B 1 151 ? 0.32 -10.094 -9.031 1 79.12 151 ILE B CA 1
ATOM 3169 C C . ILE B 1 151 ? 0.451 -8.766 -9.781 1 79.12 151 ILE B C 1
ATOM 3171 O O . ILE B 1 151 ? 0.994 -8.727 -10.883 1 79.12 151 ILE B O 1
ATOM 3175 N N . GLY B 1 152 ? -0.016 -7.742 -9.133 1 79.5 152 GLY B N 1
ATOM 3176 C CA . GLY B 1 152 ? 0.024 -6.426 -9.75 1 79.5 152 GLY B CA 1
ATOM 3177 C C . GLY B 1 152 ? 1.434 -5.91 -9.961 1 79.5 152 GLY B C 1
ATOM 3178 O O . GLY B 1 152 ? 1.681 -5.121 -10.875 1 79.5 152 GLY B O 1
ATOM 3179 N N . MET B 1 153 ? 2.369 -6.422 -9.18 1 76.56 153 MET B N 1
ATOM 3180 C CA . MET B 1 153 ? 3.756 -5.973 -9.242 1 76.56 153 MET B CA 1
ATOM 3181 C C . MET B 1 153 ? 4.57 -6.84 -10.195 1 76.56 153 MET B C 1
ATOM 3183 O O . MET B 1 153 ? 5.703 -6.496 -10.539 1 76.56 153 MET B O 1
ATOM 3187 N N . SER B 1 154 ? 4.074 -8.008 -10.578 1 65.81 154 SER B N 1
ATOM 3188 C CA . SER B 1 154 ? 4.828 -8.977 -11.367 1 65.81 154 SER B CA 1
ATOM 3189 C C . SER B 1 154 ? 4.988 -8.508 -12.812 1 65.81 154 SER B C 1
ATOM 3191 O O . SER B 1 154 ? 4.086 -7.883 -13.367 1 65.81 154 SER B O 1
ATOM 3193 N N . ASP B 1 155 ? 6.215 -8.273 -13.25 1 57.53 155 ASP B N 1
ATOM 3194 C CA . ASP B 1 155 ? 6.422 -7.953 -14.656 1 57.53 155 ASP B CA 1
ATOM 3195 C C . ASP B 1 155 ? 6.141 -9.164 -15.547 1 57.53 155 ASP B C 1
ATOM 3197 O O . ASP B 1 155 ? 5.438 -9.047 -16.547 1 57.53 155 ASP B O 1
ATOM 3201 N N . GLU B 1 156 ? 6.867 -10.391 -15.43 1 54.03 156 GLU B N 1
ATOM 3202 C CA . GLU B 1 156 ? 6.898 -11.445 -16.438 1 54.03 156 GLU B CA 1
ATOM 3203 C C . GLU B 1 156 ? 6.156 -12.695 -15.953 1 54.03 156 GLU B C 1
ATOM 3205 O O . GLU B 1 156 ? 5.398 -13.305 -16.719 1 54.03 156 GLU B O 1
ATOM 3210 N N . SER B 1 157 ? 6.488 -13.141 -14.703 1 53.22 157 SER B N 1
ATOM 3211 C CA . SER B 1 157 ? 6.082 -14.492 -14.336 1 53.22 157 SER B CA 1
ATOM 3212 C C . SER B 1 157 ? 4.57 -14.586 -14.148 1 53.22 157 SER B C 1
ATOM 3214 O O . SER B 1 157 ? 3.977 -15.641 -14.367 1 53.22 157 SER B O 1
ATOM 3216 N N . THR B 1 158 ? 4.121 -13.398 -13.906 1 61.19 158 THR B N 1
ATOM 3217 C CA . THR B 1 158 ? 2.693 -13.492 -13.625 1 61.19 158 THR B CA 1
ATOM 3218 C C . THR B 1 158 ? 1.896 -12.617 -14.578 1 61.19 158 THR B C 1
ATOM 3220 O O . THR B 1 158 ? 0.802 -12.156 -14.242 1 61.19 158 THR B O 1
ATOM 3223 N N . ARG B 1 159 ? 2.473 -12.43 -15.625 1 71.31 159 ARG B N 1
ATOM 3224 C CA . ARG B 1 159 ? 1.804 -11.57 -16.594 1 71.31 159 ARG B CA 1
ATOM 3225 C C . ARG B 1 159 ? 0.467 -12.164 -17.016 1 71.31 159 ARG B C 1
ATOM 3227 O O . ARG B 1 159 ? -0.526 -11.445 -17.156 1 71.31 159 ARG B O 1
ATOM 3234 N N . ARG B 1 160 ? 0.533 -13.453 -17.203 1 76.56 160 ARG B N 1
ATOM 3235 C CA . ARG B 1 160 ? -0.703 -14.117 -17.609 1 76.56 160 ARG B CA 1
ATOM 3236 C C . ARG B 1 160 ? -1.753 -14.039 -16.5 1 76.56 160 ARG B C 1
ATOM 3238 O O . ARG B 1 160 ? -2.926 -13.766 -16.766 1 76.56 160 ARG B O 1
ATOM 3245 N N . LEU B 1 161 ? -1.287 -14.297 -15.312 1 79.5 161 LEU B N 1
ATOM 3246 C CA . LEU B 1 161 ? -2.191 -14.227 -14.172 1 79.5 161 LEU B CA 1
ATOM 3247 C C . LEU B 1 161 ? -2.771 -12.828 -14.023 1 79.5 161 LEU B C 1
ATOM 3249 O O . LEU B 1 161 ? -3.971 -12.664 -13.781 1 79.5 161 LEU B O 1
ATOM 3253 N N . LYS B 1 162 ? -1.93 -11.844 -14.18 1 81 162 LYS B N 1
ATOM 3254 C CA . LYS B 1 162 ? -2.348 -10.445 -14.102 1 81 162 LYS B CA 1
ATOM 3255 C C . LYS B 1 162 ? -3.416 -10.133 -15.141 1 81 162 LYS B C 1
ATOM 3257 O O . LYS B 1 162 ? -4.457 -9.555 -14.82 1 81 162 LYS B O 1
ATOM 3262 N N . ARG B 1 163 ? -3.248 -10.539 -16.312 1 79.69 163 ARG B N 1
ATOM 3263 C CA . ARG B 1 163 ? -4.176 -10.281 -17.406 1 79.69 163 ARG B CA 1
ATOM 3264 C C . ARG B 1 163 ? -5.527 -10.938 -17.156 1 79.69 163 ARG B C 1
ATOM 3266 O O . ARG B 1 163 ? -6.57 -10.375 -17.484 1 79.69 163 ARG B O 1
ATOM 3273 N N . GLU B 1 164 ? -5.43 -12.016 -16.5 1 83.12 164 GLU B N 1
ATOM 3274 C CA . GLU B 1 164 ? -6.645 -12.812 -16.344 1 83.12 164 GLU B CA 1
ATOM 3275 C C . GLU B 1 164 ? -7.449 -12.344 -15.125 1 83.12 164 GLU B C 1
ATOM 3277 O O . GLU B 1 164 ? -8.664 -12.555 -15.062 1 83.12 164 GLU B O 1
ATOM 3282 N N . THR B 1 165 ? -6.723 -11.742 -14.195 1 86 165 THR B N 1
ATOM 3283 C CA . THR B 1 165 ? -7.426 -11.516 -12.938 1 86 165 THR B CA 1
ATOM 3284 C C . THR B 1 165 ? -7.551 -10.016 -12.656 1 86 165 THR B C 1
ATOM 3286 O O . THR B 1 165 ? -8.422 -9.602 -11.891 1 86 165 THR B O 1
ATOM 3289 N N . GLN B 1 166 ? -6.773 -9.227 -13.242 1 84.44 166 GLN B N 1
ATOM 3290 C CA . GLN B 1 166 ? -6.66 -7.816 -12.875 1 84.44 166 GLN B CA 1
ATOM 3291 C C . GLN B 1 166 ? -7.945 -7.059 -13.211 1 84.44 166 GLN B C 1
ATOM 3293 O O . GLN B 1 166 ? -8.383 -6.199 -12.438 1 84.44 166 GLN B O 1
ATOM 3298 N N . GLN B 1 167 ? -8.531 -7.355 -14.336 1 84.88 167 GLN B N 1
ATOM 3299 C CA . GLN B 1 167 ? -9.719 -6.617 -14.766 1 84.88 167 GLN B CA 1
ATOM 3300 C C . GLN B 1 167 ? -10.898 -6.879 -13.844 1 84.88 167 GLN B C 1
ATOM 3302 O O . GLN B 1 167 ? -11.602 -5.945 -13.445 1 84.88 167 GLN B O 1
ATOM 3307 N N . PHE B 1 168 ? -11.031 -8.109 -13.539 1 86.12 168 PHE B N 1
ATOM 3308 C CA . PHE B 1 168 ? -12.172 -8.422 -12.68 1 86.12 168 PHE B CA 1
ATOM 3309 C C . PHE B 1 168 ? -11.938 -7.898 -11.266 1 86.12 168 PHE B C 1
ATOM 3311 O O . PHE B 1 168 ? -12.859 -7.383 -10.633 1 86.12 168 PHE B O 1
ATOM 3318 N N . ALA B 1 169 ? -10.758 -8.047 -10.773 1 88.62 169 ALA B N 1
ATOM 3319 C CA . ALA B 1 169 ? -10.438 -7.504 -9.461 1 88.62 169 ALA B CA 1
ATOM 3320 C C . ALA B 1 169 ? -10.664 -5.996 -9.406 1 88.62 169 ALA B C 1
ATOM 3322 O O . ALA B 1 169 ? -11.266 -5.484 -8.461 1 88.62 169 ALA B O 1
ATOM 3323 N N . ARG B 1 170 ? -10.266 -5.352 -10.438 1 90.31 170 ARG B N 1
ATOM 3324 C CA . ARG B 1 170 ? -10.438 -3.908 -10.555 1 90.31 170 ARG B CA 1
ATOM 3325 C C . ARG B 1 170 ? -11.922 -3.537 -10.578 1 90.31 170 ARG B C 1
ATOM 3327 O O . ARG B 1 170 ? -12.352 -2.629 -9.867 1 90.31 170 ARG B O 1
ATOM 3334 N N . GLN B 1 171 ? -12.656 -4.211 -11.375 1 91.44 171 GLN B N 1
ATOM 3335 C CA . GLN B 1 171 ? -14.086 -3.943 -11.5 1 91.44 171 GLN B CA 1
ATOM 3336 C C . GLN B 1 171 ? -14.805 -4.16 -10.172 1 91.44 171 GLN B C 1
ATOM 3338 O O . GLN B 1 171 ? -15.688 -3.385 -9.805 1 91.44 171 GLN B O 1
ATOM 3343 N N . THR B 1 172 ? -14.438 -5.188 -9.516 1 94.12 172 THR B N 1
ATOM 3344 C CA . THR B 1 172 ? -15.023 -5.488 -8.219 1 94.12 172 THR B CA 1
ATOM 3345 C C . THR B 1 172 ? -14.719 -4.375 -7.219 1 94.12 172 THR B C 1
ATOM 3347 O O . THR B 1 172 ? -15.625 -3.895 -6.527 1 94.12 172 THR B O 1
ATOM 3350 N N . ARG B 1 173 ? -13.516 -3.922 -7.16 1 94.25 173 ARG B N 1
ATOM 3351 C CA . ARG B 1 173 ? -13.125 -2.85 -6.25 1 94.25 173 ARG B CA 1
ATOM 3352 C C . ARG B 1 173 ? -13.906 -1.574 -6.535 1 94.25 173 ARG B C 1
ATOM 3354 O O . ARG B 1 173 ? -14.414 -0.931 -5.613 1 94.25 173 ARG B O 1
ATOM 3361 N N . PHE B 1 174 ? -14.078 -1.271 -7.793 1 94.69 174 PHE B N 1
ATOM 3362 C CA . PHE B 1 174 ? -14.797 -0.065 -8.188 1 94.69 174 PHE B CA 1
ATOM 3363 C C . PHE B 1 174 ? -16.266 -0.168 -7.816 1 94.69 174 PHE B C 1
ATOM 3365 O O . PHE B 1 174 ? -16.875 0.812 -7.371 1 94.69 174 PHE B O 1
ATOM 3372 N N . SER B 1 175 ? -16.781 -1.344 -8.008 1 96.38 175 SER B N 1
ATOM 3373 C CA . SER B 1 175 ? -18.188 -1.553 -7.68 1 96.38 175 SER B CA 1
ATOM 3374 C C . SER B 1 175 ? -18.422 -1.422 -6.18 1 96.38 175 SER B C 1
ATOM 3376 O O . SER B 1 175 ? -19.406 -0.815 -5.754 1 96.38 175 SER B O 1
ATOM 3378 N N . ILE B 1 176 ? -17.562 -1.964 -5.398 1 97.38 176 ILE B N 1
ATOM 3379 C CA . ILE B 1 176 ? -17.656 -1.854 -3.945 1 97.38 176 ILE B CA 1
ATOM 3380 C C . ILE B 1 176 ? -17.547 -0.387 -3.531 1 97.38 176 ILE B C 1
ATOM 3382 O O . ILE B 1 176 ? -18.359 0.094 -2.725 1 97.38 176 ILE B O 1
ATOM 3386 N N . GLU B 1 177 ? -16.594 0.335 -4.109 1 97.69 177 GLU B N 1
ATOM 3387 C CA . GLU B 1 177 ? -16.406 1.752 -3.805 1 97.69 177 GLU B CA 1
ATOM 3388 C C . GLU B 1 177 ? -17.641 2.562 -4.184 1 97.69 177 GLU B C 1
ATOM 3390 O O . GLU B 1 177 ? -18.047 3.467 -3.447 1 97.69 177 GLU B O 1
ATOM 3395 N N . ALA B 1 178 ? -18.234 2.195 -5.312 1 97.75 178 ALA B N 1
ATOM 3396 C CA . ALA B 1 178 ? -19.453 2.885 -5.75 1 97.75 178 ALA B CA 1
ATOM 3397 C C . ALA B 1 178 ? -20.594 2.674 -4.754 1 97.75 178 ALA B C 1
ATOM 3399 O O . ALA B 1 178 ? -21.359 3.6 -4.469 1 97.75 178 ALA B O 1
ATOM 3400 N N . THR B 1 179 ? -20.703 1.481 -4.246 1 97.88 179 THR B N 1
ATOM 3401 C CA . THR B 1 179 ? -21.75 1.177 -3.273 1 97.88 179 THR B CA 1
ATOM 3402 C C . THR B 1 179 ? -21.531 1.946 -1.976 1 97.88 179 THR B C 1
ATOM 3404 O O . THR B 1 179 ? -22.469 2.498 -1.402 1 97.88 179 THR B O 1
ATOM 3407 N N . TRP B 1 180 ? -20.312 2.012 -1.512 1 98.31 180 TRP B N 1
ATOM 3408 C CA . TRP B 1 180 ? -19.984 2.779 -0.312 1 98.31 180 TRP B CA 1
ATOM 3409 C C . TRP B 1 180 ? -20.234 4.266 -0.536 1 98.31 180 TRP B C 1
ATOM 3411 O O . TRP B 1 180 ? -20.703 4.969 0.366 1 98.31 180 TRP B O 1
ATOM 3421 N N . LEU B 1 181 ? -19.875 4.758 -1.743 1 98.25 181 LEU B N 1
ATOM 3422 C CA . LEU B 1 181 ? -20.141 6.152 -2.078 1 98.25 181 LEU B CA 1
ATOM 3423 C C . LEU B 1 181 ? -21.625 6.465 -1.972 1 98.25 181 LEU B C 1
ATOM 3425 O O . LEU B 1 181 ? -22.016 7.469 -1.363 1 98.25 181 LEU B O 1
ATOM 3429 N N . ASP B 1 182 ? -22.422 5.602 -2.525 1 97.5 182 ASP B N 1
ATOM 3430 C CA . ASP B 1 182 ? -23.875 5.766 -2.463 1 97.5 182 ASP B CA 1
ATOM 3431 C C . ASP B 1 182 ? -24.359 5.797 -1.017 1 97.5 182 ASP B C 1
ATOM 3433 O O . ASP B 1 182 ? -25.234 6.59 -0.67 1 97.5 182 ASP B O 1
ATOM 3437 N N . THR B 1 183 ? -23.812 4.965 -0.203 1 97.56 183 THR B N 1
ATOM 3438 C CA . THR B 1 183 ? -24.172 4.895 1.209 1 97.56 183 THR B CA 1
ATOM 3439 C C . THR B 1 183 ? -23.828 6.203 1.919 1 97.56 183 THR B C 1
ATOM 3441 O O . THR B 1 183 ? -24.641 6.73 2.682 1 97.56 183 THR B O 1
ATOM 3444 N N . LEU B 1 184 ? -22.688 6.762 1.648 1 97.25 184 LEU B N 1
ATOM 3445 C CA . LEU B 1 184 ? -22.281 8.023 2.254 1 97.25 184 LEU B CA 1
ATOM 3446 C C . LEU B 1 184 ? -23.203 9.156 1.813 1 97.25 184 LEU B C 1
ATOM 3448 O O . LEU B 1 184 ? -23.656 9.961 2.639 1 97.25 184 LEU B O 1
ATOM 3452 N N . ILE B 1 185 ? -23.5 9.195 0.531 1 96.69 185 ILE B N 1
ATOM 3453 C CA . ILE B 1 185 ? -24.375 10.234 -0.015 1 96.69 185 ILE B CA 1
ATOM 3454 C C . ILE B 1 185 ? -25.766 10.109 0.589 1 96.69 185 ILE B C 1
ATOM 3456 O O . ILE B 1 185 ? -26.375 11.109 0.994 1 96.69 185 ILE B O 1
ATOM 3460 N N . SER B 1 186 ? -26.234 8.922 0.741 1 94.75 186 SER B N 1
ATOM 3461 C CA . SER B 1 186 ? -27.562 8.672 1.285 1 94.75 186 SER B CA 1
ATOM 3462 C C . SER B 1 186 ? -27.641 9.055 2.758 1 94.75 186 SER B C 1
ATOM 3464 O O . SER B 1 186 ? -28.734 9.273 3.291 1 94.75 186 SER B O 1
ATOM 3466 N N . SER B 1 187 ? -26.531 9.141 3.447 1 93.12 187 SER B N 1
ATOM 3467 C CA . SER B 1 187 ? -26.5 9.516 4.855 1 93.12 187 SER B CA 1
ATOM 3468 C C . SER B 1 187 ? -26.5 11.031 5.023 1 93.12 187 SER B C 1
ATOM 3470 O O . SER B 1 187 ? -26.453 11.539 6.145 1 93.12 187 SER B O 1
ATOM 3472 N N . GLY B 1 188 ? -26.469 11.828 3.912 1 92.62 188 GLY B N 1
ATOM 3473 C CA . GLY B 1 188 ? -26.578 13.273 3.955 1 92.62 188 GLY B CA 1
ATOM 3474 C C . GLY B 1 188 ? -25.266 13.984 3.639 1 92.62 188 GLY B C 1
ATOM 3475 O O . GLY B 1 188 ? -25.188 15.211 3.717 1 92.62 188 GLY B O 1
ATOM 3476 N N . ILE B 1 189 ? -24.266 13.273 3.26 1 95.06 189 ILE B N 1
ATOM 3477 C CA . ILE B 1 189 ? -22.969 13.859 2.926 1 95.06 189 ILE B CA 1
ATOM 3478 C C . ILE B 1 189 ? -22.953 14.258 1.453 1 95.06 189 ILE B C 1
ATOM 3480 O O . ILE B 1 189 ? -23.281 13.453 0.578 1 95.06 189 ILE B O 1
ATOM 3484 N N . PRO B 1 190 ? -22.609 15.555 1.158 1 96.81 190 PRO B N 1
ATOM 3485 C CA . PRO B 1 190 ? -22.531 15.992 -0.239 1 96.81 190 PRO B CA 1
ATOM 3486 C C . PRO B 1 190 ? -21.594 15.117 -1.076 1 96.81 190 PRO B C 1
ATOM 3488 O O . PRO B 1 190 ? -20.578 14.641 -0.574 1 96.81 190 PRO B O 1
ATOM 3491 N N . GLU B 1 191 ? -21.828 14.945 -2.326 1 97.56 191 GLU B N 1
ATOM 3492 C CA . GLU B 1 191 ? -21.203 13.961 -3.205 1 97.56 191 GLU B CA 1
ATOM 3493 C C . GLU B 1 191 ? -19.688 14.125 -3.24 1 97.56 191 GLU B C 1
ATOM 3495 O O . GLU B 1 191 ? -18.953 13.164 -3.021 1 97.56 191 GLU B O 1
ATOM 3500 N N . GLN B 1 192 ? -19.234 15.336 -3.475 1 96.69 192 GLN B N 1
ATOM 3501 C CA . GLN B 1 192 ? -17.797 15.539 -3.6 1 96.69 192 GLN B CA 1
ATOM 3502 C C . GLN B 1 192 ? -17.078 15.242 -2.281 1 96.69 192 GLN B C 1
ATOM 3504 O O . GLN B 1 192 ? -16 14.641 -2.271 1 96.69 192 GLN B O 1
ATOM 3509 N N . LEU B 1 193 ? -17.641 15.711 -1.217 1 96.94 193 LEU B N 1
ATOM 3510 C CA . LEU B 1 193 ? -17.094 15.422 0.104 1 96.94 193 LEU B CA 1
ATOM 3511 C C . LEU B 1 193 ? -17.078 13.914 0.36 1 96.94 193 LEU B C 1
ATOM 3513 O O . LEU B 1 193 ? -16.094 13.391 0.888 1 96.94 193 LEU B O 1
ATOM 3517 N N . ALA B 1 194 ? -18.141 13.234 -0.016 1 97.81 194 ALA B N 1
ATOM 3518 C CA . ALA B 1 194 ? -18.234 11.789 0.14 1 97.81 194 ALA B CA 1
ATOM 3519 C C . ALA B 1 194 ? -17.141 11.086 -0.651 1 97.81 194 ALA B C 1
ATOM 3521 O O . ALA B 1 194 ? -16.5 10.141 -0.154 1 97.81 194 ALA B O 1
ATOM 3522 N N . ARG B 1 195 ? -16.906 11.492 -1.88 1 97.75 195 ARG B N 1
ATOM 3523 C CA . ARG B 1 195 ? -15.859 10.93 -2.729 1 97.75 195 ARG B CA 1
ATOM 3524 C C . ARG B 1 195 ? -14.484 11.102 -2.092 1 97.75 195 ARG B C 1
ATOM 3526 O O . ARG B 1 195 ? -13.688 10.164 -2.049 1 97.75 195 ARG B O 1
ATOM 3533 N N . ASP B 1 196 ? -14.195 12.273 -1.589 1 97.5 196 ASP B N 1
ATOM 3534 C CA . ASP B 1 196 ? -12.906 12.57 -0.977 1 97.5 196 ASP B CA 1
ATOM 3535 C C . ASP B 1 196 ? -12.695 11.734 0.283 1 97.5 196 ASP B C 1
ATOM 3537 O O . ASP B 1 196 ? -11.633 11.125 0.463 1 97.5 196 ASP B O 1
ATOM 3541 N N . VAL B 1 197 ? -13.703 11.695 1.104 1 97.62 197 VAL B N 1
ATOM 3542 C CA . VAL B 1 197 ? -13.648 10.977 2.373 1 97.62 197 VAL B CA 1
ATOM 3543 C C . VAL B 1 197 ? -13.43 9.492 2.115 1 97.62 197 VAL B C 1
ATOM 3545 O O . VAL B 1 197 ? -12.609 8.852 2.777 1 97.62 197 VAL B O 1
ATOM 3548 N N . LEU B 1 198 ? -14.156 8.969 1.188 1 98.56 198 LEU B N 1
ATOM 3549 C CA . LEU B 1 198 ? -14.023 7.547 0.875 1 98.56 198 LEU B CA 1
ATOM 3550 C C . LEU B 1 198 ? -12.617 7.238 0.357 1 98.56 198 LEU B C 1
ATOM 3552 O O . LEU B 1 198 ? -11.969 6.312 0.841 1 98.56 198 LEU B O 1
ATOM 3556 N N . ALA B 1 199 ? -12.164 8 -0.596 1 98.06 199 ALA B N 1
ATOM 3557 C CA . ALA B 1 199 ? -10.844 7.781 -1.195 1 98.06 199 ALA B CA 1
ATOM 3558 C C . ALA B 1 199 ? -9.742 7.863 -0.143 1 98.06 199 ALA B C 1
ATOM 3560 O O . ALA B 1 199 ? -8.852 7.016 -0.104 1 98.06 199 ALA B O 1
ATOM 3561 N N . LEU B 1 200 ? -9.812 8.867 0.696 1 98.38 200 LEU B N 1
ATOM 3562 C CA . LEU B 1 200 ? -8.805 9.07 1.735 1 98.38 200 LEU B CA 1
ATOM 3563 C C . LEU B 1 200 ? -8.859 7.941 2.762 1 98.38 200 LEU B C 1
ATOM 3565 O O . LEU B 1 200 ? -7.82 7.445 3.199 1 98.38 200 LEU B O 1
ATOM 3569 N N . THR B 1 201 ? -10.07 7.539 3.148 1 98.56 201 THR B N 1
ATOM 3570 C CA . THR B 1 201 ? -10.227 6.465 4.125 1 98.56 201 THR B CA 1
ATOM 3571 C C . THR B 1 201 ? -9.633 5.164 3.59 1 98.56 201 THR B C 1
ATOM 3573 O O . THR B 1 201 ? -8.875 4.484 4.289 1 98.56 201 THR B O 1
ATOM 3576 N N . LEU B 1 202 ? -9.969 4.848 2.373 1 98.25 202 LEU B N 1
ATOM 3577 C CA . LEU B 1 202 ? -9.414 3.639 1.769 1 98.25 202 LEU B CA 1
ATOM 3578 C C . LEU B 1 202 ? -7.895 3.729 1.668 1 98.25 202 LEU B C 1
ATOM 3580 O O . LEU B 1 202 ? -7.191 2.746 1.916 1 98.25 202 LEU B O 1
ATOM 3584 N N . SER B 1 203 ? -7.41 4.895 1.332 1 97.88 203 SER B N 1
ATOM 3585 C CA . SER B 1 203 ? -5.965 5.074 1.204 1 97.88 203 SER B CA 1
ATOM 3586 C C . SER B 1 203 ? -5.27 4.918 2.551 1 97.88 203 SER B C 1
ATOM 3588 O O . SER B 1 203 ? -4.184 4.332 2.631 1 97.88 203 SER B O 1
ATOM 3590 N N . VAL B 1 204 ? -5.809 5.449 3.602 1 98.19 204 VAL B N 1
ATOM 3591 C CA . VAL B 1 204 ? -5.234 5.34 4.938 1 98.19 204 VAL B CA 1
ATOM 3592 C C . VAL B 1 204 ? -5.113 3.869 5.328 1 98.19 204 VAL B C 1
ATOM 3594 O O . VAL B 1 204 ? -4.047 3.414 5.742 1 98.19 204 VAL B O 1
ATOM 3597 N N . VAL B 1 205 ? -6.164 3.137 5.168 1 98.06 205 VAL B N 1
ATOM 3598 C CA . VAL B 1 205 ? -6.176 1.737 5.586 1 98.06 205 VAL B CA 1
ATOM 3599 C C . VAL B 1 205 ? -5.219 0.932 4.703 1 98.06 205 VAL B C 1
ATOM 3601 O O . VAL B 1 205 ? -4.438 0.123 5.207 1 98.06 205 VAL B O 1
ATOM 3604 N N . ARG B 1 206 ? -5.324 1.156 3.428 1 97.31 206 ARG B N 1
ATOM 3605 C CA . ARG B 1 206 ? -4.43 0.488 2.49 1 97.31 206 ARG B CA 1
ATOM 3606 C C . ARG B 1 206 ? -2.971 0.799 2.807 1 97.31 206 ARG B C 1
ATOM 3608 O O . ARG B 1 206 ? -2.121 -0.092 2.779 1 97.31 206 ARG B O 1
ATOM 3615 N N . GLY B 1 207 ? -2.686 2.041 3.074 1 97.25 207 GLY B N 1
ATOM 3616 C CA . GLY B 1 207 ? -1.332 2.434 3.432 1 97.25 207 GLY B CA 1
ATOM 3617 C C . GLY B 1 207 ? -0.824 1.751 4.688 1 97.25 207 GLY B C 1
ATOM 3618 O O . GLY B 1 207 ? 0.331 1.325 4.746 1 97.25 207 GLY B O 1
ATOM 3619 N N . PHE B 1 208 ? -1.629 1.639 5.695 1 96.06 208 PHE B N 1
ATOM 3620 C CA . PHE B 1 208 ? -1.242 0.976 6.934 1 96.06 208 PHE B CA 1
ATOM 3621 C C . PHE B 1 208 ? -1.007 -0.512 6.703 1 96.06 208 PHE B C 1
ATOM 3623 O O . PHE B 1 208 ? -0.129 -1.111 7.328 1 96.06 208 PHE B O 1
ATOM 3630 N N . SER B 1 209 ? -1.82 -1.138 5.84 1 94.5 209 SER B N 1
ATOM 3631 C CA . SER B 1 209 ? -1.633 -2.559 5.566 1 94.5 209 SER B CA 1
ATOM 3632 C C . SER B 1 209 ? -0.253 -2.83 4.977 1 94.5 209 SER B C 1
ATOM 3634 O O . SER B 1 209 ? 0.408 -3.801 5.352 1 94.5 209 SER B O 1
ATOM 3636 N N . VAL B 1 210 ? 0.169 -1.957 4.102 1 93.69 210 VAL B N 1
ATOM 3637 C CA . VAL B 1 210 ? 1.474 -2.096 3.461 1 93.69 210 VAL B CA 1
ATOM 3638 C C . VAL B 1 210 ? 2.58 -1.866 4.488 1 93.69 210 VAL B C 1
ATOM 3640 O O . VAL B 1 210 ? 3.623 -2.521 4.441 1 93.69 210 VAL B O 1
ATOM 3643 N N . ARG B 1 211 ? 2.359 -0.939 5.391 1 93.12 211 ARG B N 1
ATOM 3644 C CA . ARG B 1 211 ? 3.326 -0.683 6.453 1 93.12 211 ARG B CA 1
ATOM 3645 C C . ARG B 1 211 ? 3.594 -1.944 7.27 1 93.12 211 ARG B C 1
ATOM 3647 O O . ARG B 1 211 ? 4.703 -2.146 7.762 1 93.12 211 ARG B O 1
ATOM 3654 N N . MET B 1 212 ? 2.703 -2.842 7.367 1 87.62 212 MET B N 1
ATOM 3655 C CA . MET B 1 212 ? 2.822 -4.062 8.164 1 87.62 212 MET B CA 1
ATOM 3656 C C . MET B 1 212 ? 3.92 -4.965 7.613 1 87.62 212 MET B C 1
ATOM 3658 O O . MET B 1 212 ? 4.441 -5.824 8.328 1 87.62 212 MET B O 1
ATOM 3662 N N . LEU B 1 213 ? 4.234 -4.777 6.367 1 84 213 LEU B N 1
ATOM 3663 C CA . LEU B 1 213 ? 5.277 -5.594 5.754 1 84 213 LEU B CA 1
ATOM 3664 C C . LEU B 1 213 ? 6.641 -5.289 6.367 1 84 213 LEU B C 1
ATOM 3666 O O . LEU B 1 213 ? 7.547 -6.121 6.316 1 84 213 LEU B O 1
ATOM 3670 N N . ILE B 1 214 ? 6.762 -4.113 6.996 1 83.88 214 ILE B N 1
ATOM 3671 C CA . ILE B 1 214 ? 8.055 -3.787 7.59 1 83.88 214 ILE B CA 1
ATOM 3672 C C . ILE B 1 214 ? 7.902 -3.617 9.102 1 83.88 214 ILE B C 1
ATOM 3674 O O . ILE B 1 214 ? 8.891 -3.629 9.836 1 83.88 214 ILE B O 1
ATOM 3678 N N . GLU B 1 215 ? 6.746 -3.432 9.578 1 85.56 215 GLU B N 1
ATOM 3679 C CA . GLU B 1 215 ? 6.453 -3.275 11 1 85.56 215 GLU B CA 1
ATOM 3680 C C . GLU B 1 215 ? 5.031 -3.729 11.32 1 85.56 215 GLU B C 1
ATOM 3682 O O . GLU B 1 215 ? 4.062 -3.098 10.898 1 85.56 215 GLU B O 1
ATOM 3687 N N . ASN B 1 216 ? 4.988 -4.82 12.039 1 85.06 216 ASN B N 1
ATOM 3688 C CA . ASN B 1 216 ? 3.682 -5.344 12.422 1 85.06 216 ASN B CA 1
ATOM 3689 C C . ASN B 1 216 ? 3.307 -4.922 13.844 1 85.06 216 ASN B C 1
ATOM 3691 O O . ASN B 1 216 ? 3.875 -5.422 14.812 1 85.06 216 ASN B O 1
ATOM 3695 N N . ASP B 1 217 ? 2.43 -3.924 14.016 1 89.44 217 ASP B N 1
ATOM 3696 C CA . ASP B 1 217 ? 1.922 -3.408 15.289 1 89.44 217 ASP B CA 1
ATOM 3697 C C . ASP B 1 217 ? 0.42 -3.146 15.211 1 89.44 217 ASP B C 1
ATOM 3699 O O . ASP B 1 217 ? -0.01 -2 15.062 1 89.44 217 ASP B O 1
ATOM 3703 N N . PRO B 1 218 ? -0.34 -4.246 15.32 1 87.19 218 PRO B N 1
ATOM 3704 C CA . PRO B 1 218 ? -1.789 -4.125 15.141 1 87.19 218 PRO B CA 1
ATOM 3705 C C . PRO B 1 218 ? -2.426 -3.141 16.125 1 87.19 218 PRO B C 1
ATOM 3707 O O . PRO B 1 218 ? -3.41 -2.477 15.781 1 87.19 218 PRO B O 1
ATOM 3710 N N . GLU B 1 219 ? -1.927 -3.025 17.359 1 90.12 219 GLU B N 1
ATOM 3711 C CA . GLU B 1 219 ? -2.471 -2.084 18.344 1 90.12 219 GLU B CA 1
ATOM 3712 C C . GLU B 1 219 ? -2.277 -0.642 17.875 1 90.12 219 GLU B C 1
ATOM 3714 O O . GLU B 1 219 ? -3.193 0.176 17.984 1 90.12 219 GLU B O 1
ATOM 3719 N N . ARG B 1 220 ? -1.139 -0.364 17.438 1 92.19 220 ARG B N 1
ATOM 3720 C CA . ARG B 1 220 ? -0.853 0.972 16.922 1 92.19 220 ARG B CA 1
ATOM 3721 C C . ARG B 1 220 ? -1.747 1.304 15.734 1 92.19 220 ARG B C 1
ATOM 3723 O O . ARG B 1 220 ? -2.26 2.42 15.625 1 92.19 220 ARG B O 1
ATOM 3730 N N . PHE B 1 221 ? -1.999 0.349 14.891 1 92.25 221 PHE B N 1
ATOM 3731 C CA . PHE B 1 221 ? -2.834 0.562 13.719 1 92.25 221 PHE B CA 1
ATOM 3732 C C . PHE B 1 221 ? -4.281 0.825 14.125 1 92.25 221 PHE B C 1
ATOM 3734 O O . PHE B 1 221 ? -4.926 1.727 13.586 1 92.25 221 PHE B O 1
ATOM 3741 N N . SER B 1 222 ? -4.699 0.024 15.062 1 92.44 222 SER B N 1
ATOM 3742 C CA . SER B 1 222 ? -6.055 0.228 15.555 1 92.44 222 SER B CA 1
ATOM 3743 C C . SER B 1 222 ? -6.223 1.622 16.156 1 92.44 222 SER B C 1
ATOM 3745 O O . SER B 1 222 ? -7.23 2.291 15.906 1 92.44 222 SER B O 1
ATOM 3747 N N . ARG B 1 223 ? -5.285 2.037 16.906 1 95.12 223 ARG B N 1
ATOM 3748 C CA . ARG B 1 223 ? -5.316 3.367 17.5 1 95.12 223 ARG B CA 1
ATOM 3749 C C . ARG B 1 223 ? -5.316 4.449 16.422 1 95.12 223 ARG B C 1
ATOM 3751 O O . ARG B 1 223 ? -6.082 5.414 16.516 1 95.12 223 ARG B O 1
ATOM 3758 N N . LEU B 1 224 ? -4.523 4.305 15.398 1 96.31 224 LEU B N 1
ATOM 3759 C CA . LEU B 1 224 ? -4.418 5.285 14.328 1 96.31 224 LEU B CA 1
ATOM 3760 C C . LEU B 1 224 ? -5.707 5.344 13.516 1 96.31 224 LEU B C 1
ATOM 3762 O O . LEU B 1 224 ? -6.102 6.414 13.047 1 96.31 224 LEU B O 1
ATOM 3766 N N . LEU B 1 225 ? -6.332 4.215 13.383 1 96.81 225 LEU B N 1
ATOM 3767 C CA . LEU B 1 225 ? -7.605 4.203 12.672 1 96.81 225 LEU B CA 1
ATOM 3768 C C . LEU B 1 225 ? -8.688 4.918 13.477 1 96.81 225 LEU B C 1
ATOM 3770 O O . LEU B 1 225 ? -9.57 5.555 12.906 1 96.81 225 LEU B O 1
ATOM 3774 N N . ALA B 1 226 ? -8.633 4.828 14.812 1 96.44 226 ALA B N 1
ATOM 3775 C CA . ALA B 1 226 ? -9.539 5.598 15.664 1 96.44 226 ALA B CA 1
ATOM 3776 C C . ALA B 1 226 ? -9.281 7.098 15.516 1 96.44 226 ALA B C 1
ATOM 3778 O O . ALA B 1 226 ? -10.227 7.891 15.469 1 96.44 226 ALA B O 1
ATOM 3779 N N . VAL B 1 227 ? -8.039 7.469 15.445 1 96.81 227 VAL B N 1
ATOM 3780 C CA . VAL B 1 227 ? -7.672 8.867 15.227 1 96.81 227 VAL B CA 1
ATOM 3781 C C . VAL B 1 227 ? -8.203 9.328 13.867 1 96.81 227 VAL B C 1
ATOM 3783 O O . VAL B 1 227 ? -8.766 10.422 13.758 1 96.81 227 VAL B O 1
ATOM 3786 N N . TRP B 1 228 ? -8.047 8.484 12.828 1 97.88 228 TRP B N 1
ATOM 3787 C CA . TRP B 1 228 ? -8.562 8.82 11.508 1 97.88 228 TRP B CA 1
ATOM 3788 C C . TRP B 1 228 ? -10.07 9.031 11.539 1 97.88 228 TRP B C 1
ATOM 3790 O O . TRP B 1 228 ? -10.578 10 10.969 1 97.88 228 TRP B O 1
ATOM 3800 N N . ARG B 1 229 ? -10.727 8.117 12.195 1 96.81 229 ARG B N 1
ATOM 3801 C CA . ARG B 1 229 ? -12.172 8.234 12.328 1 96.81 229 ARG B CA 1
ATOM 3802 C C . ARG B 1 229 ? -12.57 9.578 12.922 1 96.81 229 ARG B C 1
ATOM 3804 O O . ARG B 1 229 ? -13.484 10.234 12.43 1 96.81 229 ARG B O 1
ATOM 3811 N N . LYS B 1 230 ? -11.883 10 13.969 1 95.81 230 LYS B N 1
ATOM 3812 C CA . LYS B 1 230 ? -12.156 11.273 14.617 1 95.81 230 LYS B CA 1
ATOM 3813 C C . LYS B 1 230 ? -11.906 12.445 13.672 1 95.81 230 LYS B C 1
ATOM 3815 O O . LYS B 1 230 ? -12.727 13.359 13.578 1 95.81 230 LYS B O 1
ATOM 3820 N N . ILE B 1 231 ? -10.852 12.422 12.938 1 96.62 231 ILE B N 1
ATOM 3821 C CA . ILE B 1 231 ? -10.469 13.5 12.031 1 96.62 231 ILE B CA 1
ATOM 3822 C C . ILE B 1 231 ? -11.5 13.633 10.914 1 96.62 231 ILE B C 1
ATOM 3824 O O . ILE B 1 231 ? -11.953 14.734 10.609 1 96.62 231 ILE B O 1
ATOM 3828 N N . VAL B 1 232 ? -11.828 12.469 10.328 1 96.75 232 VAL B N 1
ATOM 3829 C CA . VAL B 1 232 ? -12.742 12.484 9.188 1 96.75 232 VAL B CA 1
ATOM 3830 C C . VAL B 1 232 ? -14.125 12.938 9.641 1 96.75 232 VAL B C 1
ATOM 3832 O O . VAL B 1 232 ? -14.797 13.695 8.938 1 96.75 232 VAL B O 1
ATOM 3835 N N . ARG B 1 233 ? -14.586 12.523 10.781 1 93.75 233 ARG B N 1
ATOM 3836 C CA . ARG B 1 233 ? -15.875 12.953 11.305 1 93.75 233 ARG B CA 1
ATOM 3837 C C . ARG B 1 233 ? -15.898 14.469 11.523 1 93.75 233 ARG B C 1
ATOM 3839 O O . ARG B 1 233 ? -16.875 15.133 11.18 1 93.75 233 ARG B O 1
ATOM 3846 N N . GLN B 1 234 ? -14.875 14.969 12.148 1 93.62 234 GLN B N 1
ATOM 3847 C CA . GLN B 1 234 ? -14.766 16.406 12.375 1 93.62 234 GLN B CA 1
ATOM 3848 C C . GLN B 1 234 ? -14.789 17.172 11.055 1 93.62 234 GLN B C 1
ATOM 3850 O O . GLN B 1 234 ? -15.43 18.219 10.945 1 93.62 234 GLN B O 1
ATOM 3855 N N . HIS B 1 235 ? -14.078 16.641 10.07 1 95 235 HIS B N 1
ATOM 3856 C CA . HIS B 1 235 ? -14.031 17.281 8.758 1 95 235 HIS B CA 1
ATOM 3857 C C . HIS B 1 235 ? -15.406 17.312 8.109 1 95 235 HIS B C 1
ATOM 3859 O O . HIS B 1 235 ? -15.8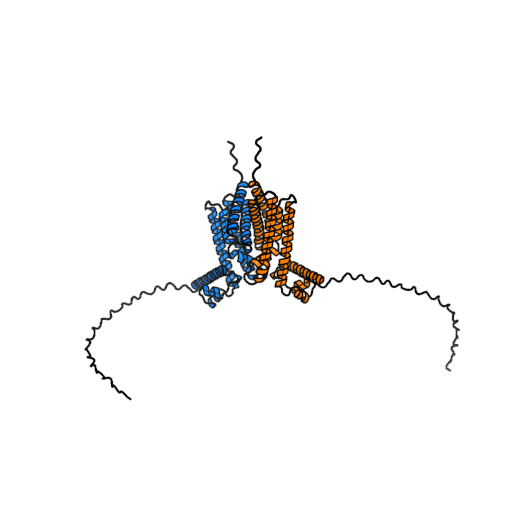12 18.344 7.547 1 95 235 HIS B O 1
ATOM 3865 N N . ILE B 1 236 ? -16.109 16.219 8.219 1 94.81 236 ILE B N 1
ATOM 3866 C CA . ILE B 1 236 ? -17.469 16.141 7.672 1 94.81 236 ILE B CA 1
ATOM 3867 C C . ILE B 1 236 ? -18.375 17.141 8.391 1 94.81 236 ILE B C 1
ATOM 3869 O O . ILE B 1 236 ? -19.109 17.906 7.746 1 94.81 236 ILE B O 1
ATOM 3873 N N . GLU B 1 237 ? -18.328 17.203 9.688 1 91.88 237 GLU B N 1
ATOM 3874 C CA . GLU B 1 237 ? -19.141 18.109 10.484 1 91.88 237 GLU B CA 1
ATOM 3875 C C . GLU B 1 237 ? -18.859 19.562 10.133 1 91.88 237 GLU B C 1
ATOM 3877 O O . GLU B 1 237 ? -19.781 20.375 10.016 1 91.88 237 GLU B O 1
ATOM 3882 N N . ASP B 1 238 ? -17.594 19.844 9.938 1 91.69 238 ASP B N 1
ATOM 3883 C CA . ASP B 1 238 ? -17.188 21.203 9.641 1 91.69 238 ASP B CA 1
ATOM 3884 C C . ASP B 1 238 ? -17.594 21.609 8.227 1 91.69 238 ASP B C 1
ATOM 3886 O O . ASP B 1 238 ? -17.672 22.797 7.914 1 91.69 238 ASP B O 1
ATOM 3890 N N . SER B 1 239 ? -17.797 20.641 7.391 1 91.88 239 SER B N 1
ATOM 3891 C CA . SER B 1 239 ? -18.078 20.922 5.988 1 91.88 239 SER B CA 1
ATOM 3892 C C . SER B 1 239 ? -19.578 21 5.734 1 91.88 239 SER B C 1
ATOM 3894 O O . SER B 1 239 ? -20.016 21.438 4.66 1 91.88 239 SER B O 1
ATOM 3896 N N . LEU B 1 240 ? -20.297 20.547 6.672 1 88.56 240 LEU B N 1
ATOM 3897 C CA . LEU B 1 240 ? -21.75 20.609 6.535 1 88.56 240 LEU B CA 1
ATOM 3898 C C . LEU B 1 240 ? -22.281 21.969 6.965 1 88.56 240 LEU B C 1
ATOM 3900 O O . LEU B 1 240 ? -21.75 22.594 7.879 1 88.56 240 LEU B O 1
ATOM 3904 N N . PRO B 1 241 ? -23.188 22.531 6.148 1 78.44 241 PRO B N 1
ATOM 3905 C CA . PRO B 1 241 ? -23.766 23.844 6.488 1 78.44 241 PRO B CA 1
ATOM 3906 C C . PRO B 1 241 ? -24.344 23.875 7.898 1 78.44 241 PRO B C 1
ATOM 3908 O O . PRO B 1 241 ? -24.906 22.891 8.367 1 78.44 241 PRO B O 1
ATOM 3911 N N . LYS B 1 242 ? -23.859 24.844 8.766 1 76.12 242 LYS B N 1
ATOM 3912 C CA . LYS B 1 242 ? -24.391 25.031 10.109 1 76.12 242 LYS B CA 1
ATOM 3913 C C . LYS B 1 242 ? -25.859 25.453 10.078 1 76.12 242 LYS B C 1
ATOM 3915 O O . LYS B 1 242 ? -26.281 26.188 9.18 1 76.12 242 LYS B O 1
ATOM 3920 N N . PRO B 1 243 ? -26.719 24.75 10.836 1 66.06 243 PRO B N 1
ATOM 3921 C CA . PRO B 1 243 ? -28.125 25.188 10.852 1 66.06 243 PRO B CA 1
ATOM 3922 C C . PRO B 1 243 ? -28.281 26.672 11.148 1 66.06 243 PRO B C 1
ATOM 3924 O O . PRO B 1 243 ? -27.516 27.234 11.945 1 66.06 243 PRO B O 1
ATOM 3927 N N . SER B 1 244 ? -28.766 27.469 10.234 1 59.38 244 SER B N 1
ATOM 3928 C CA . SER B 1 244 ? -29.078 28.875 10.453 1 59.38 244 SER B CA 1
ATOM 3929 C C . SER B 1 244 ? -29.828 29.078 11.773 1 59.38 244 SER B C 1
ATOM 3931 O O . SER B 1 244 ? -30.766 28.328 12.078 1 59.38 244 SER B O 1
ATOM 3933 N N . ARG B 1 245 ? -29.312 29.547 12.93 1 49.25 245 ARG B N 1
ATOM 3934 C CA . ARG B 1 245 ? -30.125 30.016 14.039 1 49.25 245 ARG B CA 1
ATOM 3935 C C . ARG B 1 245 ? -31.312 30.828 13.547 1 49.25 245 ARG B C 1
ATOM 3937 O O . ARG B 1 245 ? -31.141 31.812 12.828 1 49.25 245 ARG B O 1
ATOM 3944 N N . LYS B 1 246 ? -32.406 30.172 13.516 1 47.31 246 LYS B N 1
ATOM 3945 C CA . LYS B 1 246 ? -33.594 31.016 13.367 1 47.31 246 LYS B CA 1
ATOM 3946 C C . LYS B 1 246 ? -33.531 32.219 14.297 1 47.31 246 LYS B C 1
ATOM 3948 O O . LYS B 1 246 ? -33.344 32.094 15.508 1 47.31 246 LYS B O 1
ATOM 3953 N N . ARG B 1 247 ? -33 33.281 13.688 1 45.88 247 ARG B N 1
ATOM 3954 C CA . ARG B 1 247 ? -33.375 34.5 14.391 1 45.88 247 ARG B CA 1
ATOM 3955 C C . ARG B 1 247 ? -34.812 34.438 14.875 1 45.88 247 ARG B C 1
ATOM 3957 O O . ARG B 1 247 ? -35.75 34.344 14.07 1 45.88 247 ARG B O 1
ATOM 3964 N N . THR B 1 248 ? -35 33.812 16.109 1 38.81 248 THR B N 1
ATOM 3965 C CA . THR B 1 248 ? -36.188 34.375 16.734 1 38.81 248 THR B CA 1
ATOM 3966 C C . THR B 1 248 ? -36.094 35.875 16.844 1 38.81 248 THR B C 1
ATOM 3968 O O . THR B 1 248 ? -35.062 36.406 17.266 1 38.81 248 THR B O 1
#

Secondary structure (DSSP, 8-state):
--------------------------------------------HHHHHHHHHHHHHHHHHHHHHHH-STT--HHHHHHHHT--HHHHHHH-SSHHHHHHHHHHHHHHHHHHHHHHHHHHHTTS-S-HHHHHHHHHHHHHTSHHHHHHHHHHH-SSTTHHHHHHHHHHHHHHHHHHHHHHHHHHHHTT--HHHHHHHHHHHHHHHHHHHHHTTT---HHHHHHHHHHHHHHHHHHHHHHSPP------/--------------------------------------------HHHHHHHHHHHHHHHHHHHHHHH-STT--HHHHHHHHT--HHHHHHH-SSHHHHHHHHHHHHHHHHHHHHHHHHHHHTTS-S-HHHHHHHHHHHHHTSHHHHHHHHHHH-SSTTHHHHHHHHHHHHHHHHHHHHHHHHHHHHTT--HHHHHHHHHHHHHHHHHHHHHTTT---HHHHHHHHHHHHHHHHHHHHHHSPP------

Radius of gyration: 43.42 Å; Cα contacts (8 Å, |Δi|>4): 376; chains: 2; bounding box: 113×167×132 Å

pLDDT: mean 79.19, std 23.12, range [22.98, 98.56]

InterPro domains:
  IPR001647 DNA-binding HTH domain, TetR-type [PF00440] (56-102)
  IPR001647 DNA-binding HTH domain, TetR-type [PR00455] (56-69)
  IPR001647 DNA-binding HTH domain, TetR-type [PR00455] (77-100)
  IPR001647 DNA-binding HTH domain, TetR-type [PS50977] (50-110)
  IPR009057 Homedomain-like superfamily [SSF46689] (42-118)
  IPR050109 HTH-type, TetR-like transcriptional regulator [PTHR30055] (41-202)

Solvent-accessible surface area (backbone atoms only — not comparable to full-atom values): 28683 Å² total; per-residue (Å²): 135,81,88,70,81,74,79,81,78,78,76,74,78,77,78,76,75,79,73,72,77,75,76,82,75,77,77,74,79,77,76,80,76,72,71,71,76,78,68,66,79,72,70,50,73,66,54,49,48,50,51,51,49,47,37,38,44,53,28,40,53,53,44,29,71,72,55,32,71,86,59,60,47,69,68,59,24,20,56,69,43,69,47,51,66,67,56,44,37,73,76,30,79,38,69,65,55,43,50,52,50,43,52,52,49,52,49,50,52,49,42,50,53,48,39,48,51,30,58,48,43,62,71,63,80,58,61,55,65,60,54,48,52,52,51,42,46,59,46,44,68,30,67,66,40,54,51,53,49,49,36,64,65,39,72,70,90,28,38,66,58,31,69,69,43,46,61,59,52,45,50,44,53,51,51,41,51,49,46,41,43,50,32,40,36,74,74,70,38,58,63,69,61,29,52,50,51,51,53,49,51,49,14,32,47,39,14,49,38,58,47,38,72,76,49,80,50,71,68,61,50,52,52,49,51,52,51,48,51,53,51,53,51,52,50,51,59,71,68,44,84,71,78,75,74,74,80,122,137,81,84,76,76,76,80,80,80,80,78,77,79,78,80,77,77,80,74,75,79,76,80,82,78,78,78,77,79,80,78,82,80,75,73,72,79,81,70,69,80,71,72,50,72,66,54,50,48,52,51,50,50,49,37,39,44,53,27,41,52,52,44,30,71,74,54,33,73,87,58,60,46,68,67,57,24,18,57,67,42,69,47,49,65,66,57,44,36,72,77,32,78,40,68,64,54,44,49,51,51,42,52,52,47,53,49,52,52,47,42,52,54,48,40,49,50,28,59,48,42,63,70,64,81,58,62,54,65,60,54,48,53,52,50,42,44,60,45,45,69,31,66,67,42,55,52,53,50,49,35,63,64,39,71,70,92,27,37,67,58,31,69,71,43,45,60,58,52,45,51,43,53,51,51,42,51,50,46,42,41,52,31,40,35,72,73,70,37,58,63,68,60,28,52,52,51,50,52,48,52,49,14,32,47,40,14,48,39,58,45,38,72,79,50,81,50,70,67,60,50,54,53,51,50,51,50,48,51,54,52,53,51,52,49,52,60,71,69,42,84,73,80,75,73,72,80,122

Nearest PDB structures (foldseek):
  3bhq-assembly1_B  TM=7.488E-01  e=1.539E-04  Mesorhizobium japonicum MAFF 303099
  3br5-assembly2_E  TM=6.373E-01  e=1.613E-04  Staphylococcus aureus
  1qvu-assembly1_A  TM=6.522E-01  e=6.799E-04  Staphylococcus aureus
  3bqz-assembly1_A  TM=5.462E-01  e=4.274E-04  Staphylococcus aureus
  3br0-assembly1_A  TM=5.162E-01  e=2.565E-04  Staphylococcus aureus

Organism: NCBI:txid2511166

Foldseek 3Di:
DCPCPPPDPPPPPPPPPPPDPPPDPPPDDPDPPPPPPPPPPPPDPVRVLVVLLVLLLVLQVVVCQVPNLVPDDLCSSCVNSVHDSVSSCVNPVDSLRSVLVNLVVVLVVLLVVLLVLLVVLLPPPDDLLVSLLVSLLVPLLGRSNVNLVVLVPDDPPNPVVCVSRVVSSVVSVVVSLVSNLVSCVSVPFDNVLSNVLSVVSSVLSNVVSVVCVVPNDVPVSVVVNVVSVVVSVVVRVVPDDDPDPPPD/DDCPPDPDPPPPPPPPPPPDDDPDPPPDPPPPPPPPPPPPPPDDPVRVLVVLLVLLLVLQVVVCQVPNLVPDDLCSSCVNSVHDSVSSCVNPVDSLRSVLVNLVVVLVVLLVVLLVLLVVLLPPPDDLLVSLLVSLLVPLLGRSNVNLVVLVPDDPPNPVVCVSRVVSSVVSVVVSLVSNLVSCVSVPFDNVLSNVLSVVSSVLSNVVSVVCVVPNDVPVSVVVNVVSVVVSVVVRVVPDDDPDPPPD

Sequence (496 aa):
MSNSEDPKLNSRRAAGSSRTPAPRQKLRSRRDSTAEPKYAPRRTQAERSETTRKQLMDAAVKLIRQNGFGGLRTVEVADLAGVSRGALMHHFPSKHELVVAVLTYVNEVTFTQSTRRAQSARHDGGDPIDSIIKDAQDFFFGDYFFIELAIGMSDESTRRLKRETQQFARQTRFSIEATWLDTLISSGIPEQLARDVLALTLSVVRGFSVRMLIENDPERFSRLLAVWRKIVRQHIEDSLPKPSRKRTMSNSEDPKLNSRRAAGSSRTPAPRQKLRSRRDSTAEPKYAPRRTQAERSETTRKQLMDAAVKLIRQNGFGGLRTVEVADLAGVSRGALMHHFPSKHELVVAVLTYVNEVTFTQSTRRAQSARHDGGDPIDSIIKDAQDFFFGDYFFIELAIGMSDESTRRLKRETQQFARQTRFSIEATWLDTLISSGIPEQLARDVLALTLSVVRGFSVRMLIENDPERFSRLLAVWRKIVRQHIEDSLPKPSRKRT